Protein AF-A0A2C9KCE0-F1 (afdb_monomer)

Radius of gyration: 22.6 Å; Cα contacts (8 Å, |Δi|>4): 854; chains: 1; bounding box: 60×48×68 Å

InterPro domains:
  IPR000322 Glycoside hydrolase family 31, TIM barrel domain [PF01055] (28-206)
  IPR017853 Glycoside hydrolase superfamily [SSF51445] (39-355)
  IPR048395 Glycosyl hydrolase family 31, C-terminal domain [PF21365] (335-414)
  IPR050985 Alpha-glycosidase and related enzymes [PTHR43053] (4-417)

Mean predicted aligned error: 5.74 Å

Solvent-accessible surface area (backbone atoms only — not comparable to full-atom values): 22645 Å² total; per-residue (Å²): 130,58,68,42,60,55,49,50,72,74,45,92,60,58,33,66,58,78,65,86,48,61,70,56,33,62,56,60,33,34,31,53,34,45,61,67,75,38,65,83,55,39,54,66,57,52,53,49,52,51,48,54,30,48,79,70,77,42,84,79,52,28,40,31,44,72,45,59,54,34,77,35,60,43,44,75,44,74,23,73,93,45,42,57,66,69,60,46,28,46,44,22,67,72,70,61,27,44,46,28,42,55,43,60,65,41,29,28,76,86,13,83,40,34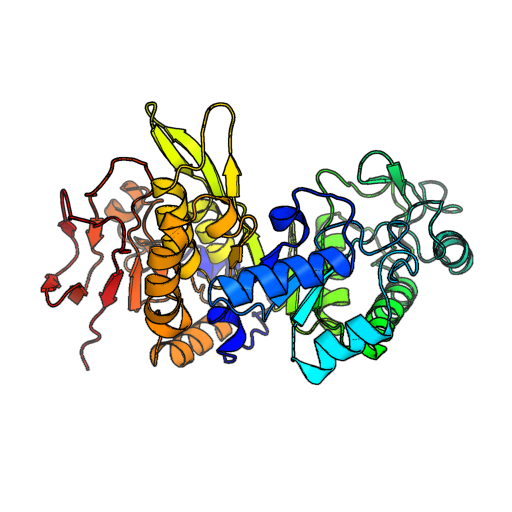,65,58,32,59,76,68,62,21,40,25,15,18,73,86,62,80,52,68,16,54,28,52,48,96,90,36,69,19,36,35,59,23,64,73,32,67,68,30,43,49,62,51,48,50,46,55,50,58,41,43,83,38,52,36,42,26,34,29,42,45,64,75,97,54,62,65,76,26,74,64,60,36,56,92,72,58,91,82,47,74,53,59,48,44,23,49,46,51,60,54,50,53,77,64,31,84,48,35,36,36,50,89,73,28,94,46,46,33,52,66,45,37,35,66,37,61,30,30,29,33,65,56,96,87,30,39,23,63,46,69,43,56,52,51,45,36,51,40,10,47,73,38,40,51,40,37,23,33,45,33,68,44,67,37,96,92,24,61,83,44,76,64,46,47,45,36,48,49,55,54,30,26,71,31,55,28,31,34,42,31,64,50,49,61,80,76,39,62,79,44,41,63,58,54,60,67,43,52,78,68,50,19,33,44,54,66,39,49,85,47,46,64,57,47,37,57,41,34,54,73,48,43,38,40,47,32,52,58,42,72,84,47,76,84,43,64,69,56,59,71,63,63,69,56,69,43,34,20,47,50,86,47,32,40,40,50,60,66,48,44,57,97,58,50,51,42,73,43,80,40,62,76,50,46,31,37,40,95,94,39,81,42,78,33,69,44,72,43,73,66,40,77,38,60,83,94,54,66,49,56,34,38,51,60,77,86,130

Organism: Biomphalaria glabrata (NCBI:txid6526)

pLDDT: mean 89.04, std 9.79, range [43.12, 98.19]

Foldseek 3Di:
DALLVVLCVVQVFAAPAPLVDPVLQADAEEELCLAVVDLDAAVVSVVVVQVVCVVLPHHQQHYEPAHDLDVFAPLLDGDVVGYDLVSLLCCCVVVVRAYAYEHEQWAAPPHPCNVVCQVQVQFWCDQVRNGFFWKDDPNGTTTGGQLVDVSSLCVVLVSLLVCVVSNHQHYEYDPHPDTDHGDNTDHDPDDDDPQNSQQSNLVSSLVRHPAYAYEPHHSNLRRHYEDEDAWEFDADVNWTFTDDRQQVQQVVLSSLNQHYAHEYYDYDVPGDCALLQVLLSLLVRLCHSHYYDSYDPVRRPVVCSVLSVVCSNCRHNCNVCPVVSVVLSVCSSVRHHQKHAPCVLPVVDVVSVVVVDRQWIDGPPFKIWHTDTTPPDFFAKDADAAAWKDWPRDTDGDRDIDGRHGHDSSDITMITGDDDD

Secondary structure (DSSP, 8-state):
--HHHHHHHH--------TT-HHHHHS-EEEHHHHHT-SS--HHHHHHHHHHHHHTT----EEEE-S--BSSTT--SB-TTT--HHHHHHHHHHS--EEEEEE-SEEETTSTTHHHHHHTT-BPB-TTSSSBPEEEETTEEEEEB-TTSHHHHHHHHHHHHHGGGGT--EEEE---S--PPPSS-B-SSS---HHHHHHHHHHHHHTT-SEEEETT--S-TTS-EEEEEEEEEEEETTEEEEESHHHHHHHHHHTT---EEEEEEEE-TT----HHHHHHHHHHHHTSSEEEESS-HHHH-HHHHHHHHHHHHHHSHHHHHTTHHHHHHHHHHTT--SEEEGGGGSTT-HHHHHTT--S-EEETTTEEE----BTT--EEEEEEEEEEEEETTEEEEEEEEEEEEE--TT---EEEEE---

Structure (mmCIF, N/CA/C/O backbone):
data_AF-A0A2C9KCE0-F1
#
_entry.id   AF-A0A2C9KCE0-F1
#
loop_
_atom_site.group_PDB
_atom_site.id
_atom_site.type_symbol
_atom_site.label_atom_id
_atom_site.label_alt_id
_atom_site.label_comp_id
_atom_site.label_asym_id
_atom_site.label_entity_id
_atom_site.label_seq_id
_atom_site.pdbx_PDB_ins_code
_atom_site.Cartn_x
_atom_site.Cartn_y
_atom_site.Cartn_z
_atom_site.occupancy
_atom_site.B_iso_or_equiv
_atom_site.auth_seq_id
_atom_site.auth_comp_id
_atom_site.auth_asym_id
_atom_site.auth_atom_id
_atom_site.pdbx_PDB_model_num
ATOM 1 N N . MET A 1 1 ? -28.338 -16.649 -3.027 1.00 55.25 1 MET A N 1
ATOM 2 C CA . MET A 1 1 ? -26.905 -16.963 -3.236 1.00 55.25 1 MET A CA 1
ATOM 3 C C . MET A 1 1 ? -26.137 -15.667 -3.045 1.00 55.25 1 MET A C 1
ATOM 5 O O . MET A 1 1 ? -26.578 -14.662 -3.585 1.00 55.25 1 MET A O 1
ATOM 9 N N . LEU A 1 2 ? -25.073 -15.657 -2.239 1.00 73.62 2 LEU A N 1
ATOM 10 C CA . LEU A 1 2 ? -24.283 -14.447 -1.984 1.00 73.62 2 LEU A CA 1
ATOM 11 C C . LEU A 1 2 ? -23.710 -13.893 -3.298 1.00 73.62 2 LEU A C 1
ATOM 13 O O . LEU A 1 2 ? -23.173 -14.669 -4.091 1.00 73.62 2 LEU A O 1
ATOM 17 N N . THR A 1 3 ? -23.753 -12.571 -3.502 1.00 70.25 3 THR A N 1
ATOM 18 C CA . THR A 1 3 ? -23.133 -11.898 -4.664 1.00 70.25 3 THR A CA 1
ATOM 19 C C . THR A 1 3 ? -21.684 -12.332 -4.842 1.00 70.25 3 THR A C 1
ATOM 21 O O . THR A 1 3 ? -21.256 -12.627 -5.950 1.00 70.25 3 THR A O 1
ATOM 24 N N . HIS A 1 4 ? -20.945 -12.467 -3.741 1.00 77.56 4 HIS A N 1
ATOM 25 C CA . HIS A 1 4 ? -19.580 -12.969 -3.771 1.00 77.56 4 HIS A CA 1
ATOM 26 C C . HIS A 1 4 ? -19.463 -14.397 -4.319 1.00 77.56 4 HIS A C 1
ATOM 28 O O . HIS A 1 4 ? -18.576 -14.652 -5.118 1.00 77.56 4 HIS A O 1
ATOM 34 N N . THR A 1 5 ? -20.352 -15.324 -3.948 1.00 77.88 5 THR A N 1
ATOM 35 C CA . THR A 1 5 ? -20.332 -16.696 -4.487 1.00 77.88 5 THR A CA 1
ATOM 36 C C . THR A 1 5 ? -20.601 -16.703 -5.990 1.00 77.88 5 THR A C 1
ATOM 38 O O . THR A 1 5 ? -19.945 -17.433 -6.729 1.00 77.88 5 THR A O 1
ATOM 41 N N . VAL A 1 6 ? -21.519 -15.852 -6.458 1.00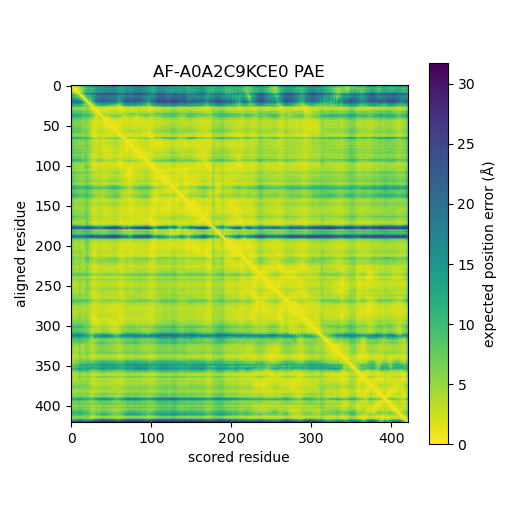 74.38 6 VAL A N 1
ATOM 42 C CA . VAL A 1 6 ? -21.769 -15.673 -7.895 1.00 74.38 6 VAL A CA 1
ATOM 43 C C . VAL A 1 6 ? -20.519 -15.116 -8.578 1.00 74.38 6 VAL A C 1
ATOM 45 O O . VAL A 1 6 ? -20.055 -15.695 -9.557 1.00 74.38 6 VAL A O 1
ATOM 48 N N . MET A 1 7 ? -19.916 -14.059 -8.024 1.00 72.81 7 MET A N 1
ATOM 49 C CA . MET A 1 7 ? -18.669 -13.478 -8.532 1.00 72.81 7 MET A CA 1
ATOM 50 C C . MET A 1 7 ? -17.547 -14.517 -8.581 1.00 72.81 7 MET A C 1
ATOM 52 O O . MET A 1 7 ? -16.956 -14.713 -9.636 1.00 72.81 7 MET A O 1
ATOM 56 N N . GLN A 1 8 ? -17.309 -15.257 -7.499 1.00 73.50 8 GLN A N 1
ATOM 57 C CA . GLN A 1 8 ? -16.348 -16.359 -7.470 1.00 73.50 8 GLN A CA 1
ATOM 58 C C . GLN A 1 8 ? -16.626 -17.397 -8.561 1.00 73.50 8 GLN A C 1
ATOM 60 O O . GLN A 1 8 ? -15.697 -17.826 -9.229 1.00 73.50 8 GLN A O 1
ATOM 65 N N . SER A 1 9 ? -17.884 -17.796 -8.775 1.00 73.25 9 SER A N 1
ATOM 66 C CA . SER A 1 9 ? -18.219 -18.789 -9.806 1.00 73.25 9 SER A CA 1
ATOM 67 C C . SER A 1 9 ? -17.973 -18.285 -11.234 1.00 73.25 9 SER A C 1
ATOM 69 O O . SER A 1 9 ? -17.658 -19.077 -12.119 1.00 73.25 9 SER A O 1
ATOM 71 N N . MET A 1 10 ? -18.073 -16.969 -11.457 1.00 69.06 10 MET A N 1
ATOM 72 C CA . MET A 1 10 ? -17.770 -16.342 -12.746 1.00 69.06 10 MET A CA 1
ATOM 73 C C . MET A 1 10 ? -16.262 -16.224 -13.005 1.00 69.06 10 MET A C 1
ATOM 75 O O . MET A 1 10 ? -15.849 -16.156 -14.162 1.00 69.06 10 MET A O 1
ATOM 79 N N . PHE A 1 11 ? -15.426 -16.221 -11.961 1.00 65.12 11 PHE A N 1
ATOM 80 C CA . PHE A 1 11 ? -13.973 -16.104 -12.087 1.00 65.12 11 PHE A CA 1
ATOM 81 C C . PHE A 1 11 ? -13.287 -17.432 -11.737 1.00 65.12 11 PHE A C 1
ATOM 83 O O . PHE A 1 11 ? -13.198 -17.830 -10.583 1.00 65.12 11 PHE A O 1
ATOM 90 N N . GLN A 1 12 ? -12.749 -18.117 -12.748 1.00 55.50 12 GLN A N 1
ATOM 91 C CA . GLN A 1 12 ? -12.231 -19.491 -12.624 1.00 55.50 12 GLN A CA 1
ATOM 92 C C . GLN A 1 12 ? -10.995 -19.650 -11.716 1.00 55.50 12 GLN A C 1
ATOM 94 O O . GLN A 1 12 ? -10.652 -20.766 -11.331 1.00 55.50 12 GLN A O 1
ATOM 99 N N . SER A 1 13 ? -10.302 -18.563 -11.382 1.00 64.56 13 SER A N 1
ATOM 100 C CA . SER A 1 13 ? -9.005 -18.605 -10.708 1.00 64.56 13 SER A CA 1
ATOM 101 C C . SER A 1 13 ? -9.121 -18.181 -9.241 1.00 64.56 13 SER A C 1
ATOM 103 O O . SER A 1 13 ? -9.400 -17.014 -8.955 1.00 64.56 13 SER A O 1
ATOM 105 N N . LYS A 1 14 ? -8.882 -19.121 -8.319 1.00 66.50 14 LYS A N 1
ATOM 106 C CA . LYS A 1 14 ? -8.797 -18.846 -6.876 1.00 66.50 14 LYS A CA 1
ATOM 107 C C . LYS A 1 14 ? -7.494 -18.107 -6.531 1.00 66.50 14 LYS A C 1
ATOM 109 O O . LYS A 1 14 ? -6.514 -18.262 -7.262 1.00 66.50 14 LYS A O 1
ATOM 114 N N . PRO A 1 15 ? -7.460 -17.331 -5.436 1.00 65.00 15 PRO A N 1
ATOM 115 C CA . PRO A 1 15 ? -6.245 -16.653 -5.004 1.00 65.00 15 PRO A CA 1
ATOM 116 C C . PRO A 1 15 ? -5.135 -17.648 -4.645 1.00 65.00 15 PRO A C 1
ATOM 118 O O . PRO A 1 15 ? -5.359 -18.559 -3.849 1.00 65.00 15 PRO A O 1
ATOM 121 N N . SER A 1 16 ? -3.924 -17.461 -5.177 1.00 62.34 16 SER A N 1
ATOM 122 C CA . SER A 1 16 ? -2.728 -18.206 -4.752 1.00 62.34 16 SER A CA 1
ATOM 123 C C . SER A 1 16 ? -2.068 -17.523 -3.546 1.00 62.34 16 SER A C 1
ATOM 125 O O . SER A 1 16 ? -0.894 -17.148 -3.594 1.00 62.34 16 SER A O 1
ATOM 127 N N . ILE A 1 17 ? -2.849 -17.244 -2.501 1.00 63.69 17 ILE A N 1
ATOM 128 C CA . ILE A 1 17 ? -2.394 -16.395 -1.397 1.00 63.69 17 ILE A CA 1
ATOM 129 C C . ILE A 1 17 ? -1.735 -17.246 -0.328 1.00 63.69 17 ILE A C 1
ATOM 131 O O . ILE A 1 17 ? -2.368 -18.116 0.264 1.00 63.69 17 ILE A O 1
ATOM 135 N N . ASN A 1 18 ? -0.482 -16.925 -0.023 1.00 59.03 18 ASN A N 1
ATOM 136 C CA . ASN A 1 18 ? 0.156 -17.419 1.182 1.00 59.03 18 ASN A CA 1
ATOM 137 C C . ASN A 1 18 ? -0.049 -16.417 2.331 1.00 59.03 18 ASN A C 1
ATOM 139 O O . ASN A 1 18 ? 0.796 -15.559 2.580 1.00 59.03 18 ASN A O 1
ATOM 143 N N . VAL A 1 19 ? -1.198 -16.513 3.008 1.00 56.00 19 VAL A N 1
ATOM 144 C CA . VAL A 1 19 ? -1.551 -15.674 4.172 1.00 56.00 19 VAL A CA 1
ATOM 145 C C . VAL A 1 19 ? -0.739 -16.078 5.420 1.00 56.00 19 VAL A C 1
ATOM 147 O O . VAL A 1 19 ? -0.734 -15.360 6.412 1.00 56.00 19 VAL A O 1
ATOM 150 N N . SER A 1 20 ? 0.004 -17.194 5.374 1.00 46.19 20 SER A N 1
ATOM 151 C CA . SER A 1 20 ? 0.679 -17.781 6.540 1.00 46.19 20 SER A CA 1
ATOM 152 C C . SER A 1 20 ? 1.913 -17.012 7.024 1.00 46.19 20 SER A C 1
ATOM 154 O O . SER A 1 20 ? 2.558 -17.447 7.976 1.00 46.19 20 SER A O 1
ATOM 156 N N . SER A 1 21 ? 2.310 -15.927 6.354 1.00 53.66 21 SER A N 1
ATOM 157 C CA . SER A 1 21 ? 3.418 -15.100 6.830 1.00 53.66 21 SER A CA 1
ATOM 158 C C . SER A 1 21 ? 2.880 -13.972 7.707 1.00 53.66 21 SER A C 1
ATOM 160 O O . SER A 1 21 ? 2.341 -12.984 7.209 1.00 53.66 21 SER A O 1
ATOM 162 N N . ASP A 1 22 ? 3.086 -14.088 9.023 1.00 55.78 22 ASP A N 1
ATOM 163 C CA . ASP A 1 22 ? 2.842 -13.011 9.999 1.00 55.78 22 ASP A CA 1
ATOM 164 C C . ASP A 1 22 ? 3.440 -11.673 9.542 1.00 55.78 22 ASP A C 1
ATOM 166 O O . ASP A 1 22 ? 2.923 -10.600 9.844 1.00 55.78 22 ASP A O 1
ATOM 170 N N . ALA A 1 23 ? 4.518 -11.724 8.755 1.00 55.97 23 ALA A N 1
ATOM 171 C CA . ALA A 1 23 ? 5.190 -10.570 8.176 1.00 55.97 23 ALA A CA 1
ATOM 172 C C . ALA A 1 23 ? 4.265 -9.654 7.354 1.00 55.97 23 ALA A C 1
ATOM 174 O O . ALA A 1 23 ? 4.507 -8.447 7.325 1.00 55.97 23 ALA A O 1
ATOM 175 N N . MET A 1 24 ? 3.213 -10.170 6.704 1.00 67.31 24 MET A N 1
ATOM 176 C CA . MET A 1 24 ? 2.314 -9.334 5.894 1.00 67.31 24 MET A CA 1
ATOM 177 C C . MET A 1 24 ? 1.494 -8.370 6.764 1.00 67.31 24 MET A C 1
ATOM 179 O O . MET A 1 24 ? 1.441 -7.182 6.453 1.00 67.31 24 MET A O 1
ATOM 183 N N . PHE A 1 25 ? 0.957 -8.871 7.879 1.00 72.88 25 PHE A N 1
ATOM 184 C CA . PHE A 1 25 ? 0.020 -8.171 8.767 1.00 72.88 25 PHE A CA 1
ATOM 185 C C . PHE A 1 25 ? 0.680 -7.464 9.963 1.00 72.88 25 PHE A C 1
ATOM 187 O O . PHE A 1 25 ? 0.036 -6.664 10.642 1.00 72.88 25 PHE A O 1
ATOM 194 N N . SER A 1 26 ? 1.946 -7.775 10.253 1.00 68.81 26 SER A N 1
ATOM 195 C CA . SER A 1 26 ? 2.586 -7.381 11.517 1.00 68.81 26 SER A CA 1
ATOM 196 C C . SER A 1 26 ? 3.300 -6.031 11.490 1.00 68.81 26 SER A C 1
ATOM 198 O O . SER A 1 26 ? 3.439 -5.411 12.544 1.00 68.81 26 SER A O 1
ATOM 200 N N . SER A 1 27 ? 3.760 -5.562 10.323 1.00 81.44 27 SER A N 1
ATOM 201 C CA . SER A 1 27 ? 4.573 -4.342 10.218 1.00 81.44 27 SER A CA 1
ATOM 202 C C . SER A 1 27 ? 4.096 -3.374 9.129 1.00 81.44 27 SER A C 1
ATOM 204 O O . SER A 1 27 ? 3.752 -3.821 8.023 1.00 81.44 27 SER A O 1
ATOM 206 N N . PRO A 1 28 ? 4.114 -2.054 9.414 1.00 90.56 28 PRO A N 1
ATOM 207 C CA . PRO A 1 28 ? 3.752 -1.025 8.448 1.00 90.56 28 PRO A CA 1
ATOM 208 C C . PRO A 1 28 ? 4.747 -0.956 7.297 1.00 90.56 28 PRO A C 1
ATOM 210 O O . PRO A 1 28 ? 5.942 -1.212 7.460 1.00 90.56 28 PRO A O 1
ATOM 213 N N . PHE A 1 29 ? 4.252 -0.497 6.155 1.00 93.94 29 PHE A N 1
ATOM 214 C CA . PHE A 1 29 ? 5.089 0.092 5.121 1.00 93.94 29 PHE A CA 1
ATOM 215 C C . PHE A 1 29 ? 5.328 1.568 5.465 1.00 93.94 29 PHE A C 1
ATOM 217 O O . PHE A 1 29 ? 4.438 2.236 5.995 1.00 93.94 29 PHE A O 1
ATOM 224 N N . TRP A 1 30 ? 6.494 2.106 5.113 1.00 95.12 30 TRP A N 1
ATOM 225 C CA . TRP A 1 30 ? 6.833 3.521 5.295 1.00 95.12 30 TRP A CA 1
ATOM 226 C C . TRP A 1 30 ? 7.094 4.195 3.949 1.00 95.12 30 TRP A C 1
ATOM 228 O O . TRP A 1 30 ? 7.824 3.653 3.126 1.00 95.12 30 TRP A O 1
ATOM 238 N N . SER A 1 31 ? 6.518 5.375 3.714 1.00 95.62 31 SER A N 1
ATOM 239 C CA . SER A 1 31 ? 6.744 6.143 2.480 1.00 95.62 31 SER A CA 1
ATOM 240 C C . SER A 1 31 ? 7.920 7.102 2.627 1.00 95.62 31 SER A C 1
ATOM 242 O O . SER A 1 31 ? 7.879 8.010 3.463 1.00 95.62 31 SER A O 1
ATOM 244 N N . LEU A 1 32 ? 8.926 6.985 1.758 1.00 93.44 32 LEU A N 1
ATOM 245 C CA . LEU A 1 32 ? 10.038 7.940 1.753 1.00 93.44 32 LEU A CA 1
ATOM 246 C C . LEU A 1 32 ? 9.622 9.315 1.203 1.00 93.44 32 LEU A C 1
ATOM 248 O O . LEU A 1 32 ? 10.018 10.363 1.726 1.00 93.44 32 LEU A O 1
ATOM 252 N N . LYS A 1 33 ? 8.778 9.317 0.164 1.00 91.25 33 LYS A N 1
ATOM 253 C CA . LYS A 1 33 ? 8.192 10.538 -0.407 1.00 91.25 33 LYS A CA 1
ATOM 254 C C . LYS A 1 33 ? 7.366 11.280 0.632 1.00 91.25 33 LYS A C 1
ATOM 256 O O . LYS A 1 33 ? 7.489 12.491 0.773 1.00 91.25 33 LYS A O 1
ATOM 261 N N . GLY A 1 34 ? 6.495 10.558 1.331 1.00 87.19 34 GLY A N 1
ATOM 262 C CA . GLY A 1 34 ? 5.598 11.155 2.308 1.00 87.19 34 GLY A CA 1
ATOM 263 C C . GLY A 1 34 ? 6.336 11.681 3.545 1.00 87.19 34 GLY A C 1
ATOM 264 O O . GLY A 1 34 ? 5.994 12.756 4.032 1.00 87.19 34 GLY A O 1
ATOM 265 N N . PHE A 1 35 ? 7.403 11.001 3.985 1.00 88.69 35 PHE A N 1
ATOM 266 C CA . PHE A 1 35 ? 8.295 11.505 5.033 1.00 88.69 35 PHE A CA 1
ATOM 267 C C . PHE A 1 35 ? 8.966 12.828 4.641 1.00 88.69 35 PHE A C 1
ATOM 269 O O . PHE A 1 35 ? 8.916 13.801 5.390 1.00 88.69 35 PHE A O 1
ATOM 276 N N . SER A 1 36 ? 9.573 12.873 3.455 1.00 85.88 36 SER A N 1
ATOM 277 C CA . SER A 1 36 ? 10.354 14.031 3.001 1.00 85.88 36 SER A CA 1
ATOM 278 C C . SER A 1 36 ? 9.506 15.162 2.405 1.00 85.88 36 SER A C 1
ATOM 280 O O . SER A 1 36 ? 10.001 16.274 2.234 1.00 85.88 36 SER A O 1
ATOM 282 N N . ASN A 1 37 ? 8.248 14.882 2.044 1.00 86.38 37 ASN A N 1
ATOM 283 C CA . ASN A 1 37 ? 7.428 15.702 1.143 1.00 86.38 37 ASN A CA 1
ATOM 284 C C . ASN A 1 37 ? 8.169 16.096 -0.155 1.00 86.38 37 ASN A C 1
ATOM 286 O O . ASN A 1 37 ? 7.884 17.138 -0.747 1.00 86.38 37 ASN A O 1
ATOM 290 N N . SER A 1 38 ? 9.117 15.265 -0.603 1.00 85.75 38 SER A N 1
ATOM 291 C CA . SER A 1 38 ? 9.973 15.504 -1.766 1.00 85.75 38 SER A CA 1
ATOM 292 C C . SER A 1 38 ? 9.732 14.445 -2.836 1.00 85.75 38 SER A C 1
ATOM 294 O O . SER A 1 38 ? 9.539 13.268 -2.533 1.00 85.75 38 SER A O 1
ATOM 296 N N . LEU A 1 39 ? 9.765 14.863 -4.104 1.00 83.38 39 LEU A N 1
ATOM 297 C CA . LEU A 1 39 ? 9.849 13.929 -5.229 1.00 83.38 39 LEU A CA 1
ATOM 298 C C . LEU A 1 39 ? 11.274 13.394 -5.403 1.00 83.38 39 LEU A C 1
ATOM 300 O O . LEU A 1 39 ? 11.449 12.229 -5.740 1.00 83.38 39 LEU A O 1
ATOM 304 N N . ASN A 1 40 ? 12.276 14.207 -5.065 1.00 87.31 40 ASN A N 1
ATOM 305 C CA . ASN A 1 40 ? 13.676 13.838 -5.173 1.00 87.31 40 ASN A CA 1
ATOM 306 C C . ASN A 1 40 ? 14.113 13.007 -3.959 1.00 87.31 40 ASN A C 1
ATOM 308 O O . ASN A 1 40 ? 14.530 13.559 -2.936 1.00 87.31 40 ASN A O 1
ATOM 312 N N . VAL A 1 41 ? 13.980 11.689 -4.076 1.00 90.44 41 VAL A N 1
ATOM 313 C CA . VAL A 1 41 ? 14.408 10.707 -3.072 1.00 90.44 41 VAL A CA 1
ATOM 314 C C . VAL A 1 41 ? 15.896 10.357 -3.211 1.00 90.44 41 VAL A C 1
ATOM 316 O O . VAL A 1 41 ? 16.422 10.301 -4.321 1.00 90.44 41 VAL A O 1
ATOM 319 N N . THR A 1 42 ? 16.582 10.124 -2.088 1.00 94.12 42 THR A N 1
ATOM 320 C CA . THR A 1 42 ? 18.027 9.826 -2.025 1.00 94.12 42 THR A CA 1
ATOM 321 C C . THR A 1 42 ? 18.348 8.878 -0.867 1.00 94.12 42 THR A C 1
ATOM 323 O O . THR A 1 42 ? 17.552 8.763 0.069 1.00 94.12 42 THR A O 1
ATOM 326 N N . ASP A 1 43 ? 19.541 8.273 -0.869 1.00 94.12 43 ASP A N 1
ATOM 327 C CA . ASP A 1 43 ? 20.049 7.493 0.276 1.00 94.12 43 ASP A CA 1
ATOM 328 C C . ASP A 1 43 ? 20.065 8.287 1.586 1.00 94.12 43 ASP A C 1
ATOM 330 O O . ASP A 1 43 ? 19.831 7.742 2.661 1.00 94.12 43 ASP A O 1
ATOM 334 N N . GLU A 1 44 ? 20.337 9.590 1.514 1.00 94.19 44 GLU A N 1
ATOM 335 C CA . GLU A 1 44 ? 20.382 10.445 2.701 1.00 94.19 44 GLU A CA 1
ATOM 336 C C . GLU A 1 44 ? 19.001 10.575 3.351 1.00 94.19 44 GLU A C 1
ATOM 338 O O . GLU A 1 44 ? 18.875 10.557 4.573 1.00 94.19 44 GLU A O 1
ATOM 343 N N . LEU A 1 45 ? 17.939 10.637 2.543 1.00 94.88 45 LEU A N 1
ATOM 344 C CA . LEU A 1 45 ? 16.577 10.623 3.067 1.00 94.88 45 LEU A CA 1
ATOM 345 C C . LEU A 1 45 ? 16.232 9.280 3.713 1.00 94.88 45 LEU A C 1
ATOM 347 O O . LEU A 1 45 ? 15.503 9.275 4.704 1.00 94.88 45 LEU A O 1
ATOM 351 N N . ILE A 1 46 ? 16.759 8.167 3.188 1.00 95.56 46 ILE A N 1
ATOM 352 C CA . ILE A 1 46 ? 16.597 6.845 3.810 1.00 95.56 46 ILE A CA 1
ATOM 353 C C . ILE A 1 46 ? 17.222 6.860 5.206 1.00 95.56 46 ILE A C 1
ATOM 355 O O . ILE A 1 46 ? 16.532 6.547 6.172 1.00 95.56 46 ILE A O 1
ATOM 359 N N . LYS A 1 47 ? 18.478 7.315 5.326 1.00 95.00 47 LYS A N 1
ATOM 360 C CA . LYS A 1 47 ? 19.183 7.427 6.615 1.00 95.00 47 LYS A CA 1
ATOM 361 C C . LYS A 1 47 ? 18.451 8.323 7.608 1.00 95.00 47 LYS A C 1
ATOM 363 O O . LYS A 1 47 ? 18.353 7.979 8.782 1.00 95.00 47 LYS A O 1
ATOM 368 N N . ASN A 1 48 ? 17.935 9.460 7.145 1.00 95.56 48 ASN A N 1
ATOM 369 C CA . ASN A 1 48 ? 17.186 10.379 7.998 1.00 95.56 48 ASN A CA 1
ATOM 370 C C . ASN A 1 48 ? 15.890 9.744 8.498 1.00 95.56 48 ASN A C 1
ATOM 372 O O . ASN A 1 48 ? 15.603 9.822 9.685 1.00 95.56 48 ASN A O 1
ATOM 376 N N . LEU A 1 49 ? 15.138 9.061 7.628 1.00 95.00 49 LEU A N 1
ATOM 377 C CA . LEU A 1 49 ? 13.919 8.365 8.037 1.00 95.00 49 LEU A CA 1
ATOM 378 C C . LEU A 1 49 ? 14.213 7.248 9.043 1.00 95.00 49 LEU A C 1
ATOM 380 O O . LEU A 1 49 ? 13.507 7.139 10.043 1.00 95.00 49 LEU A O 1
ATOM 384 N N . THR A 1 50 ? 15.226 6.415 8.790 1.00 94.06 50 THR A N 1
ATOM 385 C CA . THR A 1 50 ? 15.570 5.307 9.694 1.00 94.06 50 THR A CA 1
ATOM 386 C C . THR A 1 50 ? 16.054 5.827 11.038 1.00 94.06 50 THR A C 1
ATOM 388 O O . THR A 1 50 ? 15.600 5.341 12.068 1.00 94.06 50 THR A O 1
ATOM 391 N N . LYS A 1 51 ? 16.895 6.866 11.037 1.00 95.12 51 LYS A N 1
ATOM 392 C CA . LYS A 1 51 ? 17.378 7.509 12.258 1.00 95.12 51 LYS A CA 1
ATOM 393 C C . LYS A 1 51 ? 16.239 8.154 13.049 1.00 95.12 51 LYS A C 1
ATOM 395 O O . LYS A 1 51 ? 16.123 7.908 14.243 1.00 95.12 51 LYS A O 1
ATOM 400 N N . ASP A 1 52 ? 15.378 8.936 12.398 1.00 94.88 52 ASP A N 1
ATOM 401 C CA . ASP A 1 52 ? 14.221 9.554 13.054 1.00 94.88 52 ASP A CA 1
ATOM 402 C C . ASP A 1 52 ? 13.281 8.486 13.629 1.00 94.88 52 ASP A C 1
ATOM 404 O O . ASP A 1 52 ? 12.747 8.654 14.726 1.00 94.88 52 ASP A O 1
ATOM 408 N N . ALA A 1 53 ? 13.071 7.382 12.905 1.00 93.06 53 ALA A N 1
ATOM 409 C CA . ALA A 1 53 ? 12.277 6.264 13.394 1.00 93.06 53 ALA A CA 1
ATOM 410 C C . ALA A 1 53 ? 12.907 5.655 14.652 1.00 93.06 53 ALA A C 1
ATOM 412 O O . ALA A 1 53 ? 12.213 5.531 15.659 1.00 93.06 53 ALA A O 1
ATOM 413 N N . GLU A 1 54 ? 14.208 5.360 14.631 1.00 92.88 54 GLU A N 1
ATOM 414 C CA . GLU A 1 54 ? 14.950 4.829 15.780 1.00 92.88 54 GLU A CA 1
ATOM 415 C C . GLU A 1 54 ? 14.898 5.771 16.991 1.00 92.88 54 GLU A C 1
ATOM 417 O O . GLU A 1 54 ? 14.597 5.325 18.096 1.00 92.88 54 GLU A O 1
ATOM 422 N N . GLU A 1 55 ? 15.093 7.080 16.797 1.00 93.88 55 GLU A N 1
ATOM 423 C CA . GLU A 1 55 ? 14.995 8.096 17.860 1.00 93.88 55 GLU A CA 1
ATOM 424 C C . GLU A 1 55 ? 13.586 8.199 18.470 1.00 93.88 55 GLU A C 1
ATOM 426 O O . GLU A 1 55 ? 13.423 8.668 19.599 1.00 93.88 55 GLU A O 1
ATOM 431 N N . ASN A 1 56 ? 12.560 7.758 17.738 1.00 91.31 56 ASN A N 1
ATOM 432 C CA . ASN A 1 56 ? 11.179 7.677 18.208 1.00 91.31 56 ASN A CA 1
ATOM 433 C C . ASN A 1 56 ? 10.763 6.236 18.582 1.00 91.31 56 ASN A C 1
ATOM 435 O O . ASN A 1 56 ? 9.575 5.985 18.791 1.00 91.31 56 ASN A O 1
ATOM 439 N N . ASP A 1 57 ? 11.718 5.304 18.696 1.00 89.31 57 ASP A N 1
ATOM 440 C CA . ASP A 1 57 ? 11.550 3.865 18.953 1.00 89.31 57 ASP A CA 1
ATOM 441 C C . ASP A 1 57 ? 10.582 3.149 17.987 1.00 89.31 57 ASP A C 1
ATOM 443 O O . ASP A 1 57 ? 9.753 2.321 18.385 1.00 89.31 57 ASP A O 1
ATOM 447 N N . PHE A 1 58 ? 10.668 3.480 16.706 1.00 89.81 58 PHE A N 1
ATOM 448 C CA . PHE A 1 58 ? 10.064 2.731 15.613 1.00 89.81 58 PHE A CA 1
ATOM 449 C C . PHE A 1 58 ? 11.141 1.980 14.834 1.00 89.81 58 PHE A C 1
ATOM 451 O O . PHE A 1 58 ? 12.291 2.400 14.756 1.00 89.81 58 PHE A O 1
ATOM 458 N N . GLN A 1 59 ? 10.741 0.878 14.202 1.00 88.00 59 GLN A N 1
ATOM 459 C CA . GLN A 1 59 ? 11.589 0.136 13.274 1.00 88.00 59 GLN A CA 1
ATOM 460 C C . GLN A 1 59 ? 10.993 0.191 11.868 1.00 88.00 59 GLN A C 1
ATOM 462 O O . GLN A 1 59 ? 9.788 0.003 11.666 1.00 88.00 59 GLN A O 1
ATOM 467 N N . VAL A 1 60 ? 11.850 0.448 10.881 1.00 91.25 60 VAL A N 1
ATOM 468 C CA . VAL A 1 60 ? 11.475 0.498 9.466 1.00 91.25 60 VAL A CA 1
ATOM 469 C C . VAL A 1 60 ? 11.881 -0.821 8.814 1.00 91.25 60 VAL A C 1
ATOM 471 O O . VAL A 1 60 ? 13.009 -0.984 8.371 1.00 91.25 60 VAL A O 1
ATOM 474 N N . HIS A 1 61 ? 10.963 -1.786 8.759 1.00 90.81 61 HIS A N 1
ATOM 475 C CA . HIS A 1 61 ? 11.218 -3.066 8.080 1.00 90.81 61 HIS A CA 1
ATOM 476 C C . HIS A 1 61 ? 10.829 -3.051 6.602 1.00 90.81 61 HIS A C 1
ATOM 478 O O . HIS A 1 61 ? 11.384 -3.814 5.818 1.00 90.81 61 HIS A O 1
ATOM 484 N N . LYS A 1 62 ? 9.865 -2.206 6.224 1.00 93.50 62 LYS A N 1
ATOM 485 C CA . LYS A 1 62 ? 9.340 -2.089 4.861 1.00 93.50 62 LYS A CA 1
ATOM 486 C C . LYS A 1 62 ? 9.371 -0.630 4.431 1.00 93.50 62 LYS A C 1
ATOM 488 O O . LYS A 1 62 ? 8.666 0.195 5.013 1.00 93.50 62 LYS A O 1
ATOM 493 N N . LEU A 1 63 ? 10.161 -0.317 3.414 1.00 95.69 63 LEU A N 1
ATOM 494 C CA . LEU A 1 63 ? 10.357 1.039 2.915 1.00 95.69 63 LEU A CA 1
ATOM 495 C C . LEU A 1 63 ? 9.908 1.140 1.460 1.00 95.69 63 LEU A C 1
ATOM 497 O O . LEU A 1 63 ? 10.413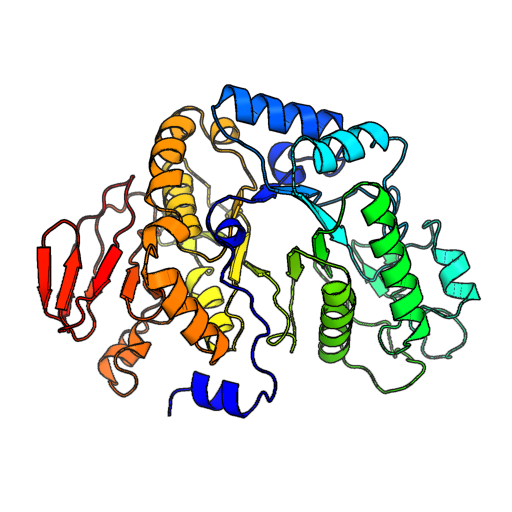 0.430 0.597 1.00 95.69 63 LEU A O 1
ATOM 501 N N . SER A 1 64 ? 8.988 2.051 1.177 1.00 95.81 64 SER A N 1
ATOM 502 C CA . SER A 1 64 ? 8.523 2.334 -0.174 1.00 95.81 64 SER A CA 1
ATOM 503 C C . SER A 1 64 ? 9.300 3.501 -0.782 1.00 95.81 64 SER A C 1
ATOM 505 O O . SER A 1 64 ? 9.304 4.615 -0.244 1.00 95.81 64 SER A O 1
ATOM 507 N N . LEU A 1 65 ? 9.948 3.249 -1.922 1.00 95.50 65 LEU A N 1
ATOM 508 C CA . LEU A 1 65 ? 10.497 4.285 -2.797 1.00 95.50 65 LEU A CA 1
ATOM 509 C C . LEU A 1 65 ? 9.442 4.611 -3.858 1.00 95.50 65 LEU A C 1
ATOM 511 O O . LEU A 1 65 ? 9.389 4.023 -4.941 1.00 95.50 65 LEU A O 1
ATOM 515 N N . ASP A 1 66 ? 8.540 5.519 -3.482 1.00 83.50 66 ASP A N 1
ATOM 516 C CA . ASP A 1 66 ? 7.287 5.771 -4.203 1.00 83.50 66 ASP A CA 1
ATOM 517 C C . ASP A 1 66 ? 7.451 6.563 -5.511 1.00 83.50 66 ASP A C 1
ATOM 519 O O . ASP A 1 66 ? 6.541 6.604 -6.335 1.00 83.50 66 ASP A O 1
ATOM 523 N N . VAL A 1 67 ? 8.583 7.245 -5.692 1.00 86.50 67 VAL A N 1
ATOM 524 C CA . VAL A 1 67 ? 8.845 8.161 -6.812 1.00 86.50 67 VAL A CA 1
ATOM 525 C C . VAL A 1 67 ? 10.339 8.245 -7.090 1.00 86.50 67 VAL A C 1
ATOM 527 O O . VAL A 1 67 ? 11.132 8.008 -6.191 1.00 86.50 67 VAL A O 1
ATOM 530 N N . GLU A 1 68 ? 10.699 8.585 -8.329 1.00 87.75 68 GLU A N 1
ATOM 531 C CA . GLU A 1 68 ? 12.035 9.023 -8.768 1.00 87.75 68 GLU A CA 1
ATOM 532 C C . GLU A 1 68 ? 13.240 8.242 -8.203 1.00 87.75 68 GLU A C 1
ATOM 534 O O . GLU A 1 68 ? 14.284 8.839 -7.993 1.00 87.75 68 GLU A O 1
ATOM 539 N N . TRP A 1 69 ? 13.175 6.932 -7.960 1.00 95.12 69 TRP A N 1
ATOM 540 C CA . TRP A 1 69 ? 14.391 6.154 -7.651 1.00 95.12 69 TRP A CA 1
ATOM 541 C C . TRP A 1 69 ? 15.245 5.926 -8.916 1.00 95.12 69 TRP A C 1
ATOM 543 O O . TRP A 1 69 ? 16.475 5.885 -8.863 1.00 95.12 69 TRP A O 1
ATOM 553 N N . GLU A 1 70 ? 14.582 5.862 -10.073 1.00 95.88 70 GLU A N 1
ATOM 554 C CA . GLU A 1 70 ? 15.186 5.930 -11.404 1.00 95.88 70 GLU A CA 1
ATOM 555 C C . GLU A 1 70 ? 15.613 7.365 -11.736 1.00 95.88 70 GLU A C 1
ATOM 557 O O . GLU A 1 70 ? 14.968 8.328 -11.309 1.00 95.88 70 GLU A O 1
ATOM 562 N N . ARG A 1 71 ? 16.645 7.532 -12.575 1.00 95.12 71 ARG A N 1
ATOM 563 C CA . ARG A 1 71 ? 16.984 8.850 -13.145 1.00 95.12 71 ARG A CA 1
ATOM 564 C C . ARG A 1 71 ? 15.904 9.312 -14.116 1.00 95.12 71 ARG A C 1
ATOM 566 O O . ARG A 1 71 ? 15.525 10.479 -14.131 1.00 95.12 71 ARG A O 1
ATOM 573 N N . THR A 1 72 ? 15.442 8.405 -14.966 1.00 94.81 72 THR A N 1
ATOM 574 C CA . THR A 1 72 ? 14.343 8.615 -15.900 1.00 94.81 72 THR A CA 1
ATOM 575 C C . THR A 1 72 ? 13.422 7.401 -15.868 1.00 94.81 72 THR A C 1
ATOM 577 O O . THR A 1 72 ? 13.883 6.268 -15.905 1.00 94.81 72 THR A O 1
ATOM 580 N N . THR A 1 73 ? 12.106 7.633 -15.854 1.00 94.25 73 THR A N 1
ATOM 581 C CA . THR A 1 73 ? 11.100 6.562 -15.924 1.00 94.25 73 THR A CA 1
ATOM 582 C C . THR A 1 73 ? 11.358 5.626 -17.109 1.00 94.25 73 THR A C 1
ATOM 584 O O . THR A 1 73 ? 11.349 6.071 -18.267 1.00 94.25 73 THR A O 1
ATOM 587 N N . GLY A 1 74 ? 11.551 4.342 -16.808 1.00 95.25 74 GLY A N 1
ATOM 588 C CA . GLY A 1 74 ? 11.859 3.294 -17.779 1.00 95.25 74 GLY A CA 1
ATOM 589 C C . GLY A 1 74 ? 13.332 2.876 -17.797 1.00 95.25 74 GLY A C 1
ATOM 590 O O . GLY A 1 74 ? 13.686 1.949 -18.527 1.00 95.25 74 GLY A O 1
ATOM 591 N N . ASP A 1 75 ? 14.201 3.514 -17.008 1.00 97.19 75 ASP A N 1
ATOM 592 C CA . ASP A 1 75 ? 15.590 3.069 -16.828 1.00 97.19 75 ASP A CA 1
ATOM 593 C C . ASP A 1 75 ? 15.670 1.720 -16.107 1.00 97.19 75 ASP A C 1
ATOM 595 O O . ASP A 1 75 ? 16.580 0.938 -16.380 1.00 97.19 75 ASP A O 1
ATOM 599 N N . VAL A 1 76 ? 14.703 1.426 -15.232 1.00 96.12 76 VAL A N 1
ATOM 600 C CA . VAL A 1 76 ? 14.625 0.205 -14.415 1.00 96.12 76 VAL A CA 1
ATOM 601 C C . VAL A 1 76 ? 15.944 -0.055 -13.674 1.00 96.12 76 VAL A C 1
ATOM 603 O O . VAL A 1 76 ? 16.382 -1.186 -13.500 1.00 96.12 76 VAL A O 1
ATOM 606 N N . ASN A 1 77 ? 16.607 1.022 -13.258 1.00 95.62 77 ASN A N 1
ATOM 607 C CA . ASN A 1 77 ? 17.845 0.988 -12.499 1.00 95.62 77 ASN A CA 1
ATOM 608 C C . ASN A 1 77 ? 17.949 2.249 -11.639 1.00 95.62 77 ASN A C 1
ATOM 610 O O . ASN A 1 77 ? 17.431 3.309 -12.004 1.00 95.62 77 ASN A O 1
ATOM 614 N N . PHE A 1 78 ? 18.619 2.127 -10.497 1.00 96.62 78 PHE A N 1
ATOM 615 C CA . PHE A 1 78 ? 18.805 3.234 -9.571 1.00 96.62 78 PHE A CA 1
ATOM 616 C C . PHE A 1 78 ? 19.617 4.351 -10.215 1.00 96.62 78 PHE A C 1
ATOM 618 O O . PHE A 1 78 ? 20.596 4.099 -10.919 1.00 96.62 78 PHE A O 1
ATOM 625 N N . ASP A 1 79 ? 19.239 5.599 -9.938 1.00 96.75 79 ASP A N 1
ATOM 626 C CA . ASP A 1 79 ? 20.054 6.741 -10.327 1.00 96.75 79 ASP A CA 1
ATOM 627 C C . ASP A 1 79 ? 21.368 6.770 -9.523 1.00 96.75 79 ASP A C 1
ATOM 629 O O . ASP A 1 79 ? 21.341 7.071 -8.323 1.00 96.75 79 ASP A O 1
ATOM 633 N N . PRO A 1 80 ? 22.537 6.545 -10.154 1.00 95.50 80 PRO A N 1
ATOM 634 C CA . PRO A 1 80 ? 23.802 6.454 -9.431 1.00 95.50 80 PRO A CA 1
ATOM 635 C C . PRO A 1 80 ? 24.248 7.786 -8.813 1.00 95.50 80 PRO A C 1
ATOM 637 O O . PRO A 1 80 ? 25.149 7.792 -7.980 1.00 95.50 80 PRO A O 1
ATOM 640 N N . SER A 1 81 ? 23.647 8.925 -9.196 1.00 95.56 81 SER A N 1
ATOM 641 C CA . SER A 1 81 ? 23.907 10.207 -8.517 1.00 95.56 81 SER A CA 1
ATOM 642 C C . SER A 1 81 ? 23.175 10.366 -7.184 1.00 95.56 81 SER A C 1
ATOM 644 O O . SER A 1 81 ? 23.518 11.269 -6.424 1.00 95.56 81 SER A O 1
ATOM 646 N N . ARG A 1 82 ? 22.168 9.534 -6.901 1.00 95.19 82 ARG A N 1
ATOM 647 C CA . ARG A 1 82 ? 21.320 9.648 -5.700 1.00 95.19 82 ARG A CA 1
ATOM 648 C C . ARG A 1 82 ? 21.370 8.424 -4.795 1.00 95.19 82 ARG A C 1
ATOM 650 O O . ARG A 1 82 ? 21.085 8.562 -3.605 1.00 95.19 82 ARG A O 1
ATOM 657 N N . PHE A 1 83 ? 21.747 7.277 -5.356 1.00 96.44 83 PHE A N 1
ATOM 658 C CA . PHE A 1 83 ? 21.768 5.994 -4.670 1.00 96.44 83 PHE A CA 1
ATOM 659 C C . PHE A 1 83 ? 23.107 5.280 -4.865 1.00 96.44 83 PHE A C 1
ATOM 661 O O . PHE A 1 83 ? 23.566 5.049 -5.986 1.00 96.44 83 PHE A O 1
ATOM 668 N N . ASN A 1 84 ? 23.727 4.905 -3.754 1.00 96.12 84 ASN A N 1
ATOM 669 C CA . ASN A 1 84 ? 24.930 4.106 -3.675 1.00 96.12 84 ASN A CA 1
ATOM 670 C C . ASN A 1 84 ? 24.548 2.624 -3.589 1.00 96.12 84 ASN A C 1
ATOM 672 O O . ASN A 1 84 ? 23.926 2.168 -2.629 1.00 96.12 84 ASN A O 1
ATOM 676 N N . LYS A 1 85 ? 24.983 1.855 -4.589 1.00 94.56 85 LYS A N 1
ATOM 677 C CA . LYS A 1 85 ? 24.681 0.425 -4.709 1.00 94.56 85 LYS A CA 1
ATOM 678 C C . LYS A 1 85 ? 25.068 -0.380 -3.458 1.00 94.56 85 LYS A C 1
ATOM 680 O O . LYS A 1 85 ? 24.274 -1.186 -2.987 1.00 94.56 85 LYS A O 1
ATOM 685 N N . SER A 1 86 ? 26.257 -0.140 -2.903 1.00 94.81 86 SER A N 1
ATOM 686 C CA . SER A 1 86 ? 26.754 -0.871 -1.730 1.00 94.81 86 SER A CA 1
ATOM 687 C C . SER A 1 86 ? 25.954 -0.556 -0.467 1.00 94.81 86 SER A C 1
ATOM 689 O O . SER A 1 86 ? 25.728 -1.448 0.343 1.00 94.81 86 SER A O 1
ATOM 691 N N . TYR A 1 87 ? 25.477 0.683 -0.321 1.00 95.50 87 TYR A N 1
ATOM 692 C CA . TYR A 1 87 ? 24.602 1.056 0.792 1.00 95.50 87 TYR A CA 1
ATOM 693 C C . TYR A 1 87 ? 23.235 0.360 0.700 1.00 95.50 87 TYR A C 1
ATOM 695 O O . TYR A 1 87 ? 22.751 -0.179 1.693 1.00 95.50 87 TYR A O 1
ATOM 703 N N . LEU A 1 88 ? 22.634 0.297 -0.493 1.00 95.38 88 LEU A N 1
ATOM 704 C CA . LEU A 1 88 ? 21.377 -0.434 -0.705 1.00 95.38 88 LEU A CA 1
ATOM 705 C C . LEU A 1 88 ? 21.532 -1.946 -0.472 1.00 95.38 88 LEU A C 1
ATOM 707 O O . LEU A 1 88 ? 20.646 -2.576 0.107 1.00 95.38 88 LEU A O 1
ATOM 711 N N . GLU A 1 89 ? 22.661 -2.526 -0.889 1.00 95.06 89 GLU A N 1
ATOM 712 C CA . GLU A 1 89 ? 23.009 -3.926 -0.610 1.00 95.06 89 GLU A CA 1
ATOM 713 C C . GLU A 1 89 ? 23.136 -4.201 0.891 1.00 95.06 89 GLU A C 1
ATOM 715 O O . GLU A 1 89 ? 22.617 -5.206 1.375 1.00 95.06 89 GLU A O 1
ATOM 720 N N . GLU A 1 90 ? 23.812 -3.320 1.630 1.00 94.25 90 GLU A N 1
ATOM 721 C CA . GLU A 1 90 ? 23.939 -3.409 3.086 1.00 94.25 90 GLU A CA 1
ATOM 722 C C . GLU A 1 90 ? 22.560 -3.359 3.754 1.00 94.25 90 GLU A C 1
ATOM 724 O O . GLU A 1 90 ? 22.205 -4.248 4.532 1.00 94.25 90 GLU A O 1
ATOM 729 N N . LEU A 1 91 ? 21.748 -2.368 3.381 1.00 93.50 91 LEU A N 1
ATOM 730 C CA . LEU A 1 91 ? 20.425 -2.149 3.952 1.00 93.50 91 LEU A CA 1
ATOM 731 C C . LEU A 1 91 ? 19.510 -3.361 3.744 1.00 93.50 91 LEU A C 1
ATOM 733 O O . LEU A 1 91 ? 18.918 -3.869 4.696 1.00 93.50 91 LEU A O 1
ATOM 737 N N . THR A 1 92 ? 19.427 -3.877 2.522 1.00 93.69 92 THR A N 1
ATOM 738 C CA . THR A 1 92 ? 18.536 -5.003 2.204 1.00 93.69 92 THR A CA 1
ATOM 739 C C . THR A 1 92 ? 19.048 -6.334 2.753 1.00 93.69 92 THR A C 1
ATOM 741 O O . THR A 1 92 ? 18.277 -7.080 3.354 1.00 93.69 92 THR A O 1
ATOM 744 N N . LYS A 1 93 ? 20.341 -6.649 2.591 1.00 91.12 93 LYS A N 1
ATOM 745 C CA . LYS A 1 93 ? 20.881 -7.982 2.913 1.00 91.12 93 LYS A CA 1
ATOM 746 C C . LYS A 1 93 ? 21.279 -8.142 4.377 1.00 91.12 93 LYS A C 1
ATOM 748 O O . LYS A 1 93 ? 21.180 -9.253 4.891 1.00 91.12 93 LYS A O 1
ATOM 753 N N . GLN A 1 94 ? 21.738 -7.080 5.046 1.00 86.69 94 GLN A N 1
ATOM 754 C CA . GLN A 1 94 ? 22.209 -7.172 6.436 1.00 86.69 94 GLN A CA 1
ATOM 755 C C . GLN A 1 94 ? 21.114 -6.830 7.446 1.00 86.69 94 GLN A C 1
ATOM 757 O O . GLN A 1 94 ? 20.981 -7.524 8.451 1.00 86.69 94 GLN A O 1
ATOM 762 N N . THR A 1 95 ? 20.305 -5.799 7.178 1.00 85.69 95 THR A N 1
ATOM 763 C CA . THR A 1 95 ? 19.216 -5.398 8.094 1.00 85.69 95 THR A CA 1
ATOM 764 C C . THR A 1 95 ? 17.885 -6.092 7.788 1.00 85.69 95 THR A C 1
ATOM 766 O O . THR A 1 95 ? 16.926 -5.952 8.546 1.00 85.69 95 THR A O 1
ATOM 769 N N . ASN A 1 96 ? 17.826 -6.865 6.694 1.00 86.00 96 ASN A N 1
ATOM 770 C CA . ASN A 1 96 ? 16.613 -7.506 6.177 1.00 86.00 96 ASN A CA 1
ATOM 771 C C . ASN A 1 96 ? 15.483 -6.498 5.875 1.00 86.00 96 ASN A C 1
ATOM 773 O O . ASN A 1 96 ? 14.298 -6.837 5.939 1.00 86.00 96 ASN A O 1
ATOM 777 N N . MET A 1 97 ? 15.838 -5.244 5.563 1.00 92.25 97 MET A N 1
ATOM 778 C CA . MET A 1 97 ? 14.868 -4.229 5.167 1.00 92.25 97 MET A CA 1
ATOM 779 C C . MET A 1 97 ? 14.316 -4.554 3.779 1.00 92.25 97 MET A C 1
ATOM 781 O O . MET A 1 97 ? 15.048 -4.672 2.796 1.00 92.25 97 MET A O 1
ATOM 785 N N . GLN A 1 98 ? 12.996 -4.650 3.686 1.00 93.69 98 GLN A N 1
ATOM 786 C CA . GLN A 1 98 ? 12.286 -4.821 2.431 1.00 93.69 98 GLN A CA 1
ATOM 787 C C . GLN A 1 98 ? 12.089 -3.453 1.789 1.00 93.69 98 GLN A C 1
ATOM 789 O O . GLN A 1 98 ? 11.285 -2.651 2.258 1.00 93.69 98 GLN A O 1
ATOM 794 N N . ILE A 1 99 ? 12.804 -3.183 0.702 1.00 95.88 99 ILE A N 1
ATOM 795 C CA . ILE A 1 99 ? 12.565 -1.994 -0.115 1.00 95.88 99 ILE A CA 1
ATOM 796 C C . ILE A 1 99 ? 11.576 -2.357 -1.227 1.00 95.88 99 ILE A C 1
ATOM 798 O O . ILE A 1 99 ? 11.766 -3.352 -1.930 1.00 95.88 99 ILE A O 1
ATOM 802 N N . ILE A 1 100 ? 10.515 -1.560 -1.362 1.00 96.81 100 ILE A N 1
ATOM 803 C CA . ILE A 1 100 ? 9.472 -1.682 -2.378 1.00 96.81 100 ILE A CA 1
ATOM 804 C C . ILE A 1 100 ? 9.694 -0.571 -3.402 1.00 96.81 100 ILE A C 1
ATOM 806 O O . ILE A 1 100 ? 9.570 0.611 -3.075 1.00 96.81 100 ILE A O 1
ATOM 810 N N . LEU A 1 101 ? 10.013 -0.938 -4.643 1.00 97.56 101 LEU A N 1
ATOM 811 C CA . LEU A 1 101 ? 10.220 0.034 -5.718 1.00 97.56 101 LEU A CA 1
ATOM 812 C C . LEU A 1 101 ? 8.949 0.264 -6.518 1.00 97.56 101 LEU A C 1
ATOM 814 O O . LEU A 1 101 ? 8.328 -0.685 -6.999 1.00 97.56 101 LEU A O 1
ATOM 818 N N . THR A 1 102 ? 8.596 1.532 -6.718 1.00 96.38 102 THR A N 1
ATOM 819 C CA . THR A 1 102 ? 7.507 1.881 -7.631 1.00 96.38 102 THR A CA 1
ATOM 820 C C . THR A 1 102 ? 7.972 1.767 -9.074 1.00 96.38 102 THR A C 1
ATOM 822 O O . THR A 1 102 ? 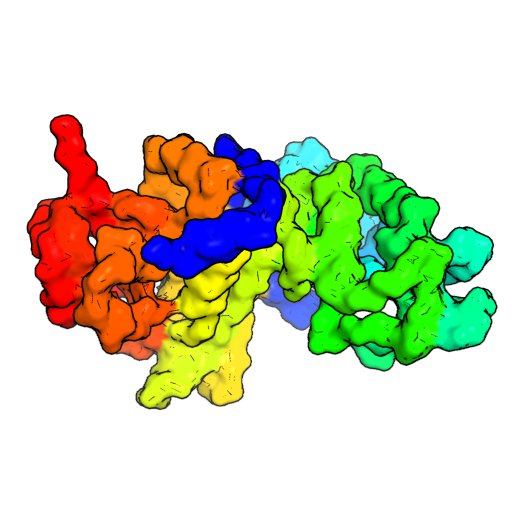8.903 2.451 -9.489 1.00 96.38 102 THR A O 1
ATOM 825 N N . ILE A 1 103 ? 7.321 0.898 -9.840 1.00 96.38 103 ILE A N 1
ATOM 826 C CA . ILE A 1 103 ? 7.613 0.623 -11.246 1.00 96.38 103 ILE A CA 1
ATOM 827 C C . ILE A 1 103 ? 6.391 0.925 -12.110 1.00 96.38 103 ILE A C 1
ATOM 829 O O . ILE A 1 103 ? 5.247 0.876 -11.652 1.00 96.38 103 ILE A O 1
ATOM 833 N N . SER A 1 104 ? 6.630 1.190 -13.390 1.00 95.00 104 SER A N 1
ATOM 834 C CA . SER A 1 104 ? 5.574 1.426 -14.372 1.00 95.00 104 SER A CA 1
ATOM 835 C C . SER A 1 104 ? 5.913 0.740 -15.699 1.00 95.00 104 SER A C 1
ATOM 837 O O . SER A 1 104 ? 7.081 0.440 -15.951 1.00 95.00 104 SER A O 1
ATOM 839 N N . PRO A 1 105 ? 4.927 0.486 -16.575 1.00 95.12 105 PRO A N 1
ATOM 840 C CA . PRO A 1 105 ? 5.184 -0.054 -17.909 1.00 95.12 105 PRO A CA 1
ATOM 841 C C . PRO A 1 105 ? 5.648 1.006 -18.927 1.00 95.12 105 PRO A C 1
ATOM 843 O O . PRO A 1 105 ? 5.661 0.723 -20.129 1.00 95.12 105 PRO A O 1
ATOM 846 N N . TYR A 1 106 ? 5.956 2.229 -18.483 1.00 95.38 106 TYR A N 1
ATOM 847 C CA . TYR A 1 106 ? 6.231 3.375 -19.345 1.00 95.38 106 TYR A CA 1
ATOM 848 C C . TYR A 1 106 ? 7.723 3.641 -19.496 1.00 95.38 106 TYR A C 1
ATOM 850 O O . TYR A 1 106 ? 8.489 3.561 -18.541 1.00 95.38 106 TYR A O 1
ATOM 858 N N . PHE A 1 107 ? 8.113 4.034 -20.705 1.00 96.31 107 PHE A N 1
ATOM 859 C CA . PHE A 1 107 ? 9.491 4.341 -21.064 1.00 96.31 107 PHE A CA 1
ATOM 860 C C . PHE A 1 107 ? 9.534 5.719 -21.711 1.00 96.31 107 PHE A C 1
ATOM 862 O O . PHE A 1 107 ? 9.010 5.929 -22.812 1.00 96.31 107 PHE A O 1
ATOM 869 N N . LYS A 1 108 ? 10.139 6.681 -21.014 1.00 95.25 108 LYS A N 1
ATOM 870 C CA . LYS A 1 108 ? 10.379 8.022 -21.562 1.00 95.25 108 LYS A CA 1
ATOM 871 C C . LYS A 1 108 ? 11.442 7.957 -22.652 1.00 95.25 108 LYS A C 1
ATOM 873 O O . LYS A 1 108 ? 12.343 7.127 -22.593 1.00 95.25 108 LYS A O 1
ATOM 878 N N . PHE A 1 109 ? 11.377 8.877 -23.613 1.00 94.62 109 PHE A N 1
ATOM 879 C CA . PHE A 1 109 ? 12.362 8.960 -24.699 1.00 94.62 109 PHE A CA 1
ATOM 880 C C . PHE A 1 109 ? 13.807 9.095 -24.190 1.00 94.62 109 PHE A C 1
ATOM 882 O O . PHE A 1 109 ? 14.726 8.537 -24.776 1.00 94.62 109 PHE A O 1
ATOM 889 N N . SER A 1 110 ? 14.002 9.809 -23.078 1.00 94.75 110 SER A N 1
ATOM 890 C CA . SER A 1 110 ? 15.310 9.998 -22.443 1.00 94.75 110 SER A CA 1
ATOM 891 C C . SER A 1 110 ? 15.793 8.797 -21.626 1.00 94.75 110 SER A C 1
ATOM 893 O O . SER A 1 110 ? 16.884 8.863 -21.065 1.00 94.75 110 SER A O 1
ATOM 895 N N . SER A 1 111 ? 15.005 7.721 -21.526 1.00 96.38 111 SER A N 1
ATOM 896 C CA . SER A 1 111 ? 15.426 6.527 -20.803 1.00 96.38 111 SER A CA 1
ATOM 897 C C . SER A 1 111 ? 16.548 5.810 -21.548 1.00 96.38 111 SER A C 1
ATOM 899 O O . SER A 1 111 ? 16.495 5.612 -22.765 1.00 96.38 111 SER A O 1
ATOM 901 N N . SER A 1 112 ? 17.518 5.321 -20.782 1.00 96.75 112 SER A N 1
ATOM 902 C CA . SER A 1 112 ? 18.588 4.430 -21.235 1.00 96.75 112 SER A CA 1
ATOM 903 C C . SER A 1 112 ? 18.080 3.165 -21.946 1.00 96.75 112 SER A C 1
ATOM 905 O O . SER A 1 112 ? 18.768 2.635 -22.819 1.00 96.75 112 SER A O 1
ATOM 907 N N . ASN A 1 113 ? 16.856 2.710 -21.650 1.00 97.56 113 ASN A N 1
ATOM 908 C CA . ASN A 1 113 ? 16.254 1.534 -22.281 1.00 97.56 113 ASN A CA 1
ATOM 909 C C . ASN A 1 113 ? 15.402 1.849 -23.518 1.00 97.56 113 ASN A C 1
ATOM 911 O O . ASN A 1 113 ? 14.990 0.914 -24.207 1.00 97.56 113 ASN A O 1
ATOM 915 N N . PHE A 1 114 ? 15.122 3.120 -23.832 1.00 97.25 114 PHE A N 1
ATOM 916 C CA . PHE A 1 114 ? 14.183 3.456 -24.907 1.00 97.25 114 PHE A CA 1
ATOM 917 C C . PHE A 1 114 ? 14.670 2.949 -26.270 1.00 97.25 114 PHE A C 1
ATOM 919 O O . PHE A 1 114 ? 13.952 2.226 -26.958 1.00 97.25 114 PHE A O 1
ATOM 926 N N . ALA A 1 115 ? 15.916 3.261 -26.643 1.00 96.75 115 ALA A N 1
ATOM 927 C CA . ALA A 1 115 ? 16.489 2.832 -27.922 1.00 96.75 115 ALA A CA 1
ATOM 928 C C . ALA A 1 115 ? 16.538 1.299 -28.051 1.00 96.75 115 ALA A C 1
ATOM 930 O O . ALA A 1 115 ? 16.164 0.752 -29.088 1.00 96.75 115 ALA A O 1
ATOM 931 N N . LEU A 1 116 ? 16.931 0.604 -26.978 1.00 96.44 116 LEU A N 1
ATOM 932 C CA . LEU A 1 116 ? 16.940 -0.861 -26.931 1.00 96.44 116 LEU A CA 1
ATOM 933 C C . LEU A 1 116 ? 15.532 -1.445 -27.083 1.00 96.44 116 LEU A C 1
ATOM 935 O O . LEU A 1 116 ? 15.361 -2.424 -27.805 1.00 96.44 116 LEU A O 1
ATOM 939 N N . GLY A 1 117 ? 14.523 -0.836 -26.457 1.00 96.31 117 GLY A N 1
ATOM 940 C CA . GLY A 1 117 ? 13.136 -1.268 -26.597 1.00 96.31 117 GLY A CA 1
ATOM 941 C C . GLY A 1 117 ? 12.592 -1.098 -28.019 1.00 96.31 117 GLY A C 1
ATOM 942 O O . GLY A 1 117 ? 11.883 -1.971 -28.520 1.00 96.31 117 GLY A O 1
ATOM 943 N N . VAL A 1 118 ? 12.996 -0.034 -28.725 1.00 95.94 118 VAL A N 1
ATOM 944 C CA . VAL A 1 118 ? 12.676 0.149 -30.154 1.00 95.94 118 VAL A CA 1
ATOM 945 C C . VAL A 1 118 ? 13.340 -0.929 -31.012 1.00 95.94 118 VAL A C 1
ATOM 947 O O . VAL A 1 118 ? 12.654 -1.581 -31.798 1.00 95.94 118 VAL A O 1
ATOM 950 N N . ILE A 1 119 ? 14.649 -1.149 -30.842 1.00 95.06 119 ILE A N 1
ATOM 951 C CA . ILE A 1 119 ? 15.422 -2.142 -31.611 1.00 95.06 119 ILE A CA 1
ATOM 952 C C . ILE A 1 119 ? 14.846 -3.550 -31.414 1.00 95.06 119 ILE A C 1
ATOM 954 O O . ILE A 1 119 ? 14.636 -4.279 -32.381 1.00 95.06 119 ILE A O 1
ATOM 958 N N . ASN A 1 120 ? 14.517 -3.903 -30.171 1.00 94.38 120 ASN A N 1
ATOM 959 C CA . ASN A 1 120 ? 13.976 -5.215 -29.822 1.00 94.38 120 ASN A CA 1
ATOM 960 C C . ASN A 1 120 ? 12.463 -5.336 -30.061 1.00 94.38 120 ASN A C 1
ATOM 962 O O . ASN A 1 120 ? 11.883 -6.375 -29.753 1.00 94.38 120 ASN A O 1
ATOM 966 N N . SER A 1 121 ? 11.810 -4.298 -30.600 1.00 94.25 121 SER A N 1
ATOM 967 C CA . SER A 1 121 ? 10.359 -4.267 -30.825 1.00 94.25 121 SER A CA 1
ATOM 968 C C . SER A 1 121 ? 9.539 -4.609 -29.569 1.00 94.25 121 SER A C 1
ATOM 970 O O . SER A 1 121 ? 8.540 -5.328 -29.658 1.00 94.25 121 SER A O 1
ATOM 972 N N . THR A 1 122 ? 9.957 -4.109 -28.398 1.00 96.12 122 THR A N 1
ATOM 973 C CA . THR A 1 122 ? 9.321 -4.447 -27.115 1.00 96.12 122 THR A CA 1
ATOM 974 C C . THR A 1 122 ? 8.119 -3.575 -26.769 1.00 96.12 122 THR A C 1
ATOM 976 O O . THR A 1 122 ? 7.331 -3.948 -25.903 1.00 96.12 122 THR A O 1
ATOM 979 N N . PHE A 1 123 ? 7.959 -2.425 -27.424 1.00 96.38 123 PHE A N 1
ATOM 980 C CA . PHE A 1 123 ? 6.869 -1.484 -27.163 1.00 96.38 123 PHE A CA 1
ATOM 981 C C . PHE A 1 123 ? 5.634 -1.747 -28.024 1.00 96.38 123 PHE A C 1
ATOM 983 O O . PHE A 1 123 ? 5.734 -2.228 -29.156 1.00 96.38 123 PHE A O 1
ATOM 990 N N . VAL A 1 124 ? 4.467 -1.360 -27.499 1.00 94.81 124 VAL A N 1
ATOM 991 C CA . VAL A 1 124 ? 3.216 -1.315 -28.267 1.00 94.81 124 VAL A CA 1
ATOM 992 C C . VAL A 1 124 ? 3.420 -0.397 -29.463 1.00 94.81 124 VAL A C 1
ATOM 994 O O . VAL A 1 124 ? 3.994 0.685 -29.326 1.00 94.81 124 VAL A O 1
ATOM 997 N N . LYS A 1 125 ? 2.953 -0.815 -30.639 1.00 93.94 125 LYS A N 1
ATOM 998 C CA . LYS A 1 125 ? 3.130 -0.046 -31.871 1.00 93.94 125 LYS A CA 1
ATOM 999 C C . LYS A 1 125 ? 1.966 0.902 -32.121 1.00 93.94 125 LYS A C 1
ATOM 1001 O O . LYS A 1 125 ? 0.853 0.713 -31.622 1.00 93.94 125 LYS A O 1
ATOM 1006 N N . ASP A 1 126 ? 2.243 1.929 -32.910 1.00 92.88 126 ASP A N 1
ATOM 1007 C CA . ASP A 1 126 ? 1.253 2.886 -33.377 1.00 92.88 126 ASP A CA 1
ATOM 1008 C C . ASP A 1 126 ? 0.266 2.253 -34.379 1.00 92.88 126 ASP A C 1
ATOM 1010 O O . ASP A 1 126 ? 0.362 1.080 -34.755 1.00 92.88 126 ASP A O 1
ATOM 1014 N N . SER A 1 127 ? -0.679 3.059 -34.865 1.00 90.31 127 SER A N 1
ATOM 1015 C CA . SER A 1 127 ? -1.670 2.612 -35.849 1.00 90.31 127 SER A CA 1
ATOM 1016 C C . SER A 1 127 ? -1.066 2.138 -37.182 1.00 90.31 127 SER A C 1
ATOM 1018 O O . SER A 1 127 ? -1.689 1.314 -37.861 1.00 90.31 127 SER A O 1
ATOM 1020 N N . GLY A 1 128 ? 0.131 2.619 -37.544 1.00 89.88 128 GLY A N 1
ATOM 1021 C CA . GLY A 1 128 ? 0.895 2.159 -38.704 1.00 89.88 128 GLY A CA 1
ATOM 1022 C C . GLY A 1 128 ? 1.600 0.818 -38.479 1.00 89.88 128 GLY A C 1
ATOM 1023 O O . GLY A 1 128 ? 1.823 0.075 -39.434 1.00 89.88 128 GLY A O 1
ATOM 1024 N N . GLY A 1 129 ? 1.897 0.458 -37.227 1.00 88.56 129 GLY A N 1
ATOM 1025 C CA . GLY A 1 129 ? 2.553 -0.800 -36.866 1.00 88.56 129 GLY A CA 1
ATOM 1026 C C . GLY A 1 129 ? 4.061 -0.812 -37.128 1.00 88.56 129 GLY A C 1
ATOM 1027 O O . GLY A 1 129 ? 4.661 -1.891 -37.164 1.00 88.56 129 GLY A O 1
ATOM 1028 N N . VAL A 1 130 ? 4.668 0.363 -37.318 1.00 86.69 130 VAL A N 1
ATOM 1029 C CA . VAL A 1 130 ? 6.097 0.508 -37.650 1.00 86.69 130 VAL A CA 1
ATOM 1030 C C . VAL A 1 130 ? 6.880 1.043 -36.457 1.00 86.69 130 VAL A C 1
ATOM 1032 O O . VAL A 1 130 ? 7.920 0.486 -36.116 1.00 86.69 130 VAL A O 1
ATOM 1035 N N . VAL A 1 131 ? 6.369 2.088 -35.805 1.00 91.56 131 VAL A N 1
ATOM 1036 C CA . VAL A 1 131 ? 7.045 2.782 -34.700 1.00 91.56 131 VAL A CA 1
ATOM 1037 C C . VAL A 1 131 ? 6.303 2.563 -33.374 1.00 91.56 131 VAL A C 1
ATOM 1039 O O . VAL A 1 131 ? 5.141 2.140 -33.394 1.00 91.56 131 VAL A O 1
ATOM 1042 N N . PRO A 1 132 ? 6.929 2.837 -32.212 1.00 94.88 132 PRO A N 1
ATOM 1043 C CA . PRO A 1 132 ? 6.226 2.802 -30.935 1.00 94.88 132 PRO A CA 1
ATOM 1044 C C . PRO A 1 132 ? 5.018 3.742 -30.925 1.00 94.88 132 PRO A C 1
ATOM 1046 O O . PRO A 1 132 ? 5.112 4.908 -31.312 1.00 94.88 132 PRO A O 1
ATOM 1049 N N . GLY A 1 133 ? 3.890 3.235 -30.442 1.00 93.38 133 GLY A N 1
ATOM 1050 C CA . GLY A 1 133 ? 2.735 4.044 -30.096 1.00 93.38 133 GLY A CA 1
ATOM 1051 C C . GLY A 1 133 ? 3.022 4.790 -28.799 1.00 93.38 133 GLY A C 1
ATOM 1052 O O . GLY A 1 133 ? 3.421 4.183 -27.806 1.00 93.38 133 GLY A O 1
ATOM 1053 N N . LEU A 1 134 ? 2.816 6.105 -28.808 1.00 92.44 134 LEU A N 1
ATOM 1054 C CA . LEU A 1 134 ? 3.053 6.946 -27.639 1.00 92.44 134 LEU A CA 1
ATOM 1055 C C . LEU A 1 134 ? 1.758 7.191 -26.864 1.00 92.44 134 LEU A C 1
ATOM 1057 O O . LEU A 1 134 ? 0.679 7.330 -27.447 1.00 92.44 134 LEU A O 1
ATOM 1061 N N . THR A 1 135 ? 1.885 7.266 -25.545 1.00 91.62 135 THR A N 1
ATOM 1062 C CA . THR A 1 135 ? 0.828 7.686 -24.621 1.00 91.62 135 THR A CA 1
ATOM 1063 C C . THR A 1 135 ? 1.365 8.745 -23.660 1.00 91.62 135 THR A C 1
ATOM 1065 O O . THR A 1 135 ? 2.559 9.047 -23.664 1.00 91.62 135 THR A O 1
ATOM 1068 N N . LEU A 1 136 ? 0.480 9.353 -22.875 1.00 89.81 136 LEU A N 1
ATOM 1069 C CA . LEU A 1 136 ? 0.862 10.298 -21.832 1.00 89.81 136 LEU A CA 1
ATOM 1070 C C . LEU A 1 136 ? 1.001 9.570 -20.499 1.00 89.81 136 LEU A C 1
ATOM 1072 O O . LEU A 1 136 ? 0.091 8.860 -20.074 1.00 89.81 136 LEU A O 1
ATOM 1076 N N . TYR A 1 137 ? 2.126 9.808 -19.834 1.00 88.25 137 TYR A N 1
ATOM 1077 C CA . TYR A 1 137 ? 2.372 9.415 -18.454 1.00 88.25 137 TYR A CA 1
ATOM 1078 C C . TYR A 1 137 ? 3.095 10.561 -17.740 1.00 88.25 137 TYR A C 1
ATOM 1080 O O . TYR A 1 137 ? 4.100 11.069 -18.241 1.00 88.25 137 TYR A O 1
ATOM 1088 N N . ASP A 1 138 ? 2.542 11.018 -16.614 1.00 82.81 138 ASP A N 1
ATOM 1089 C CA . ASP A 1 138 ? 3.023 12.183 -15.854 1.00 82.81 138 ASP A CA 1
ATOM 1090 C C . ASP A 1 138 ? 3.293 13.426 -16.726 1.00 82.81 138 ASP A C 1
ATOM 1092 O O . ASP A 1 138 ? 4.299 14.122 -16.593 1.00 82.81 138 ASP A O 1
ATOM 1096 N N . GLY A 1 139 ? 2.384 13.691 -17.671 1.00 85.31 139 GLY A N 1
ATOM 1097 C CA . GLY A 1 139 ? 2.455 14.849 -18.568 1.00 85.31 139 GLY A CA 1
ATOM 1098 C C . GLY A 1 139 ? 3.520 14.759 -19.667 1.00 85.31 139 GLY A C 1
ATOM 1099 O O . GLY A 1 139 ? 3.698 15.724 -20.407 1.00 85.31 139 GLY A O 1
ATOM 1100 N N . GLN A 1 140 ? 4.212 13.626 -19.807 1.00 88.31 140 GLN A N 1
ATOM 1101 C CA . GLN A 1 140 ? 5.234 13.409 -20.833 1.00 88.31 140 GLN A CA 1
ATOM 1102 C C . GLN A 1 140 ? 4.838 12.276 -21.782 1.00 88.31 140 GLN A C 1
ATOM 1104 O O . GLN A 1 140 ? 4.155 11.329 -21.392 1.00 88.31 140 GLN A O 1
ATOM 1109 N N . LEU A 1 141 ? 5.273 12.380 -23.041 1.00 90.88 141 LEU A N 1
ATOM 1110 C CA . LEU A 1 141 ? 5.091 11.315 -24.023 1.00 90.88 141 LEU A CA 1
ATOM 1111 C C . LEU A 1 141 ? 6.026 10.147 -23.706 1.00 90.88 141 LEU A C 1
ATOM 1113 O O . LEU A 1 141 ? 7.243 10.319 -23.599 1.00 90.88 141 LEU A O 1
ATOM 1117 N N . THR A 1 142 ? 5.449 8.957 -23.591 1.00 93.88 142 THR A N 1
ATOM 1118 C CA . THR A 1 142 ? 6.159 7.717 -23.278 1.00 93.88 142 THR A CA 1
ATOM 1119 C C . THR A 1 142 ? 5.750 6.606 -24.234 1.00 93.88 142 THR A C 1
ATOM 1121 O O . THR A 1 142 ? 4.618 6.563 -24.723 1.00 93.88 142 THR A O 1
ATOM 1124 N N . ALA A 1 143 ? 6.681 5.693 -24.507 1.00 95.62 143 ALA A N 1
ATOM 1125 C CA . ALA A 1 143 ? 6.325 4.382 -25.028 1.00 95.62 143 ALA A CA 1
ATOM 1126 C C . ALA A 1 143 ? 5.798 3.512 -23.880 1.00 95.62 143 ALA A C 1
ATOM 1128 O O . ALA A 1 143 ? 6.117 3.742 -22.712 1.00 95.62 143 ALA A O 1
ATOM 1129 N N . ILE A 1 144 ? 5.002 2.502 -24.216 1.00 95.12 144 ILE A N 1
ATOM 1130 C CA . ILE A 1 144 ? 4.486 1.522 -23.262 1.00 95.12 144 ILE A CA 1
ATOM 1131 C C . ILE A 1 144 ? 4.917 0.118 -23.697 1.00 95.12 144 ILE A C 1
ATOM 1133 O O . ILE A 1 144 ? 4.916 -0.191 -24.892 1.00 95.12 144 ILE A O 1
ATOM 1137 N N . LEU A 1 145 ? 5.308 -0.722 -22.740 1.00 96.12 145 LEU A N 1
ATOM 1138 C CA . LEU A 1 145 ? 5.680 -2.119 -22.978 1.00 96.12 145 LEU A CA 1
ATOM 1139 C C . LEU A 1 145 ? 4.546 -2.900 -23.670 1.00 96.12 145 LEU A C 1
ATOM 1141 O O . LEU A 1 145 ? 3.394 -2.800 -23.271 1.00 96.12 145 LEU A O 1
ATOM 1145 N N . ASP A 1 146 ? 4.843 -3.720 -24.677 1.00 95.31 146 ASP A N 1
ATOM 1146 C CA . ASP A 1 146 ? 3.863 -4.649 -25.255 1.00 95.31 146 ASP A CA 1
ATOM 1147 C C . ASP A 1 146 ? 3.778 -5.929 -24.415 1.00 95.31 146 ASP A C 1
ATOM 1149 O O . ASP A 1 146 ? 4.452 -6.918 -24.694 1.00 95.31 146 ASP A O 1
ATOM 1153 N N . VAL A 1 147 ? 2.933 -5.931 -23.383 1.00 94.31 147 VAL A N 1
ATOM 1154 C CA . VAL A 1 147 ? 2.725 -7.105 -22.508 1.00 94.31 147 VAL A CA 1
ATOM 1155 C C . VAL A 1 147 ? 2.081 -8.305 -23.214 1.00 94.31 147 VAL A C 1
ATOM 1157 O O . VAL A 1 147 ? 2.057 -9.398 -22.653 1.00 94.31 147 VAL A O 1
ATOM 1160 N N . PHE A 1 148 ? 1.571 -8.133 -24.437 1.00 93.06 148 PHE A N 1
ATOM 1161 C CA . PHE A 1 148 ? 1.033 -9.229 -25.248 1.00 93.06 148 PHE A CA 1
ATOM 1162 C C . PHE A 1 148 ? 2.129 -9.972 -26.022 1.00 93.06 148 PHE A C 1
ATOM 1164 O O . PHE A 1 148 ? 1.871 -11.033 -26.600 1.00 93.06 148 PHE A O 1
ATOM 1171 N N . ASN A 1 149 ? 3.354 -9.441 -26.029 1.00 93.31 149 ASN A N 1
ATOM 1172 C CA . ASN A 1 149 ? 4.530 -10.100 -26.569 1.00 93.31 149 ASN A CA 1
ATOM 1173 C C . ASN A 1 149 ? 5.369 -10.702 -25.431 1.00 93.31 149 ASN A C 1
ATOM 1175 O O . ASN A 1 149 ? 5.939 -9.990 -24.602 1.00 93.31 149 ASN A O 1
ATOM 1179 N N . GLN A 1 150 ? 5.510 -12.030 -25.426 1.00 94.00 150 GLN A N 1
ATOM 1180 C CA . GLN A 1 150 ?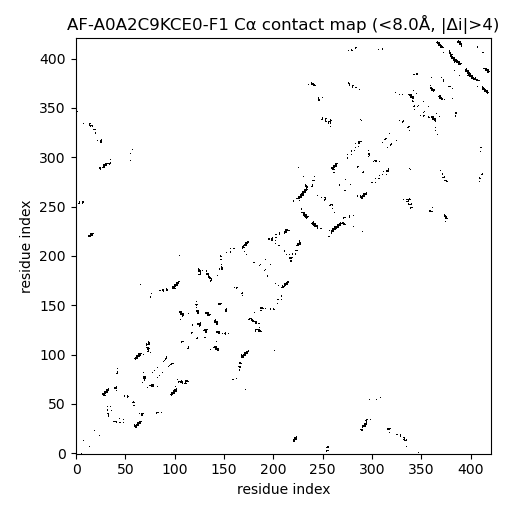 6.283 -12.737 -24.404 1.00 94.00 150 GLN A CA 1
ATOM 1181 C C . GLN A 1 150 ? 7.757 -12.303 -24.375 1.00 94.00 150 GLN A C 1
ATOM 1183 O O . GLN A 1 150 ? 8.349 -12.269 -23.298 1.00 94.00 150 GLN A O 1
ATOM 1188 N N . GLN A 1 151 ? 8.342 -11.917 -25.516 1.00 95.44 151 GLN A N 1
ATOM 1189 C CA . GLN A 1 151 ? 9.710 -11.392 -25.557 1.00 95.44 151 GLN A CA 1
ATOM 1190 C C . GLN A 1 151 ? 9.823 -10.060 -24.805 1.00 95.44 151 GLN A C 1
ATOM 1192 O O . GLN A 1 151 ? 10.768 -9.872 -24.043 1.00 95.44 151 GLN A O 1
ATOM 1197 N N . SER A 1 152 ? 8.850 -9.157 -24.967 1.00 96.94 152 SER A N 1
ATOM 1198 C CA . SER A 1 152 ? 8.794 -7.889 -24.229 1.00 96.94 152 SER A CA 1
ATOM 1199 C C . SER A 1 152 ? 8.651 -8.116 -22.727 1.00 96.94 152 SER A C 1
ATOM 1201 O O . SER A 1 152 ? 9.343 -7.478 -21.934 1.00 96.94 152 SER A O 1
ATOM 1203 N N . VAL A 1 153 ? 7.779 -9.050 -22.335 1.00 97.12 153 VAL A N 1
ATOM 1204 C CA . VAL A 1 153 ? 7.569 -9.423 -20.929 1.00 97.12 153 VAL A CA 1
ATOM 1205 C C . VAL A 1 153 ? 8.856 -9.974 -20.317 1.00 97.12 153 VAL A C 1
ATOM 1207 O O . VAL A 1 153 ? 9.251 -9.543 -19.233 1.00 97.12 153 VAL A O 1
ATOM 1210 N N . THR A 1 154 ? 9.537 -10.888 -21.010 1.00 97.75 154 THR A N 1
ATOM 1211 C CA . THR A 1 154 ? 10.830 -11.426 -20.567 1.00 97.75 154 THR A CA 1
ATOM 1212 C C . THR A 1 154 ? 11.869 -10.311 -20.445 1.00 97.75 154 THR A C 1
ATOM 1214 O O . THR A 1 154 ? 12.459 -10.150 -19.383 1.00 97.75 154 THR A O 1
ATOM 1217 N N . TRP A 1 155 ? 12.002 -9.458 -21.464 1.00 97.75 155 TRP A N 1
ATOM 1218 C CA . TRP A 1 155 ? 12.957 -8.344 -21.482 1.00 97.75 155 TRP A CA 1
ATOM 1219 C C . TRP A 1 155 ? 12.786 -7.367 -20.305 1.00 97.75 155 TRP A C 1
ATOM 1221 O O . TRP A 1 155 ? 13.776 -6.877 -19.754 1.00 97.75 155 TRP A O 1
ATOM 1231 N N . PHE A 1 156 ? 11.544 -7.084 -19.905 1.00 98.06 156 PHE A N 1
ATOM 1232 C CA . PHE A 1 156 ? 11.260 -6.229 -18.752 1.00 98.06 156 PHE A CA 1
ATOM 1233 C C . PHE A 1 156 ? 11.470 -6.954 -17.417 1.00 98.06 156 PHE A C 1
ATOM 1235 O O . PHE A 1 156 ? 12.104 -6.419 -16.510 1.00 98.06 156 PHE A O 1
ATOM 1242 N N . THR A 1 157 ? 10.963 -8.182 -17.289 1.00 97.94 157 THR A N 1
ATOM 1243 C CA . THR A 1 157 ? 11.061 -8.944 -16.033 1.00 97.94 157 THR A CA 1
ATOM 1244 C C . THR A 1 157 ? 12.489 -9.382 -15.709 1.00 97.94 157 THR A C 1
ATOM 1246 O O . THR A 1 157 ? 12.821 -9.488 -14.533 1.00 97.94 157 THR A O 1
ATOM 1249 N N . GLU A 1 158 ? 13.356 -9.582 -16.704 1.00 97.44 158 GLU A N 1
ATOM 1250 C CA . GLU A 1 158 ? 14.791 -9.820 -16.493 1.00 97.44 158 GLU A CA 1
ATOM 1251 C C . GLU A 1 158 ? 15.485 -8.611 -15.858 1.00 97.44 158 GLU A C 1
ATOM 1253 O O . GLU A 1 158 ? 16.203 -8.789 -14.881 1.00 97.44 158 GLU A O 1
ATOM 1258 N N . ARG A 1 159 ? 15.176 -7.382 -16.292 1.00 96.94 159 ARG A N 1
ATOM 1259 C CA . ARG A 1 159 ? 15.698 -6.155 -15.652 1.00 96.94 159 ARG A CA 1
ATOM 1260 C C . ARG A 1 159 ? 15.251 -6.019 -14.203 1.00 96.94 159 ARG A C 1
ATOM 1262 O O . ARG A 1 159 ? 16.040 -5.646 -13.347 1.00 96.94 159 ARG A O 1
ATOM 1269 N N . LEU A 1 160 ? 13.994 -6.356 -13.909 1.00 97.88 160 LEU A N 1
ATOM 1270 C CA . LEU A 1 160 ? 13.522 -6.384 -12.522 1.00 97.88 160 LEU A CA 1
ATOM 1271 C C . LEU A 1 160 ? 14.280 -7.428 -11.690 1.00 97.88 160 LEU A C 1
ATOM 1273 O O . LEU A 1 160 ? 14.611 -7.150 -10.544 1.00 97.88 160 LEU A O 1
ATOM 1277 N N . LYS A 1 161 ? 14.591 -8.600 -12.262 1.00 97.31 161 LYS A N 1
ATOM 1278 C CA . LYS A 1 161 ? 15.389 -9.638 -11.585 1.00 97.31 161 LYS A CA 1
ATOM 1279 C C . LYS A 1 161 ? 16.839 -9.221 -11.354 1.00 97.31 161 LYS A C 1
ATOM 1281 O O . LYS A 1 161 ? 17.409 -9.647 -10.358 1.00 97.31 161 LYS A O 1
ATOM 1286 N N . GLU A 1 162 ? 17.437 -8.412 -12.227 1.00 96.50 162 GLU A N 1
ATOM 1287 C CA . GLU A 1 162 ? 18.799 -7.885 -12.029 1.00 96.50 162 GLU A CA 1
ATOM 1288 C C . GLU A 1 162 ? 18.907 -7.047 -10.741 1.00 96.50 162 GLU A C 1
ATOM 1290 O O . GLU A 1 162 ? 19.958 -7.015 -10.104 1.00 96.50 162 GLU A O 1
ATOM 1295 N N . LEU A 1 163 ? 17.809 -6.434 -10.278 1.00 96.81 163 LEU A N 1
ATOM 1296 C CA . LEU A 1 163 ? 17.776 -5.703 -9.004 1.00 96.81 163 LEU A CA 1
ATOM 1297 C C . LEU A 1 163 ? 17.901 -6.629 -7.777 1.00 96.81 163 LEU A C 1
ATOM 1299 O O . LEU A 1 163 ? 18.270 -6.167 -6.692 1.00 96.81 163 LEU A O 1
ATOM 1303 N N . ASN A 1 164 ? 17.695 -7.942 -7.937 1.00 94.44 164 ASN A N 1
ATOM 1304 C CA . ASN A 1 164 ? 17.935 -8.919 -6.873 1.00 94.44 164 ASN A CA 1
ATOM 1305 C C . ASN A 1 164 ? 19.417 -8.976 -6.475 1.00 94.44 164 ASN A C 1
ATOM 1307 O O . ASN A 1 164 ? 19.721 -9.317 -5.329 1.00 94.44 164 ASN A O 1
ATOM 1311 N N . ASP A 1 165 ? 20.338 -8.591 -7.371 1.00 93.56 165 ASP A N 1
ATOM 1312 C CA . ASP A 1 165 ? 21.769 -8.481 -7.059 1.00 93.56 165 ASP A CA 1
ATOM 1313 C C . ASP A 1 165 ? 22.006 -7.579 -5.846 1.00 93.56 165 ASP A C 1
ATOM 1315 O O . ASP A 1 165 ? 22.949 -7.799 -5.083 1.00 93.56 165 ASP A O 1
ATOM 1319 N N . ILE A 1 166 ? 21.111 -6.611 -5.628 1.00 94.50 166 ILE A N 1
ATOM 1320 C CA . ILE A 1 166 ? 21.128 -5.689 -4.494 1.00 94.50 166 ILE A CA 1
ATOM 1321 C C . ILE A 1 166 ? 20.011 -5.921 -3.480 1.00 94.50 166 ILE A C 1
ATOM 1323 O O . ILE A 1 166 ? 19.707 -5.026 -2.703 1.00 94.50 166 ILE A O 1
ATOM 1327 N N . GLY A 1 167 ? 19.413 -7.115 -3.472 1.00 94.19 167 GLY A N 1
ATOM 1328 C CA . GLY A 1 167 ? 18.400 -7.523 -2.494 1.00 94.19 167 GLY A CA 1
ATOM 1329 C C . GLY A 1 167 ? 17.006 -6.927 -2.713 1.00 94.19 167 GLY A C 1
ATOM 1330 O O . GLY A 1 167 ? 16.155 -7.031 -1.831 1.00 94.19 167 GLY A O 1
ATOM 1331 N N . ILE A 1 168 ? 16.746 -6.307 -3.867 1.00 95.75 168 ILE A N 1
ATOM 1332 C CA . ILE A 1 168 ? 15.443 -5.715 -4.180 1.00 95.75 168 ILE A CA 1
ATOM 1333 C C . ILE A 1 168 ? 14.570 -6.735 -4.900 1.00 95.75 168 ILE A C 1
ATOM 1335 O O . ILE A 1 168 ? 14.832 -7.082 -6.042 1.00 95.75 168 ILE A O 1
ATOM 1339 N N . GLU A 1 169 ? 13.493 -7.160 -4.244 1.00 94.62 169 GLU A N 1
ATOM 1340 C CA . GLU A 1 169 ? 12.577 -8.186 -4.766 1.00 94.62 169 GLU A CA 1
ATOM 1341 C C . GLU A 1 169 ? 11.095 -7.782 -4.617 1.00 94.62 169 GLU A C 1
ATOM 1343 O O . GLU A 1 169 ? 10.193 -8.598 -4.817 1.00 94.62 169 GLU A O 1
ATOM 1348 N N . ASN A 1 170 ? 10.806 -6.540 -4.216 1.00 95.62 170 ASN A N 1
ATOM 1349 C CA . ASN A 1 170 ? 9.450 -6.070 -3.921 1.00 95.62 170 ASN A CA 1
ATOM 1350 C C . ASN A 1 170 ? 9.101 -4.867 -4.793 1.00 95.62 170 ASN A C 1
ATOM 1352 O O . ASN A 1 170 ? 9.899 -3.938 -4.931 1.00 95.62 170 ASN A O 1
ATOM 1356 N N . PHE A 1 171 ? 7.896 -4.867 -5.361 1.00 97.25 171 PHE A N 1
ATOM 1357 C CA . PHE A 1 171 ? 7.505 -3.872 -6.354 1.00 97.25 171 PHE A CA 1
ATOM 1358 C C . PHE A 1 171 ? 6.106 -3.315 -6.093 1.00 97.25 171 PHE A C 1
ATOM 1360 O O . PHE A 1 171 ? 5.193 -4.021 -5.665 1.00 97.25 171 PHE A O 1
ATOM 1367 N N . ARG A 1 172 ? 5.932 -2.032 -6.404 1.00 97.06 172 ARG A N 1
ATOM 1368 C CA . ARG A 1 172 ? 4.645 -1.343 -6.490 1.00 97.06 172 ARG A CA 1
ATOM 1369 C C . ARG A 1 172 ? 4.398 -0.989 -7.951 1.00 97.06 172 ARG A C 1
ATOM 1371 O O . ARG A 1 172 ? 5.087 -0.149 -8.513 1.00 97.06 172 ARG A O 1
ATOM 1378 N N . LEU A 1 173 ? 3.441 -1.648 -8.588 1.00 95.88 173 LEU A N 1
ATOM 1379 C CA . LEU A 1 173 ? 3.085 -1.399 -9.980 1.00 95.88 173 LEU A CA 1
ATOM 1380 C C . LEU A 1 173 ? 2.059 -0.264 -10.059 1.00 95.88 173 LEU A C 1
ATOM 1382 O O . LEU A 1 173 ? 0.927 -0.419 -9.592 1.00 95.88 173 LEU A O 1
ATOM 1386 N N . THR A 1 174 ? 2.450 0.850 -10.681 1.00 93.44 174 THR A N 1
ATOM 1387 C CA . THR A 1 174 ? 1.581 2.009 -10.924 1.00 93.44 174 THR A CA 1
ATOM 1388 C C . THR A 1 174 ? 1.327 2.241 -12.411 1.00 93.44 174 THR A C 1
ATOM 1390 O O . THR A 1 174 ? 2.137 1.906 -13.280 1.00 93.44 174 THR A O 1
ATOM 1393 N N . TYR A 1 175 ? 0.180 2.858 -12.692 1.00 90.12 175 TYR A N 1
ATOM 1394 C CA . TYR A 1 175 ? -0.188 3.374 -14.009 1.00 90.12 175 TYR A CA 1
ATOM 1395 C C . TYR A 1 175 ? -0.350 4.908 -14.006 1.00 90.12 175 TYR A C 1
ATOM 1397 O O . TYR A 1 175 ? -0.672 5.491 -15.043 1.00 90.12 175 TYR A O 1
ATOM 1405 N N . GLY A 1 176 ? -0.114 5.571 -12.868 1.00 83.12 176 GLY A N 1
ATOM 1406 C CA . GLY A 1 176 ? -0.323 7.010 -12.704 1.00 83.12 176 GLY A CA 1
ATOM 1407 C C . GLY A 1 176 ? -1.797 7.434 -12.788 1.00 83.12 176 GLY A C 1
ATOM 1408 O O . GLY A 1 176 ? -2.716 6.619 -12.784 1.00 83.12 176 GLY A O 1
ATOM 1409 N N . THR A 1 177 ? -2.030 8.747 -12.863 1.00 65.44 177 THR A N 1
ATOM 1410 C CA . THR A 1 177 ? -3.383 9.349 -12.799 1.00 65.44 177 THR A CA 1
ATOM 1411 C C . THR A 1 177 ? -4.188 9.221 -14.093 1.00 65.44 177 THR A C 1
ATOM 1413 O O . THR A 1 177 ? -5.419 9.233 -14.066 1.00 65.44 177 THR A O 1
ATOM 1416 N N . GLN A 1 178 ? -3.505 9.082 -15.225 1.00 60.66 178 GLN A N 1
ATOM 1417 C CA . GLN A 1 178 ? -4.077 8.791 -16.531 1.00 60.66 178 GLN A CA 1
ATOM 1418 C C . GLN A 1 178 ? -3.041 8.022 -17.337 1.00 60.66 178 GLN A C 1
ATOM 1420 O O . GLN A 1 178 ? -1.893 8.444 -17.418 1.00 60.66 178 GLN A O 1
ATOM 1425 N N . SER A 1 179 ? -3.458 6.929 -17.964 1.00 57.06 179 SER A N 1
ATOM 1426 C CA . SER A 1 179 ? -2.722 6.343 -19.081 1.00 57.06 179 SER A CA 1
ATOM 1427 C C . SER A 1 179 ? -3.599 5.298 -19.767 1.00 57.06 179 SER A C 1
ATOM 1429 O O . SER A 1 179 ? -3.799 4.169 -19.313 1.00 57.06 179 SER A O 1
ATOM 1431 N N . TRP A 1 180 ? -4.215 5.738 -20.860 1.00 67.50 180 TRP A N 1
ATOM 1432 C CA . TRP A 1 180 ? -4.802 4.848 -21.851 1.00 67.50 180 TRP A CA 1
ATOM 1433 C C . TRP A 1 180 ? -3.680 4.217 -22.680 1.00 67.50 180 TRP A C 1
ATOM 1435 O O . TRP A 1 180 ? -2.578 4.759 -22.785 1.00 67.50 180 TRP A O 1
ATOM 1445 N N . LEU A 1 181 ? -3.977 3.082 -23.306 1.00 85.38 181 LEU A N 1
ATOM 1446 C CA . LEU A 1 181 ? -3.146 2.560 -24.387 1.00 85.38 181 LEU A CA 1
ATOM 1447 C C . LEU A 1 181 ? -2.968 3.638 -25.481 1.00 85.38 181 LEU A C 1
ATOM 1449 O O . LEU A 1 181 ? -3.847 4.496 -25.624 1.00 85.38 181 LEU A O 1
ATOM 1453 N N . PRO A 1 182 ? -1.876 3.600 -26.268 1.00 88.31 182 PRO A N 1
ATOM 1454 C CA . PRO A 1 182 ? -1.686 4.500 -27.403 1.00 88.31 182 PRO A CA 1
ATOM 1455 C C . PRO A 1 182 ? -2.916 4.545 -28.317 1.00 88.31 182 PRO A C 1
ATOM 1457 O O . PRO A 1 182 ? -3.656 3.567 -28.419 1.00 88.31 182 PRO A O 1
ATOM 1460 N N . TYR A 1 183 ? -3.139 5.661 -29.015 1.00 87.00 183 TYR A N 1
ATOM 1461 C CA . TYR A 1 183 ? -4.270 5.773 -29.940 1.00 87.00 183 TYR A CA 1
ATOM 1462 C C . TYR A 1 183 ? -4.186 4.710 -31.048 1.00 87.00 183 TYR A C 1
ATOM 1464 O O . TYR A 1 183 ? -3.208 4.665 -31.793 1.00 87.00 183 TYR A O 1
ATOM 1472 N N . LYS A 1 184 ? -5.234 3.878 -31.167 1.00 87.88 184 LYS A N 1
ATOM 1473 C CA . LYS A 1 184 ? -5.300 2.715 -32.078 1.00 87.88 184 LYS A CA 1
ATOM 1474 C C . LYS A 1 184 ? -4.051 1.820 -31.949 1.00 87.88 184 LYS A C 1
ATOM 1476 O O . LYS A 1 184 ? -3.290 1.699 -32.914 1.00 87.88 184 LYS A O 1
ATOM 1481 N N . PRO A 1 185 ? -3.839 1.207 -30.771 1.00 89.56 185 PRO A N 1
ATOM 1482 C CA . PRO A 1 185 ? -2.626 0.455 -30.494 1.00 89.56 185 PRO A CA 1
ATOM 1483 C C . PRO A 1 185 ? -2.591 -0.813 -31.349 1.00 89.56 185 PRO A C 1
ATOM 1485 O O . PRO A 1 185 ? -3.615 -1.482 -31.527 1.00 89.56 185 PRO A O 1
ATOM 1488 N N . ARG A 1 186 ? -1.409 -1.165 -31.856 1.00 89.12 186 ARG A N 1
ATOM 1489 C CA . ARG A 1 186 ? -1.159 -2.466 -32.480 1.00 89.12 186 ARG A CA 1
ATOM 1490 C C . ARG A 1 186 ? -0.260 -3.300 -31.581 1.00 89.12 186 ARG A C 1
ATOM 1492 O O . ARG A 1 186 ? 0.890 -2.939 -31.333 1.00 89.12 186 ARG A O 1
ATOM 1499 N N . PHE A 1 187 ? -0.800 -4.424 -31.131 1.00 87.38 187 PHE A N 1
ATOM 1500 C CA . PHE A 1 187 ? -0.059 -5.458 -30.418 1.00 87.38 187 PHE A CA 1
ATOM 1501 C C . PHE A 1 187 ? 0.428 -6.514 -31.406 1.00 87.38 187 PHE A C 1
ATOM 1503 O O . PHE A 1 187 ? -0.183 -6.704 -32.462 1.00 87.38 187 PHE A O 1
ATOM 1510 N N . GLN A 1 188 ? 1.515 -7.210 -31.078 1.00 72.69 188 GLN A N 1
ATOM 1511 C CA . GLN A 1 188 ? 2.072 -8.213 -31.992 1.00 72.69 188 GLN A CA 1
ATOM 1512 C C . GLN A 1 188 ? 1.187 -9.458 -32.168 1.00 72.69 188 GLN A C 1
ATOM 1514 O O . GLN A 1 188 ? 1.173 -10.040 -33.249 1.00 72.69 188 GLN A O 1
ATOM 1519 N N . SER A 1 189 ? 0.469 -9.880 -31.123 1.00 68.25 189 SER A N 1
ATOM 1520 C CA . SER A 1 189 ? -0.152 -11.213 -31.066 1.00 68.25 189 SER A CA 1
ATOM 1521 C C . SER A 1 189 ? -1.686 -11.217 -31.008 1.00 68.25 189 SER A C 1
ATOM 1523 O O . SER A 1 189 ? -2.292 -12.210 -31.403 1.00 68.25 189 SER A O 1
ATOM 1525 N N . THR A 1 190 ? -2.341 -10.151 -30.520 1.00 71.12 190 THR A N 1
ATOM 1526 C CA . THR A 1 190 ? -3.795 -10.147 -30.241 1.00 71.12 190 THR A CA 1
ATOM 1527 C C . THR A 1 190 ? -4.424 -8.746 -30.309 1.00 71.12 190 THR A C 1
ATOM 1529 O O . THR A 1 190 ? -3.740 -7.739 -30.473 1.00 71.12 190 THR A O 1
ATOM 1532 N N . THR A 1 191 ? -5.746 -8.654 -30.139 1.00 72.06 191 THR A N 1
ATOM 1533 C CA . THR A 1 191 ? -6.415 -7.407 -29.741 1.00 72.06 191 THR A CA 1
ATOM 1534 C C . THR A 1 191 ? -6.387 -7.267 -28.217 1.00 72.06 191 THR A C 1
ATOM 1536 O O . THR A 1 191 ? -6.990 -8.077 -27.515 1.00 72.06 191 THR A O 1
ATOM 1539 N N . GLY A 1 192 ? -5.724 -6.233 -27.701 1.00 79.00 192 GLY A N 1
ATOM 1540 C CA . GLY A 1 192 ? -5.642 -5.951 -26.267 1.00 79.00 192 GLY A CA 1
ATOM 1541 C C . GLY A 1 192 ? -6.661 -4.913 -25.793 1.00 79.00 192 GLY A C 1
ATOM 1542 O O . GLY A 1 192 ? -6.956 -3.947 -26.496 1.00 79.00 192 GLY A O 1
ATOM 1543 N N . THR A 1 193 ? -7.173 -5.086 -24.573 1.00 88.06 193 THR A N 1
ATOM 1544 C CA . THR A 1 193 ? -7.951 -4.065 -23.847 1.00 88.06 193 THR A CA 1
ATOM 1545 C C . THR A 1 193 ? -7.121 -3.508 -22.686 1.00 88.06 193 THR A C 1
ATOM 1547 O O . THR A 1 193 ? -6.216 -4.199 -22.213 1.00 88.06 193 THR A O 1
ATOM 1550 N N . PRO A 1 194 ? -7.418 -2.301 -22.164 1.00 88.12 194 PRO A N 1
ATOM 1551 C CA . PRO A 1 194 ? -6.724 -1.782 -20.983 1.00 88.12 194 PRO A CA 1
ATOM 1552 C C . PRO A 1 194 ? -6.815 -2.713 -19.762 1.00 88.12 194 PRO A C 1
ATOM 1554 O O . PRO A 1 194 ? -5.844 -2.857 -19.026 1.00 88.12 194 PRO A O 1
ATOM 1557 N N . ASN A 1 195 ? -7.951 -3.391 -19.567 1.00 89.50 195 ASN A N 1
ATOM 1558 C CA . ASN A 1 195 ? -8.130 -4.345 -18.468 1.00 89.50 195 ASN A CA 1
ATOM 1559 C C . ASN A 1 195 ? -7.246 -5.583 -18.640 1.00 89.50 195 ASN A C 1
ATOM 1561 O O . ASN A 1 195 ? -6.527 -5.955 -17.713 1.00 89.50 195 ASN A O 1
ATOM 1565 N N . LEU A 1 196 ? -7.238 -6.171 -19.841 1.00 90.62 196 LEU A N 1
ATOM 1566 C CA . LEU A 1 196 ? -6.400 -7.331 -20.136 1.00 90.62 196 LEU A CA 1
ATOM 1567 C C . LEU A 1 196 ? -4.909 -6.979 -20.068 1.00 90.62 196 LEU A C 1
ATOM 1569 O O . LEU A 1 196 ? -4.126 -7.761 -19.540 1.00 90.62 196 LEU A O 1
ATOM 1573 N N . TYR A 1 197 ? -4.525 -5.783 -20.524 1.00 92.69 197 TYR A N 1
ATOM 1574 C CA . TYR A 1 197 ? -3.163 -5.274 -20.370 1.00 92.69 197 TYR A CA 1
ATOM 1575 C C . TYR A 1 197 ? -2.742 -5.280 -18.896 1.00 92.69 197 TYR A C 1
ATOM 1577 O O . TYR A 1 197 ? -1.700 -5.831 -18.548 1.00 92.69 197 TYR A O 1
ATOM 1585 N N . ARG A 1 198 ? -3.569 -4.695 -18.017 1.00 92.44 198 ARG A N 1
ATOM 1586 C CA . ARG A 1 198 ? -3.271 -4.611 -16.580 1.00 92.44 198 ARG A CA 1
ATOM 1587 C C . ARG A 1 198 ? -3.174 -5.986 -15.938 1.00 92.44 198 ARG A C 1
ATOM 1589 O O . ARG A 1 198 ? -2.236 -6.221 -15.186 1.00 92.44 198 ARG A O 1
ATOM 1596 N N . LYS A 1 199 ? -4.084 -6.900 -16.287 1.00 93.31 199 LYS A N 1
ATOM 1597 C CA . LYS A 1 199 ? -4.038 -8.297 -15.844 1.00 93.31 199 LYS A CA 1
ATOM 1598 C C . LYS A 1 199 ? -2.698 -8.951 -16.189 1.00 93.31 199 LYS A C 1
ATOM 1600 O O . LYS A 1 199 ? -2.011 -9.434 -15.294 1.00 93.31 199 LYS A O 1
ATOM 1605 N N . LEU A 1 200 ? -2.311 -8.920 -17.466 1.00 94.12 200 LEU A N 1
ATOM 1606 C CA . LEU A 1 200 ? -1.080 -9.555 -17.950 1.00 94.12 200 LEU A CA 1
ATOM 1607 C C . LEU A 1 200 ? 0.176 -8.907 -17.357 1.00 94.12 200 LEU A C 1
ATOM 1609 O O . LEU A 1 200 ? 1.122 -9.606 -17.004 1.00 94.12 200 LEU A O 1
ATOM 1613 N N . MET A 1 201 ? 0.178 -7.581 -17.199 1.00 95.81 201 MET A N 1
ATOM 1614 C CA . MET A 1 201 ? 1.273 -6.868 -16.544 1.00 95.81 201 MET A CA 1
ATOM 1615 C C . MET A 1 201 ? 1.410 -7.283 -15.073 1.00 95.81 201 MET A C 1
ATOM 1617 O O . MET A 1 201 ? 2.515 -7.561 -14.610 1.00 95.81 201 MET A O 1
ATOM 1621 N N . THR A 1 202 ? 0.297 -7.373 -14.340 1.00 95.75 202 THR A N 1
ATOM 1622 C CA . THR A 1 202 ? 0.291 -7.843 -12.950 1.00 95.75 202 THR A CA 1
ATOM 1623 C C . THR A 1 202 ? 0.794 -9.284 -12.842 1.00 95.75 202 THR A C 1
ATOM 1625 O O . THR A 1 202 ? 1.657 -9.553 -12.010 1.00 95.75 202 THR A O 1
ATOM 1628 N N . GLU A 1 203 ? 0.329 -10.189 -13.708 1.00 95.25 203 GLU A N 1
ATOM 1629 C CA . GLU A 1 203 ? 0.803 -11.582 -13.772 1.00 95.25 203 GLU A CA 1
ATOM 1630 C C . GLU A 1 203 ? 2.293 -11.693 -14.135 1.00 95.25 203 GLU A C 1
ATOM 1632 O O . GLU A 1 203 ? 2.975 -12.618 -13.694 1.00 95.25 203 GLU A O 1
ATOM 1637 N N . ALA A 1 204 ? 2.815 -10.782 -14.960 1.00 96.62 204 ALA A N 1
ATOM 1638 C CA . ALA A 1 204 ? 4.228 -10.750 -15.318 1.00 96.62 204 ALA A CA 1
ATOM 1639 C C . ALA A 1 204 ? 5.100 -10.327 -14.129 1.00 96.62 204 ALA A C 1
ATOM 1641 O O . ALA A 1 204 ? 6.065 -11.018 -13.796 1.00 96.62 204 ALA A O 1
ATOM 1642 N N . VAL A 1 205 ? 4.746 -9.222 -13.466 1.00 97.00 205 VAL A N 1
ATOM 1643 C CA . VAL A 1 205 ? 5.504 -8.694 -12.320 1.00 97.00 205 VAL A CA 1
ATOM 1644 C C . VAL A 1 205 ? 5.409 -9.632 -11.114 1.00 97.00 205 VAL A C 1
ATOM 1646 O O . VAL A 1 205 ? 6.396 -9.815 -10.404 1.00 97.00 205 VAL A O 1
ATOM 1649 N N . SER A 1 206 ? 4.275 -10.306 -10.903 1.00 94.62 206 SER A N 1
ATOM 1650 C CA . SER A 1 206 ? 4.120 -11.236 -9.776 1.00 94.62 206 SER A CA 1
ATOM 1651 C C . SER A 1 206 ? 5.062 -12.439 -9.835 1.00 94.62 206 SER A C 1
ATOM 1653 O O . SER A 1 206 ? 5.323 -13.055 -8.809 1.00 94.62 206 SER A O 1
ATOM 1655 N N . ARG A 1 207 ? 5.596 -12.787 -11.014 1.00 94.12 207 ARG A N 1
ATOM 1656 C CA . ARG A 1 207 ? 6.578 -13.880 -11.171 1.00 94.12 207 ARG A CA 1
ATOM 1657 C C . ARG A 1 207 ? 7.967 -13.513 -10.658 1.00 94.12 207 ARG A C 1
ATOM 1659 O O . ARG A 1 207 ? 8.800 -14.401 -10.499 1.00 94.12 207 ARG A O 1
ATOM 1666 N N . VAL A 1 208 ? 8.236 -12.223 -10.470 1.00 95.31 208 VAL A N 1
ATOM 1667 C CA . VAL A 1 208 ? 9.550 -11.703 -10.063 1.00 95.31 208 VAL A CA 1
ATOM 1668 C C . VAL A 1 208 ? 9.499 -10.916 -8.760 1.00 95.31 208 VAL A C 1
ATOM 1670 O O . VAL A 1 208 ? 10.533 -10.459 -8.292 1.00 95.31 208 VAL A O 1
ATOM 1673 N N . SER A 1 209 ? 8.313 -10.767 -8.171 1.00 93.94 209 SER A N 1
ATOM 1674 C CA . SER A 1 209 ? 8.101 -10.010 -6.946 1.00 93.94 209 SER A CA 1
ATOM 1675 C C . SER A 1 209 ? 7.737 -10.926 -5.783 1.00 93.94 209 SER A C 1
ATOM 1677 O O . SER A 1 209 ? 6.835 -11.752 -5.915 1.00 93.94 209 SER A O 1
ATOM 1679 N N . LYS A 1 210 ? 8.395 -10.757 -4.630 1.00 91.19 210 LYS A N 1
ATOM 1680 C CA . LYS A 1 210 ? 7.993 -11.401 -3.369 1.00 91.19 210 LYS A CA 1
ATOM 1681 C C . LYS A 1 210 ? 6.785 -10.703 -2.746 1.00 91.19 210 LYS A C 1
ATOM 1683 O O . LYS A 1 210 ? 5.832 -11.372 -2.359 1.00 91.19 210 LYS A O 1
ATOM 1688 N N . THR A 1 211 ? 6.817 -9.372 -2.694 1.00 91.12 211 THR A N 1
ATOM 1689 C CA . THR A 1 211 ? 5.691 -8.530 -2.269 1.00 91.12 211 THR A CA 1
ATOM 1690 C C . THR A 1 211 ? 5.316 -7.580 -3.393 1.00 91.12 211 THR A C 1
ATOM 1692 O O . THR A 1 211 ? 6.121 -6.728 -3.774 1.00 91.12 211 THR A O 1
ATOM 1695 N N . LEU A 1 212 ? 4.083 -7.703 -3.884 1.00 94.44 212 LEU A N 1
ATOM 1696 C CA . LEU A 1 212 ? 3.565 -6.897 -4.982 1.00 94.44 212 LEU A CA 1
ATOM 1697 C C . LEU A 1 212 ? 2.393 -6.026 -4.518 1.00 94.44 212 LEU A C 1
ATOM 1699 O O . LEU A 1 212 ? 1.384 -6.541 -4.039 1.00 94.44 212 LEU A O 1
ATOM 1703 N N . ILE A 1 213 ? 2.507 -4.715 -4.717 1.00 95.69 213 ILE A N 1
ATOM 1704 C CA . ILE A 1 213 ? 1.405 -3.751 -4.585 1.00 95.69 213 ILE A CA 1
ATOM 1705 C C . ILE A 1 213 ? 0.954 -3.365 -5.999 1.00 95.69 213 ILE A C 1
ATOM 1707 O O . ILE A 1 213 ? 1.796 -3.050 -6.838 1.00 95.69 213 ILE A O 1
ATOM 1711 N N . VAL A 1 214 ? -0.347 -3.391 -6.295 1.00 95.19 214 VAL A N 1
ATOM 1712 C CA . VAL A 1 214 ? -0.876 -3.085 -7.638 1.00 95.19 214 VAL A CA 1
ATOM 1713 C C . VAL A 1 214 ? -1.946 -2.012 -7.564 1.00 95.19 214 VAL A C 1
ATOM 1715 O O . VAL A 1 214 ? -3.061 -2.252 -7.101 1.00 95.19 214 VAL A O 1
ATOM 1718 N N . GLU A 1 215 ? -1.639 -0.844 -8.114 1.00 92.75 215 GLU A N 1
ATOM 1719 C CA . GLU A 1 215 ? -2.631 0.207 -8.313 1.00 92.75 215 GLU A CA 1
ATOM 1720 C C . GLU A 1 215 ? -3.537 -0.115 -9.503 1.00 92.75 215 GLU A C 1
ATOM 1722 O O . GLU A 1 215 ? -3.108 -0.679 -10.512 1.00 92.75 215 GLU A O 1
ATOM 1727 N N . HIS A 1 216 ? -4.809 0.278 -9.402 1.00 88.38 216 HIS A N 1
ATOM 1728 C CA . HIS A 1 216 ? -5.790 0.132 -10.483 1.00 88.38 216 HIS A CA 1
ATOM 1729 C C . HIS A 1 216 ? -5.906 -1.300 -11.039 1.00 88.38 216 HIS A C 1
ATOM 1731 O O . HIS A 1 216 ? -6.089 -1.483 -12.250 1.00 88.38 216 HIS A O 1
ATOM 1737 N N . SER A 1 217 ? -5.791 -2.302 -10.157 1.00 87.19 217 SER A N 1
ATOM 1738 C CA . SER A 1 217 ? -5.813 -3.723 -10.518 1.00 87.19 217 SER A CA 1
ATOM 1739 C C . SER A 1 217 ? -7.039 -4.099 -11.363 1.00 87.19 217 SER A C 1
ATOM 1741 O O . SER A 1 217 ? -8.122 -3.526 -11.225 1.00 87.19 217 SER A O 1
ATOM 1743 N N . SER A 1 218 ? -6.869 -5.064 -12.268 1.00 90.12 218 SER A N 1
ATOM 1744 C CA . SER A 1 218 ? -7.943 -5.537 -13.141 1.00 90.12 218 SER A CA 1
ATOM 1745 C C . SER A 1 218 ? -7.762 -7.018 -13.433 1.00 90.12 218 SER A C 1
ATOM 1747 O O . SER A 1 218 ? -6.680 -7.444 -13.823 1.00 90.12 218 SER A O 1
ATOM 1749 N N . GLU A 1 219 ? -8.809 -7.807 -13.189 1.00 88.75 219 GLU A N 1
ATOM 1750 C CA . GLU A 1 219 ? -8.865 -9.255 -13.449 1.00 88.75 219 GLU A CA 1
ATOM 1751 C C . GLU A 1 219 ? -7.726 -10.109 -12.840 1.00 88.75 219 GLU A C 1
ATOM 1753 O O . GLU A 1 219 ? -7.551 -11.271 -13.204 1.00 88.75 219 GLU A O 1
ATOM 1758 N N . SER A 1 220 ? -6.997 -9.578 -11.858 1.00 89.38 220 SER A N 1
ATOM 1759 C CA . SER A 1 220 ? -5.798 -10.180 -11.259 1.00 89.38 220 SER A CA 1
ATOM 1760 C C . SER A 1 220 ? -6.030 -10.774 -9.862 1.00 89.38 220 SER A C 1
ATOM 1762 O O . SER A 1 220 ? -5.099 -10.906 -9.080 1.00 89.38 220 SER A O 1
ATOM 1764 N N . ARG A 1 221 ? -7.270 -11.148 -9.528 1.00 87.19 221 ARG A N 1
ATOM 1765 C CA . ARG A 1 221 ? -7.679 -11.673 -8.199 1.00 87.19 221 ARG A CA 1
ATOM 1766 C C . ARG A 1 221 ? -6.945 -12.942 -7.760 1.00 87.19 221 ARG A C 1
ATOM 1768 O O . ARG A 1 221 ? -6.914 -13.271 -6.581 1.00 87.19 221 ARG A O 1
ATOM 1775 N N . HIS A 1 222 ? -6.409 -13.686 -8.723 1.00 85.00 222 HIS A N 1
ATOM 1776 C CA . HIS A 1 222 ? -5.635 -14.894 -8.464 1.00 85.00 222 HIS A CA 1
ATOM 1777 C C . HIS A 1 222 ? -4.195 -14.594 -8.043 1.00 85.00 222 HIS A C 1
ATOM 1779 O O . HIS A 1 222 ? -3.546 -15.457 -7.459 1.00 85.00 222 HIS A O 1
ATOM 1785 N N . VAL A 1 223 ? -3.706 -13.385 -8.330 1.00 88.19 223 VAL A N 1
ATOM 1786 C CA . VAL A 1 223 ? -2.368 -12.934 -7.966 1.00 88.19 223 VAL A CA 1
ATOM 1787 C C . VAL A 1 223 ? -2.362 -12.509 -6.503 1.00 88.19 223 VAL A C 1
ATOM 1789 O O . VAL A 1 223 ? -3.226 -11.759 -6.051 1.00 88.19 223 VAL A O 1
ATOM 1792 N N . ASN A 1 224 ? -1.356 -12.974 -5.766 1.00 87.12 224 ASN A N 1
ATOM 1793 C CA . ASN A 1 224 ? -1.100 -12.548 -4.398 1.00 87.12 224 ASN A CA 1
ATOM 1794 C C . ASN A 1 224 ? -0.516 -11.123 -4.384 1.00 87.12 224 ASN A C 1
ATOM 1796 O O . ASN A 1 224 ? 0.700 -10.945 -4.337 1.00 87.12 224 ASN A O 1
ATOM 1800 N N . SER A 1 225 ? -1.378 -10.113 -4.503 1.00 91.12 225 SER A N 1
ATOM 1801 C CA . SER A 1 225 ? -0.983 -8.702 -4.513 1.00 91.12 225 SER A CA 1
ATOM 1802 C C . SER A 1 225 ? -1.858 -7.849 -3.610 1.00 91.12 225 SER A C 1
ATOM 1804 O O . SER A 1 225 ? -3.076 -8.032 -3.576 1.00 91.12 225 SER A O 1
ATOM 1806 N N . LEU A 1 226 ? -1.240 -6.860 -2.969 1.00 93.94 226 LEU A N 1
ATOM 1807 C CA . LEU A 1 226 ? -1.927 -5.827 -2.209 1.00 93.94 226 LEU A CA 1
ATOM 1808 C C . LEU A 1 226 ? -2.563 -4.796 -3.152 1.00 93.94 226 LEU A C 1
ATOM 1810 O O . LEU A 1 226 ? -1.918 -4.326 -4.092 1.00 93.94 226 LEU A O 1
ATOM 1814 N N . VAL A 1 227 ? -3.811 -4.415 -2.883 1.00 95.19 227 VAL A N 1
ATOM 1815 C CA . VAL A 1 227 ? -4.519 -3.347 -3.603 1.00 95.19 227 VAL A CA 1
ATOM 1816 C C . VAL A 1 227 ? -4.597 -2.106 -2.705 1.00 95.19 227 VAL A C 1
ATOM 1818 O O . VAL A 1 227 ? -5.285 -2.154 -1.681 1.00 95.19 227 VAL A O 1
ATOM 1821 N N . PRO A 1 228 ? -3.886 -1.011 -3.039 1.00 95.69 228 PRO A N 1
ATOM 1822 C CA . PRO A 1 228 ? -3.811 0.178 -2.201 1.00 95.69 228 PRO A CA 1
ATOM 1823 C C . PRO A 1 228 ? -5.061 1.052 -2.303 1.00 95.69 228 PRO A C 1
ATOM 1825 O O . PRO A 1 228 ? -5.52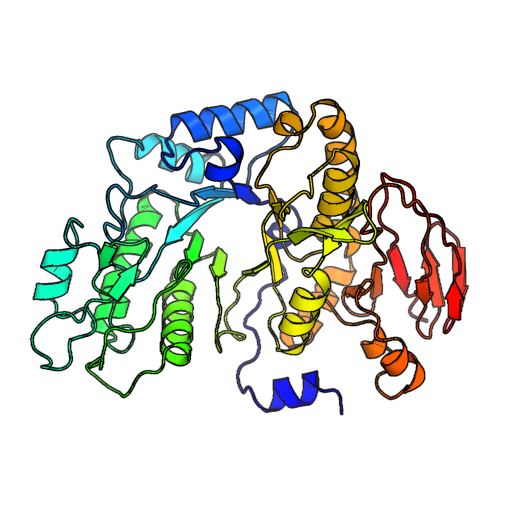4 1.358 -3.401 1.00 95.69 228 PRO A O 1
ATOM 1828 N N . LEU A 1 229 ? -5.565 1.481 -1.144 1.00 96.12 229 LEU A N 1
ATOM 1829 C CA . LEU A 1 229 ? -6.724 2.358 -0.983 1.00 96.12 229 LEU A CA 1
ATOM 1830 C C . LEU A 1 229 ? -6.341 3.600 -0.185 1.00 96.12 229 LEU A C 1
ATOM 1832 O O . LEU A 1 229 ? -5.935 3.504 0.971 1.00 96.12 229 LEU A O 1
ATOM 1836 N N . VAL A 1 230 ? -6.503 4.783 -0.773 1.00 95.25 230 VAL A N 1
ATOM 1837 C CA . VAL A 1 230 ? -6.164 6.041 -0.095 1.00 95.25 230 VAL A CA 1
ATOM 1838 C C . VAL A 1 230 ? -7.357 6.521 0.726 1.00 95.25 230 VAL A C 1
ATOM 1840 O O . VAL A 1 230 ? -8.400 6.867 0.167 1.00 95.25 230 VAL A O 1
ATOM 1843 N N . ALA A 1 231 ? -7.192 6.620 2.048 1.00 96.81 231 ALA A N 1
ATOM 1844 C CA . ALA A 1 231 ? -8.221 7.199 2.907 1.00 96.81 231 ALA A CA 1
ATOM 1845 C C . ALA A 1 231 ? -8.403 8.693 2.607 1.00 96.81 231 ALA A C 1
ATOM 1847 O O . ALA A 1 231 ? -7.433 9.451 2.543 1.00 96.81 231 ALA A O 1
ATOM 1848 N N . LYS A 1 232 ? -9.641 9.154 2.439 1.00 97.56 232 LYS A N 1
ATOM 1849 C CA . LYS A 1 232 ? -9.923 10.582 2.240 1.00 97.56 232 LYS A CA 1
ATOM 1850 C C . LYS A 1 232 ? -10.336 11.198 3.564 1.00 97.56 232 LYS A C 1
ATOM 1852 O O . LYS A 1 232 ? -11.167 10.624 4.260 1.00 97.56 232 LYS A O 1
ATOM 1857 N N . ILE A 1 233 ? -9.778 12.360 3.880 1.00 97.94 233 ILE A N 1
ATOM 1858 C CA . ILE A 1 233 ? -10.266 13.209 4.967 1.00 97.94 233 ILE A CA 1
ATOM 1859 C C . ILE A 1 233 ? -11.097 14.311 4.337 1.00 97.94 233 ILE A C 1
ATOM 1861 O O . ILE A 1 233 ? -10.554 15.111 3.578 1.00 97.94 233 ILE A O 1
ATOM 1865 N N . ASP A 1 234 ? -12.393 14.328 4.621 1.00 97.69 234 ASP A N 1
ATOM 1866 C CA . ASP A 1 234 ? -13.340 15.297 4.068 1.00 97.69 234 ASP A CA 1
ATOM 1867 C C . ASP A 1 234 ? -14.187 15.946 5.167 1.00 97.69 234 ASP A C 1
ATOM 1869 O O . ASP A 1 234 ? -14.212 15.476 6.307 1.00 97.69 234 ASP A O 1
ATOM 1873 N N . LEU A 1 235 ? -14.860 17.046 4.832 1.00 97.12 235 LEU A N 1
ATOM 1874 C CA . LEU A 1 235 ? -15.783 17.730 5.728 1.00 97.12 235 LEU A CA 1
ATOM 1875 C C . LEU A 1 235 ? -17.183 17.117 5.618 1.00 97.12 235 LEU A C 1
ATOM 1877 O O . LEU A 1 235 ? -17.872 17.306 4.617 1.00 97.12 235 LEU A O 1
ATOM 1881 N N . VAL A 1 236 ? -17.631 16.451 6.680 1.00 95.31 236 VAL A N 1
ATOM 1882 C CA . VAL A 1 236 ? -19.012 15.965 6.829 1.00 95.31 236 VAL A CA 1
ATOM 1883 C C . VAL A 1 236 ? -19.658 16.734 7.973 1.00 95.31 236 VAL A C 1
ATOM 1885 O O . VAL A 1 236 ? -19.159 16.726 9.099 1.00 95.31 236 VAL A O 1
ATOM 1888 N N . ASP A 1 237 ? -20.729 17.469 7.673 1.00 94.12 237 ASP A N 1
ATOM 1889 C CA . ASP A 1 237 ? -21.421 18.351 8.625 1.00 94.12 237 ASP A CA 1
ATOM 1890 C C . ASP A 1 237 ? -20.467 19.280 9.402 1.00 94.12 237 ASP A C 1
ATOM 1892 O O . ASP A 1 237 ? -20.584 19.472 10.615 1.00 94.12 237 ASP A O 1
ATOM 1896 N N . GLY A 1 238 ? -19.474 19.830 8.694 1.00 94.19 238 GLY A N 1
ATOM 1897 C CA . GLY A 1 238 ? -18.480 20.753 9.247 1.00 94.19 238 GLY A CA 1
ATOM 1898 C C . GLY A 1 238 ? -17.384 20.108 10.103 1.00 94.19 238 GLY A C 1
ATOM 1899 O O . GLY A 1 238 ? -16.608 20.838 10.717 1.00 94.19 238 GLY A O 1
ATOM 1900 N N . ARG A 1 239 ? -17.294 18.773 10.154 1.00 96.81 239 ARG A N 1
ATOM 1901 C CA . ARG A 1 239 ? -16.251 18.034 10.886 1.00 96.81 239 ARG A CA 1
ATOM 1902 C C . ARG A 1 239 ? -15.341 17.278 9.932 1.00 96.81 239 ARG A C 1
ATOM 1904 O O . ARG A 1 239 ? -15.798 16.805 8.897 1.00 96.81 239 ARG A O 1
ATOM 1911 N N . ASN A 1 240 ? -14.075 17.121 10.306 1.00 98.19 240 ASN A N 1
ATOM 1912 C CA . ASN A 1 240 ? -13.161 16.248 9.577 1.00 98.19 240 ASN A CA 1
ATOM 1913 C C . ASN A 1 240 ? -13.580 14.788 9.786 1.00 98.19 240 ASN A C 1
ATOM 1915 O O . ASN A 1 240 ? -13.748 14.353 10.926 1.00 98.19 240 ASN A O 1
ATOM 1919 N N . CYS A 1 241 ? -13.740 14.037 8.699 1.00 97.75 241 CYS A N 1
ATOM 1920 C CA . CYS A 1 241 ? -14.091 12.624 8.741 1.00 97.75 241 CYS A CA 1
ATOM 1921 C C . CYS A 1 241 ? -13.287 11.809 7.724 1.00 97.75 241 CYS A C 1
ATOM 1923 O O . CYS A 1 241 ? -12.994 12.286 6.628 1.00 97.75 241 CYS A O 1
ATOM 1925 N N . ILE A 1 242 ? -12.969 10.563 8.076 1.00 97.56 242 ILE A N 1
ATOM 1926 C CA . ILE A 1 242 ? -12.464 9.549 7.147 1.00 97.56 242 ILE A CA 1
ATOM 1927 C C . ILE A 1 242 ? -13.641 9.031 6.324 1.00 97.56 242 ILE A C 1
ATOM 1929 O O . ILE A 1 242 ? -14.631 8.564 6.884 1.00 97.56 242 ILE A O 1
ATOM 1933 N N . VAL A 1 243 ? -13.520 9.084 5.000 1.00 95.44 243 VAL A N 1
ATOM 1934 C CA . VAL A 1 243 ? -14.576 8.662 4.070 1.00 95.44 243 VAL A CA 1
ATOM 1935 C C . VAL A 1 243 ? -14.022 7.790 2.939 1.00 95.44 243 VAL A C 1
ATOM 1937 O O . VAL A 1 243 ? -12.845 7.888 2.578 1.00 95.44 243 VAL A O 1
ATOM 1940 N N . GLY A 1 244 ? -14.872 6.940 2.359 1.00 91.94 244 GLY A N 1
ATOM 1941 C CA . GLY A 1 244 ? -14.612 6.203 1.114 1.00 91.94 244 GLY A CA 1
ATOM 1942 C C . GLY A 1 244 ? -13.783 4.916 1.241 1.00 91.94 244 GLY A C 1
ATOM 1943 O O . GLY A 1 244 ? -13.881 4.031 0.398 1.00 91.94 244 GLY A O 1
ATOM 1944 N N . VAL A 1 245 ? -12.935 4.793 2.267 1.00 96.38 245 VAL A N 1
ATOM 1945 C CA . VAL A 1 245 ? -11.977 3.673 2.330 1.00 96.38 245 VAL A CA 1
ATOM 1946 C C . VAL A 1 245 ? -12.629 2.339 2.707 1.00 96.38 245 VAL A C 1
ATOM 1948 O O . VAL A 1 245 ? -12.224 1.304 2.188 1.00 96.38 245 VAL A O 1
ATOM 1951 N N . ILE A 1 246 ? -13.639 2.337 3.586 1.00 96.31 246 ILE A N 1
ATOM 1952 C CA . ILE A 1 246 ? -14.292 1.097 4.045 1.00 96.31 246 ILE A CA 1
ATOM 1953 C C . ILE A 1 246 ? -15.189 0.534 2.942 1.00 96.31 246 ILE A C 1
ATOM 1955 O O . ILE A 1 246 ? -15.109 -0.647 2.620 1.00 96.31 246 ILE A O 1
ATOM 1959 N N . ASP A 1 247 ? -16.014 1.371 2.322 1.00 93.31 247 ASP A N 1
ATOM 1960 C CA . ASP A 1 247 ? -16.888 0.995 1.213 1.00 93.31 247 ASP A CA 1
ATOM 1961 C C . ASP A 1 247 ? -16.096 0.520 -0.013 1.00 93.31 247 ASP A C 1
ATOM 1963 O O . ASP A 1 247 ? -16.453 -0.504 -0.608 1.00 93.31 247 ASP A O 1
ATOM 1967 N N . GLU A 1 248 ? -14.980 1.177 -0.347 1.00 95.06 248 GLU A N 1
ATOM 1968 C CA . GLU A 1 248 ? -14.083 0.721 -1.415 1.00 95.06 248 GLU A CA 1
ATOM 1969 C C . GLU A 1 248 ? -13.444 -0.637 -1.072 1.00 95.06 248 GLU A C 1
ATOM 1971 O O . GLU A 1 248 ? -13.462 -1.561 -1.893 1.00 95.06 248 GLU A O 1
ATOM 1976 N N . ALA A 1 249 ? -12.972 -0.809 0.168 1.00 95.94 249 ALA A N 1
ATOM 1977 C CA . ALA A 1 249 ? -12.393 -2.061 0.652 1.00 95.94 249 ALA A CA 1
ATOM 1978 C C . ALA A 1 249 ? -13.384 -3.228 0.614 1.00 95.94 249 ALA A C 1
ATOM 1980 O O . ALA A 1 249 ? -13.050 -4.313 0.129 1.00 95.94 249 ALA A O 1
ATOM 1981 N N . LEU A 1 250 ? -14.611 -3.009 1.089 1.00 94.25 250 LEU A N 1
ATOM 1982 C CA . LEU A 1 250 ? -15.675 -4.010 1.083 1.00 94.25 250 LEU A CA 1
ATOM 1983 C C . LEU A 1 250 ? -16.094 -4.371 -0.343 1.00 94.25 250 LEU A C 1
ATOM 1985 O O . LEU A 1 250 ? -16.275 -5.551 -0.650 1.00 94.25 250 LEU A O 1
ATOM 1989 N N . THR A 1 251 ? -16.187 -3.379 -1.230 1.00 92.19 251 THR A N 1
ATOM 1990 C CA . THR A 1 251 ? -16.511 -3.597 -2.645 1.00 92.19 251 THR A CA 1
ATOM 1991 C C . THR A 1 251 ? -15.458 -4.477 -3.316 1.00 92.19 251 THR A C 1
ATOM 1993 O O . THR A 1 251 ? -15.798 -5.510 -3.899 1.00 92.19 251 THR A O 1
ATOM 1996 N N . LEU A 1 252 ? -14.175 -4.132 -3.179 1.00 92.06 252 LEU A N 1
ATOM 1997 C CA . LEU A 1 252 ? -13.072 -4.924 -3.730 1.00 92.06 252 LEU A CA 1
ATOM 1998 C C . LEU A 1 252 ? -13.006 -6.331 -3.126 1.00 92.06 252 LEU A C 1
ATOM 2000 O O . LEU A 1 252 ? -12.814 -7.306 -3.858 1.00 92.06 252 LEU A O 1
ATOM 2004 N N . SER A 1 253 ? -13.245 -6.451 -1.819 1.00 91.19 253 SER A N 1
ATOM 2005 C CA . SER A 1 253 ? -13.275 -7.734 -1.111 1.00 91.19 253 SER A CA 1
ATOM 2006 C C . SER A 1 253 ? -14.373 -8.655 -1.654 1.00 91.19 253 SER A C 1
ATOM 2008 O O . SER A 1 253 ? -14.106 -9.811 -1.989 1.00 91.19 253 SER A O 1
ATOM 2010 N N . ILE A 1 254 ? -15.595 -8.141 -1.853 1.00 88.50 254 ILE A N 1
ATOM 2011 C CA . ILE A 1 254 ? -16.699 -8.892 -2.484 1.00 88.50 254 ILE A CA 1
ATOM 2012 C C . ILE A 1 254 ? -16.346 -9.269 -3.923 1.00 88.50 254 ILE A C 1
ATOM 2014 O O . ILE A 1 254 ? -16.640 -10.388 -4.352 1.00 88.50 254 ILE A O 1
ATOM 2018 N N . MET A 1 255 ? -15.684 -8.365 -4.651 1.00 87.25 255 MET A N 1
ATOM 2019 C CA . MET A 1 255 ? -15.191 -8.615 -6.005 1.00 87.25 255 MET A CA 1
ATOM 2020 C C . MET A 1 255 ? -14.043 -9.629 -6.056 1.00 87.25 255 MET A C 1
ATOM 2022 O O . MET A 1 255 ? -13.647 -9.979 -7.162 1.00 87.25 255 MET A O 1
ATOM 2026 N N . GLY A 1 256 ? -13.536 -10.126 -4.924 1.00 86.25 256 GLY A N 1
ATOM 2027 C CA . GLY A 1 256 ? -12.527 -11.185 -4.859 1.00 86.25 256 GLY A CA 1
ATOM 2028 C C . GLY A 1 256 ? -11.087 -10.691 -4.732 1.00 86.25 256 GLY A C 1
ATOM 2029 O O . GLY A 1 256 ? -10.176 -11.446 -5.053 1.00 86.25 256 GLY A O 1
ATOM 2030 N N . TYR A 1 257 ? -10.872 -9.451 -4.285 1.00 89.50 257 TYR A N 1
ATOM 2031 C CA . TYR A 1 257 ? -9.558 -8.933 -3.897 1.00 89.50 257 TYR A CA 1
ATOM 2032 C C . TYR A 1 257 ? -9.430 -8.955 -2.368 1.00 89.50 257 TYR A C 1
ATOM 2034 O O . TYR A 1 257 ? -9.836 -8.002 -1.708 1.00 89.50 257 TYR A O 1
ATOM 2042 N N . PRO A 1 258 ? -8.907 -10.039 -1.773 1.00 87.44 258 PRO A N 1
ATOM 2043 C CA . PRO A 1 258 ? -8.891 -10.199 -0.317 1.00 87.44 258 PRO A CA 1
ATOM 2044 C C . PRO A 1 258 ? -7.801 -9.373 0.382 1.00 87.44 258 PRO A C 1
ATOM 2046 O O . PRO A 1 258 ? -7.893 -9.159 1.586 1.00 87.44 258 PRO A O 1
ATOM 2049 N N . LEU A 1 259 ? -6.781 -8.917 -0.351 1.00 90.94 259 LEU A N 1
ATOM 2050 C CA . LEU A 1 259 ? -5.622 -8.198 0.179 1.00 90.94 259 LEU A CA 1
ATOM 2051 C C . LEU A 1 259 ? -5.692 -6.709 -0.163 1.00 90.94 259 LEU A C 1
ATOM 2053 O O . LEU A 1 259 ? -4.926 -6.195 -0.971 1.00 90.94 259 LEU A O 1
ATOM 2057 N N . VAL A 1 260 ? -6.647 -6.011 0.436 1.00 93.69 260 VAL A N 1
ATOM 2058 C CA . VAL A 1 260 ? -6.725 -4.545 0.365 1.00 93.69 260 VAL A CA 1
ATOM 2059 C C . VAL A 1 260 ? -5.852 -3.915 1.449 1.00 93.69 260 VAL A C 1
ATOM 2061 O O . VAL A 1 260 ? -5.704 -4.482 2.529 1.00 93.69 260 VAL A O 1
ATOM 2064 N N . MET A 1 261 ? -5.272 -2.747 1.186 1.00 94.12 261 MET A N 1
ATOM 2065 C CA . MET A 1 261 ? -4.431 -2.034 2.156 1.00 94.12 261 MET A CA 1
ATOM 2066 C C . MET A 1 261 ? -4.811 -0.558 2.264 1.00 94.12 261 MET A C 1
ATOM 2068 O O . MET A 1 261 ? -5.224 0.039 1.271 1.00 94.12 261 MET A O 1
ATOM 2072 N N . VAL A 1 262 ? -4.628 0.043 3.444 1.00 95.38 262 VAL A N 1
ATOM 2073 C CA . VAL A 1 262 ? -4.796 1.497 3.620 1.00 95.38 262 VAL A CA 1
ATOM 2074 C C . VAL A 1 262 ? -3.493 2.205 3.267 1.00 95.38 262 VAL A C 1
ATOM 2076 O O . VAL A 1 262 ? -2.492 2.109 3.972 1.00 95.38 262 VAL A O 1
ATOM 2079 N N . ASP A 1 263 ? -3.502 2.928 2.160 1.00 94.19 263 ASP A N 1
ATOM 2080 C CA . ASP A 1 263 ? -2.339 3.559 1.550 1.00 94.19 263 ASP A CA 1
ATOM 2081 C C . ASP A 1 263 ? -2.262 5.048 1.913 1.00 94.19 263 ASP A C 1
ATOM 2083 O O . ASP A 1 263 ? -2.535 5.943 1.110 1.00 94.19 263 ASP A O 1
ATOM 2087 N N . GLY A 1 264 ? -1.951 5.321 3.181 1.00 94.50 264 GLY A N 1
ATOM 2088 C CA . GLY A 1 264 ? -1.928 6.682 3.702 1.00 94.50 264 GLY A CA 1
ATOM 2089 C C . GLY A 1 264 ? -3.299 7.360 3.676 1.00 94.50 264 GLY A C 1
ATOM 2090 O O . GLY A 1 264 ? -4.352 6.734 3.832 1.00 94.50 264 GLY A O 1
ATOM 2091 N N . PHE A 1 265 ? -3.270 8.680 3.498 1.00 95.62 265 PHE A N 1
ATOM 2092 C CA . PHE A 1 265 ? -4.459 9.517 3.444 1.00 95.62 265 PHE A CA 1
ATOM 2093 C C . PHE A 1 265 ? -4.279 10.727 2.523 1.00 95.62 265 PHE A C 1
ATOM 2095 O O . PHE A 1 265 ? -3.158 11.154 2.229 1.00 95.62 265 PHE A O 1
ATOM 2102 N N . LYS A 1 266 ? -5.402 11.325 2.121 1.00 95.19 266 LYS A N 1
ATOM 2103 C CA . LYS A 1 266 ? -5.471 12.565 1.349 1.00 95.19 266 LYS A CA 1
ATOM 2104 C C . LYS A 1 266 ? -6.476 13.529 1.970 1.00 95.19 266 LYS A C 1
ATOM 2106 O O . LYS A 1 266 ? -7.640 13.189 2.156 1.00 95.19 266 LYS A O 1
ATOM 2111 N N . GLU A 1 267 ? -6.025 14.747 2.241 1.00 96.00 267 GLU A N 1
ATOM 2112 C CA . GLU A 1 267 ? -6.878 15.842 2.709 1.00 96.00 267 GLU A CA 1
ATOM 2113 C C . GLU A 1 267 ? -7.658 16.429 1.523 1.00 96.00 267 GLU A C 1
ATOM 2115 O O . GLU A 1 267 ? -7.074 16.863 0.523 1.00 96.00 267 GLU A O 1
ATOM 2120 N N . MET A 1 268 ? -8.987 16.402 1.612 1.00 96.94 268 MET A N 1
ATOM 2121 C CA . MET A 1 268 ? -9.887 17.040 0.655 1.00 96.94 268 MET A CA 1
ATOM 2122 C C . MET A 1 268 ? -9.986 18.543 0.940 1.00 96.94 268 MET A C 1
ATOM 2124 O O . MET A 1 268 ? -9.504 19.049 1.954 1.00 96.94 268 MET A O 1
ATOM 2128 N N . LYS A 1 269 ? -10.579 19.303 0.014 1.00 94.00 269 LYS A N 1
ATOM 2129 C CA . LYS A 1 269 ? -10.587 20.769 0.086 1.00 94.00 269 LYS A CA 1
ATOM 2130 C C . LYS A 1 269 ? -11.248 21.259 1.382 1.00 94.00 269 LYS A C 1
ATOM 2132 O O . LYS A 1 269 ? -12.452 21.131 1.551 1.00 94.00 269 LYS A O 1
ATOM 2137 N N . GLY A 1 270 ? -10.459 21.906 2.241 1.00 93.62 270 GLY A N 1
ATOM 2138 C CA . GLY A 1 270 ? -10.920 22.497 3.503 1.00 93.62 270 GLY A CA 1
ATOM 2139 C C . GLY A 1 270 ? -10.869 21.549 4.704 1.00 93.62 270 GLY A C 1
ATOM 2140 O O . GLY A 1 270 ? -10.867 22.032 5.834 1.00 93.62 270 GLY A O 1
ATOM 2141 N N . ALA A 1 271 ? -10.759 20.243 4.469 1.00 96.69 271 ALA A N 1
ATOM 2142 C CA . ALA A 1 271 ? -10.558 19.251 5.513 1.00 96.69 271 ALA A CA 1
ATOM 2143 C C . ALA A 1 271 ? -9.085 19.194 5.941 1.00 96.69 271 ALA A C 1
ATOM 2145 O O . ALA A 1 271 ? -8.185 19.565 5.180 1.00 96.69 271 ALA A O 1
ATOM 2146 N N . LYS A 1 272 ? -8.837 18.740 7.170 1.00 95.38 272 LYS A N 1
ATOM 2147 C CA . LYS A 1 272 ? -7.497 18.638 7.754 1.00 95.38 272 LYS A CA 1
ATOM 2148 C C . LYS A 1 272 ? -7.318 17.334 8.512 1.00 95.38 272 LYS A C 1
ATOM 2150 O O . LYS A 1 272 ? -8.201 16.899 9.249 1.00 95.38 272 LYS A O 1
ATOM 2155 N N . MET A 1 273 ? -6.130 16.758 8.392 1.00 95.06 273 MET A N 1
ATOM 2156 C CA . MET A 1 273 ? -5.680 15.659 9.229 1.00 95.06 273 MET A CA 1
ATOM 2157 C C . MET A 1 273 ? -5.202 16.210 10.575 1.00 95.06 273 MET A C 1
ATOM 2159 O O . MET A 1 273 ? -4.037 16.571 10.747 1.00 95.06 273 MET A O 1
ATOM 2163 N N . THR A 1 274 ? -6.120 16.310 11.532 1.00 95.62 274 THR A N 1
ATOM 2164 C CA . THR A 1 274 ? -5.800 16.674 12.918 1.00 95.62 274 THR A CA 1
ATOM 2165 C C . THR A 1 274 ? -5.178 15.495 13.673 1.00 95.62 274 THR A C 1
ATOM 2167 O O . THR A 1 274 ? -5.180 14.360 13.193 1.00 95.62 274 THR A O 1
ATOM 2170 N N . SER A 1 275 ? -4.652 15.738 14.879 1.00 95.06 275 SER A N 1
ATOM 2171 C CA . SER A 1 275 ? -4.109 14.668 15.729 1.00 95.06 275 SER A CA 1
ATOM 2172 C C . SER A 1 275 ? -5.144 13.583 16.047 1.00 95.06 275 SER A C 1
ATOM 2174 O O . SER A 1 275 ? -4.811 12.401 16.024 1.00 95.06 275 SER A O 1
ATOM 2176 N N . GLU A 1 276 ? -6.395 13.968 16.315 1.00 95.00 276 GLU A N 1
ATOM 2177 C CA . GLU A 1 276 ? -7.486 13.015 16.546 1.00 95.00 276 GLU A CA 1
ATOM 2178 C C . GLU A 1 276 ? -7.748 12.177 15.290 1.00 95.00 276 GLU A C 1
ATOM 2180 O O . GLU A 1 276 ? -7.764 10.948 15.362 1.00 95.00 276 GLU A O 1
ATOM 2185 N N . MET A 1 277 ? -7.860 12.821 14.124 1.00 96.00 277 MET A N 1
ATOM 2186 C CA . MET A 1 277 ? -8.084 12.109 12.866 1.00 96.00 277 MET A CA 1
ATOM 2187 C C . MET A 1 277 ? -6.938 11.170 12.500 1.00 96.00 277 MET A C 1
ATOM 2189 O O . MET A 1 277 ? -7.196 10.082 11.987 1.00 96.00 277 MET A O 1
ATOM 2193 N N . TYR A 1 278 ? -5.694 11.538 12.811 1.00 95.94 278 TYR A N 1
ATOM 2194 C CA . TYR A 1 278 ? -4.544 10.667 12.589 1.00 95.94 278 TYR A CA 1
ATOM 2195 C C . TYR A 1 278 ? -4.637 9.394 13.436 1.00 95.94 278 TYR A C 1
ATOM 2197 O O . TYR A 1 278 ? -4.399 8.307 12.918 1.00 95.94 278 TYR A O 1
ATOM 2205 N N . LEU A 1 279 ? -5.031 9.503 14.712 1.00 94.12 279 LEU A N 1
ATOM 2206 C CA . LEU A 1 279 ? -5.244 8.331 15.569 1.00 94.12 279 LEU A CA 1
ATOM 2207 C C . LEU A 1 279 ? -6.389 7.460 15.056 1.00 94.12 279 LEU A C 1
ATOM 2209 O O . LEU A 1 279 ? -6.216 6.251 14.935 1.00 94.12 279 LEU A O 1
ATOM 2213 N N . ARG A 1 280 ? -7.531 8.058 14.690 1.00 95.00 280 ARG A N 1
ATOM 2214 C CA . ARG A 1 280 ? -8.670 7.314 14.121 1.00 95.00 280 ARG A CA 1
ATOM 2215 C C . ARG A 1 280 ? -8.298 6.608 12.813 1.00 95.00 280 ARG A C 1
ATOM 2217 O O . ARG A 1 280 ? -8.673 5.454 12.616 1.00 95.00 280 ARG A O 1
ATOM 2224 N N . TRP A 1 281 ? -7.522 7.264 11.950 1.00 95.75 281 TRP A N 1
ATOM 2225 C CA . TRP A 1 281 ? -6.991 6.668 10.723 1.00 95.75 281 TRP A CA 1
ATOM 2226 C C . TRP A 1 281 ? -6.021 5.527 11.025 1.00 95.75 281 TRP A C 1
ATOM 2228 O O . TRP A 1 281 ? -6.133 4.470 10.410 1.00 95.75 281 TRP A O 1
ATOM 2238 N N . TYR A 1 282 ? -5.114 5.708 11.987 1.00 94.06 282 TYR A N 1
ATOM 2239 C CA . TYR A 1 282 ? -4.141 4.686 12.364 1.00 94.06 282 TYR A CA 1
ATOM 2240 C C . TYR A 1 282 ? -4.830 3.430 12.905 1.00 94.06 282 TYR A C 1
ATOM 2242 O O . TYR A 1 282 ? -4.563 2.333 12.427 1.00 94.06 282 TYR A O 1
ATOM 2250 N N . LEU A 1 283 ? -5.783 3.599 13.826 1.00 92.50 283 LEU A N 1
ATOM 2251 C CA . LEU A 1 283 ? -6.618 2.521 14.364 1.00 92.50 283 LEU A CA 1
ATOM 2252 C C . LEU A 1 283 ? -7.357 1.758 13.259 1.00 92.50 283 LEU A C 1
ATOM 2254 O O . LEU A 1 283 ? -7.347 0.531 13.233 1.00 92.50 283 LEU A O 1
ATOM 2258 N N . LEU A 1 284 ? -7.964 2.479 12.311 1.00 94.50 284 LEU A N 1
ATOM 2259 C CA . LEU A 1 284 ? -8.605 1.858 11.154 1.00 94.50 284 LEU A CA 1
ATOM 2260 C C . LEU A 1 284 ? -7.590 1.077 10.308 1.00 94.50 284 LEU A C 1
ATOM 2262 O O . LEU A 1 284 ? -7.839 -0.073 9.960 1.00 94.50 284 LEU A O 1
ATOM 2266 N N . ALA A 1 285 ? -6.436 1.668 10.003 1.00 93.69 285 ALA A N 1
ATOM 2267 C CA . ALA A 1 285 ? -5.398 1.052 9.184 1.00 93.69 285 ALA A CA 1
ATOM 2268 C C . ALA A 1 285 ? -4.842 -0.248 9.795 1.00 93.69 285 ALA A C 1
ATOM 2270 O O . ALA A 1 285 ? -4.570 -1.195 9.059 1.00 93.69 285 ALA A O 1
ATOM 2271 N N . LEU A 1 286 ? -4.753 -0.334 11.127 1.00 91.06 286 LEU A N 1
ATOM 2272 C CA . LEU A 1 286 ? -4.333 -1.547 11.841 1.00 91.06 286 LEU A CA 1
ATOM 2273 C C . LEU A 1 286 ? -5.284 -2.741 11.641 1.00 91.06 286 LEU A C 1
ATOM 2275 O O . LEU A 1 286 ? -4.865 -3.888 11.793 1.00 91.06 286 LEU A O 1
ATOM 2279 N N . THR A 1 287 ? -6.540 -2.486 11.260 1.00 91.50 287 THR A N 1
ATOM 2280 C CA . THR A 1 287 ? -7.558 -3.523 10.999 1.00 91.50 287 THR A CA 1
ATOM 2281 C C . THR A 1 287 ? -7.612 -3.994 9.543 1.00 91.50 287 THR A C 1
ATOM 2283 O O . THR A 1 287 ? -8.465 -4.809 9.186 1.00 91.50 287 THR A O 1
ATOM 2286 N N . PHE A 1 288 ? -6.703 -3.503 8.696 1.00 93.00 288 PHE A N 1
ATOM 2287 C CA . PHE A 1 288 ? -6.566 -3.915 7.300 1.00 93.00 288 PHE A CA 1
ATOM 2288 C C . PHE A 1 288 ? -5.394 -4.888 7.109 1.00 93.00 288 PHE A C 1
ATOM 2290 O O . PHE A 1 288 ? -4.436 -4.856 7.883 1.00 93.00 288 PHE A O 1
ATOM 2297 N N . PRO A 1 289 ? -5.416 -5.705 6.034 1.00 90.44 289 PRO A N 1
ATOM 2298 C CA . PRO A 1 289 ? -4.323 -6.612 5.693 1.00 90.44 289 PRO A CA 1
ATOM 2299 C C . PRO A 1 289 ? -2.924 -5.990 5.661 1.00 90.44 289 PRO A C 1
ATOM 2301 O O . PRO A 1 289 ? -1.941 -6.643 5.998 1.00 90.44 289 PRO A O 1
ATOM 2304 N N . ALA A 1 290 ? -2.829 -4.732 5.241 1.00 91.62 290 ALA A N 1
ATOM 2305 C CA . ALA A 1 290 ? -1.612 -3.946 5.325 1.00 91.62 290 ALA A CA 1
ATOM 2306 C C . ALA A 1 290 ? -1.943 -2.453 5.343 1.00 91.62 290 ALA A C 1
ATOM 2308 O O . ALA A 1 290 ? -3.058 -2.036 5.011 1.00 91.62 290 ALA A O 1
ATOM 2309 N N . TYR A 1 291 ? -0.942 -1.639 5.669 1.00 93.94 291 TYR A N 1
ATOM 2310 C CA . TYR A 1 291 ? -1.056 -0.190 5.617 1.00 93.94 291 TYR A CA 1
ATOM 2311 C C . TYR A 1 291 ? 0.292 0.494 5.356 1.00 93.94 291 TYR A C 1
ATOM 2313 O O . TYR A 1 291 ? 1.346 0.006 5.775 1.00 93.94 291 TYR A O 1
ATOM 2321 N N . LEU A 1 292 ? 0.245 1.630 4.656 1.00 94.50 292 LEU A N 1
ATOM 2322 C CA . LEU A 1 292 ? 1.383 2.515 4.396 1.00 94.50 292 LEU A CA 1
ATOM 2323 C C . LEU A 1 292 ? 1.262 3.776 5.254 1.00 94.50 292 LEU A C 1
ATOM 2325 O O . LEU A 1 292 ? 0.292 4.530 5.151 1.00 94.50 292 LEU A O 1
ATOM 2329 N N . ILE A 1 293 ? 2.287 4.046 6.059 1.00 94.81 293 ILE A N 1
ATOM 2330 C CA . ILE A 1 293 ? 2.454 5.318 6.756 1.00 94.81 293 ILE A CA 1
ATOM 2331 C C . ILE A 1 293 ? 3.089 6.306 5.781 1.00 94.81 293 ILE A C 1
ATOM 2333 O O . ILE A 1 293 ? 4.291 6.263 5.513 1.00 94.81 293 ILE A O 1
ATOM 2337 N N . THR A 1 294 ? 2.267 7.209 5.246 1.00 93.88 294 THR A N 1
ATOM 2338 C CA . THR A 1 294 ? 2.751 8.288 4.378 1.00 93.88 294 THR A CA 1
ATOM 2339 C C . THR A 1 294 ? 3.311 9.460 5.172 1.00 93.88 294 THR A C 1
ATOM 2341 O O . THR A 1 294 ? 4.307 10.035 4.766 1.00 93.88 294 THR A O 1
ATOM 2344 N N . LYS A 1 295 ? 2.733 9.800 6.327 1.00 93.62 295 LYS A N 1
ATOM 2345 C CA . LYS A 1 295 ? 3.288 10.814 7.237 1.00 93.62 295 LYS A CA 1
ATOM 2346 C C . LYS A 1 295 ? 3.607 10.176 8.588 1.00 93.62 295 LYS A C 1
ATOM 2348 O O . LYS A 1 295 ? 2.671 9.721 9.253 1.00 93.62 295 LYS A O 1
ATOM 2353 N N . PRO A 1 296 ? 4.880 10.133 9.018 1.00 93.31 296 PRO A N 1
ATOM 2354 C CA . PRO A 1 296 ? 5.232 9.599 10.328 1.00 93.31 296 PRO A CA 1
ATOM 2355 C C . PRO A 1 296 ? 4.585 10.365 11.485 1.00 93.31 296 PRO A C 1
ATOM 2357 O O . PRO A 1 296 ? 4.429 11.587 11.385 1.00 93.31 296 PRO A O 1
ATOM 2360 N N . PRO A 1 297 ? 4.264 9.704 12.610 1.00 93.25 297 PRO A N 1
ATOM 2361 C CA . PRO A 1 297 ? 3.551 10.342 13.717 1.00 93.25 297 PRO A CA 1
ATOM 2362 C C . PRO A 1 297 ? 4.315 11.540 14.296 1.00 93.25 297 PRO A C 1
ATOM 2364 O O . PRO A 1 297 ? 3.702 12.566 14.587 1.00 93.25 297 PRO A O 1
ATOM 2367 N N . TRP A 1 298 ? 5.650 11.470 14.373 1.00 92.62 298 TRP A N 1
ATOM 2368 C CA . TRP A 1 298 ? 6.491 12.571 14.860 1.00 92.62 298 TRP A CA 1
ATOM 2369 C C . TRP A 1 298 ? 6.470 13.809 13.954 1.00 92.62 298 TRP A C 1
ATOM 2371 O O . TRP A 1 298 ? 6.635 14.922 14.452 1.00 92.62 298 TRP A O 1
ATOM 2381 N N . SER A 1 299 ? 6.229 13.631 12.650 1.00 90.81 299 SER A N 1
ATOM 2382 C CA . SER A 1 299 ? 6.077 14.738 11.691 1.00 90.81 299 SER A CA 1
ATOM 2383 C C . SER A 1 299 ? 4.702 15.408 11.762 1.00 90.81 299 SER A C 1
ATOM 2385 O O . SER A 1 299 ? 4.577 16.589 11.451 1.00 90.81 299 SER A O 1
ATOM 2387 N N . VAL A 1 300 ? 3.673 14.667 12.190 1.00 90.50 300 VAL A N 1
ATOM 2388 C CA . VAL A 1 300 ? 2.313 15.195 12.364 1.00 90.50 300 VAL A CA 1
ATOM 2389 C C . VAL A 1 300 ? 2.218 15.936 13.690 1.00 90.50 300 VAL A C 1
ATOM 2391 O O . VAL A 1 300 ? 1.868 17.114 13.726 1.00 90.50 300 VAL A O 1
ATOM 2394 N N . ASN A 1 301 ? 2.540 15.250 14.788 1.00 90.56 301 ASN A N 1
ATOM 2395 C CA . ASN A 1 301 ? 2.598 15.831 16.121 1.00 90.56 301 ASN A CA 1
ATOM 2396 C C . ASN A 1 301 ? 3.382 14.898 17.054 1.00 90.56 301 ASN A C 1
ATOM 2398 O O . ASN A 1 301 ? 2.999 13.747 17.246 1.00 90.56 301 ASN A O 1
ATOM 2402 N N . LYS A 1 302 ? 4.437 15.401 17.704 1.00 88.50 302 LYS A N 1
ATOM 2403 C CA . LYS A 1 302 ? 5.270 14.607 18.625 1.00 88.50 302 LYS A CA 1
ATOM 2404 C C . LYS A 1 302 ? 4.478 13.934 19.752 1.00 88.50 302 LYS A C 1
ATOM 2406 O O . LYS A 1 302 ? 4.871 12.858 20.190 1.00 88.50 302 LYS A O 1
ATOM 2411 N N . SER A 1 303 ? 3.354 14.504 20.197 1.00 88.50 303 SER A N 1
ATOM 2412 C CA . SER A 1 303 ? 2.518 13.867 21.227 1.00 88.50 303 SER A CA 1
ATOM 2413 C C . SER A 1 303 ? 1.843 12.572 20.754 1.00 88.50 303 SER A C 1
ATOM 2415 O O . SER A 1 303 ? 1.506 11.728 21.582 1.00 88.50 303 SER A O 1
ATOM 2417 N N . LEU A 1 304 ? 1.696 12.372 19.437 1.00 90.00 304 LEU A N 1
ATOM 2418 C CA . LEU A 1 304 ? 1.113 11.159 18.854 1.00 90.00 304 LEU A CA 1
ATOM 2419 C C . LEU A 1 304 ? 2.037 9.951 18.945 1.00 90.00 304 LEU A C 1
ATOM 2421 O O . LEU A 1 304 ? 1.545 8.827 18.967 1.00 90.00 304 LEU A O 1
ATOM 2425 N N . VAL A 1 305 ? 3.354 10.168 19.007 1.00 91.12 305 VAL A N 1
ATOM 2426 C CA . VAL A 1 305 ? 4.361 9.097 19.027 1.00 91.12 305 VAL A CA 1
ATOM 2427 C C . VAL A 1 305 ? 4.047 8.091 20.127 1.00 91.12 305 VAL A C 1
ATOM 2429 O O . VAL A 1 305 ? 3.968 6.895 19.865 1.00 91.12 305 VAL A O 1
ATOM 2432 N N . HIS A 1 306 ? 3.779 8.574 21.341 1.00 87.69 306 HIS A N 1
ATOM 2433 C CA . HIS A 1 306 ? 3.475 7.701 22.469 1.00 87.69 306 HIS A CA 1
ATOM 2434 C C . HIS A 1 306 ? 2.184 6.897 22.258 1.00 87.69 306 HIS A C 1
ATOM 2436 O O . HIS A 1 306 ? 2.185 5.687 22.466 1.00 87.69 306 HIS A O 1
ATOM 2442 N N . ALA A 1 307 ? 1.108 7.546 21.801 1.00 87.31 307 ALA A N 1
ATOM 2443 C CA . ALA A 1 307 ? -0.175 6.889 21.558 1.00 87.31 307 ALA A CA 1
ATOM 2444 C C . ALA A 1 307 ? -0.061 5.813 20.463 1.00 87.31 307 ALA A C 1
ATOM 2446 O O . ALA A 1 307 ? -0.398 4.656 20.690 1.00 87.31 307 ALA A O 1
ATOM 2447 N N . VAL A 1 308 ? 0.507 6.160 19.307 1.00 88.06 308 VAL A N 1
ATOM 2448 C CA . VAL A 1 308 ? 0.689 5.246 18.166 1.00 88.06 308 VAL A CA 1
ATOM 2449 C C . VAL A 1 308 ? 1.542 4.033 18.548 1.00 88.06 308 VAL A C 1
ATOM 2451 O O . VAL A 1 308 ? 1.197 2.901 18.205 1.00 88.06 308 VAL A O 1
ATOM 2454 N N . LYS A 1 309 ? 2.614 4.244 19.322 1.00 84.00 309 LYS A N 1
ATOM 2455 C CA . LYS A 1 309 ? 3.459 3.153 19.827 1.00 84.00 309 LYS A CA 1
ATOM 2456 C C . LYS A 1 309 ? 2.704 2.183 20.723 1.00 84.00 309 LYS A C 1
ATOM 2458 O O . LYS A 1 309 ? 2.952 0.988 20.631 1.00 84.00 309 LYS A O 1
ATOM 2463 N N . GLN A 1 310 ? 1.813 2.671 21.585 1.00 81.31 310 GLN A N 1
ATOM 2464 C CA . GLN A 1 310 ? 1.040 1.792 22.464 1.00 81.31 310 GLN A CA 1
ATOM 2465 C C . GLN A 1 310 ? 0.014 0.944 21.700 1.00 81.31 310 GLN A C 1
ATOM 2467 O O . GLN A 1 310 ? -0.243 -0.192 22.102 1.00 81.31 310 GLN A O 1
ATOM 2472 N N . LEU A 1 311 ? -0.540 1.481 20.608 1.00 79.25 311 LEU A N 1
ATOM 2473 C CA . LEU A 1 311 ? -1.553 0.813 19.785 1.00 79.25 311 LEU A CA 1
ATOM 2474 C C . LEU A 1 311 ? -0.948 -0.258 18.870 1.00 79.25 311 LEU A C 1
ATOM 2476 O O . LEU A 1 311 ? -1.470 -1.368 18.777 1.00 79.25 311 LEU A O 1
ATOM 2480 N N . SER A 1 312 ? 0.186 0.050 18.230 1.00 70.75 312 SER A N 1
ATOM 2481 C CA . SER A 1 312 ? 0.763 -0.774 17.155 1.00 70.75 312 SER A CA 1
ATOM 2482 C C . SER A 1 312 ? 0.957 -2.272 17.471 1.00 70.75 312 SER A C 1
ATOM 2484 O O . SER A 1 312 ? 0.599 -3.085 16.619 1.00 70.75 312 SER A O 1
ATOM 2486 N N . PRO A 1 313 ? 1.433 -2.699 18.662 1.00 60.78 313 PRO A N 1
ATOM 2487 C CA . PRO A 1 313 ? 1.686 -4.112 18.940 1.00 60.78 313 PRO A CA 1
ATOM 2488 C C . PRO A 1 313 ? 0.428 -4.861 19.400 1.00 60.78 313 PRO A C 1
ATOM 2490 O O . PRO A 1 313 ? 0.400 -6.086 19.361 1.00 60.78 313 PRO A O 1
ATOM 2493 N N . LYS A 1 314 ? -0.588 -4.134 19.887 1.00 61.16 314 LYS A N 1
ATOM 2494 C CA . LYS A 1 314 ? -1.808 -4.698 20.491 1.00 61.16 314 LYS A CA 1
ATOM 2495 C C . LYS A 1 314 ? -2.974 -4.775 19.519 1.00 61.16 314 LYS A C 1
ATOM 2497 O O . LYS A 1 314 ? -3.910 -5.536 19.742 1.00 61.16 314 LYS A O 1
ATOM 2502 N N . GLU A 1 315 ? -2.947 -3.956 18.480 1.00 63.75 315 GLU A N 1
ATOM 2503 C CA . GLU A 1 315 ? -4.109 -3.767 17.618 1.00 63.75 315 GLU A CA 1
ATOM 2504 C C . GLU A 1 315 ? -3.810 -4.023 16.145 1.00 63.75 315 GLU A C 1
ATOM 2506 O O . GLU A 1 315 ? -4.721 -3.927 15.330 1.00 63.75 315 GLU A O 1
ATOM 2511 N N . ASN A 1 316 ? -2.577 -4.405 15.781 1.00 69.31 316 ASN A N 1
ATOM 2512 C CA . ASN A 1 316 ? -2.329 -4.873 14.422 1.00 69.31 316 ASN A CA 1
ATOM 2513 C C . ASN A 1 316 ? -3.129 -6.149 14.122 1.00 69.31 316 ASN A C 1
ATOM 2515 O O . ASN A 1 316 ? -3.472 -6.943 15.005 1.00 69.31 316 ASN A O 1
ATOM 2519 N N . MET A 1 317 ? -3.423 -6.346 12.841 1.00 77.75 317 MET A N 1
ATOM 2520 C CA . MET A 1 317 ? -4.262 -7.444 12.389 1.00 77.75 317 MET A CA 1
ATOM 2521 C C . MET A 1 317 ? -3.720 -8.818 12.809 1.00 77.75 317 MET A C 1
ATOM 2523 O O . MET A 1 317 ? -4.514 -9.673 13.186 1.00 77.75 317 MET A O 1
ATOM 2527 N N . SER A 1 318 ? -2.398 -9.027 12.833 1.00 76.69 318 SER A N 1
ATOM 2528 C CA . SER A 1 318 ? -1.797 -10.263 13.366 1.00 76.69 318 SER A CA 1
ATOM 2529 C C . SER A 1 318 ? -2.239 -10.551 14.801 1.00 76.69 318 SER A C 1
ATOM 2531 O O . SER A 1 318 ? -2.675 -11.661 15.100 1.00 76.69 318 SER A O 1
ATOM 2533 N N . HIS A 1 319 ? -2.157 -9.553 15.683 1.00 79.00 319 HIS A N 1
ATOM 2534 C CA . HIS A 1 319 ? -2.542 -9.698 17.082 1.00 79.00 319 HIS A CA 1
ATOM 2535 C C . HIS A 1 319 ? -4.059 -9.873 17.242 1.00 79.00 319 HIS A C 1
ATOM 2537 O O . HIS A 1 319 ? -4.490 -10.728 18.014 1.00 79.00 319 HIS A O 1
ATOM 2543 N N . ILE A 1 320 ? -4.870 -9.115 16.486 1.00 79.06 320 ILE A N 1
ATOM 2544 C CA . ILE A 1 320 ? -6.336 -9.275 16.475 1.00 79.06 320 ILE A CA 1
ATOM 2545 C C . ILE A 1 320 ? -6.706 -10.711 16.101 1.00 79.06 320 ILE A C 1
ATOM 2547 O O . ILE A 1 320 ? -7.530 -11.335 16.768 1.00 79.06 320 ILE A O 1
ATOM 2551 N N . LEU A 1 321 ? -6.098 -11.234 15.035 1.00 82.62 321 LEU A N 1
ATOM 2552 C CA . LEU A 1 321 ? -6.407 -12.560 14.522 1.00 82.62 321 LEU A CA 1
ATOM 2553 C C . LEU A 1 321 ? -5.928 -13.659 15.474 1.00 82.62 321 LEU A C 1
ATOM 2555 O O . LEU A 1 321 ? -6.684 -14.602 15.716 1.00 82.62 321 LEU A O 1
ATOM 2559 N N . GLY A 1 322 ? -4.716 -13.550 16.029 1.00 84.75 322 GLY A N 1
ATOM 2560 C CA . GLY A 1 322 ? -4.121 -14.591 16.871 1.00 84.75 322 GLY A CA 1
ATOM 2561 C C . GLY A 1 322 ? -4.264 -15.976 16.227 1.00 84.75 322 GLY A C 1
ATOM 2562 O O . GLY A 1 322 ? -3.988 -16.156 15.040 1.00 84.75 322 GLY A O 1
ATOM 2563 N N . ASP A 1 323 ? -4.810 -16.938 16.973 1.00 83.50 323 ASP A N 1
ATOM 2564 C CA . ASP A 1 323 ? -5.044 -18.310 16.490 1.00 83.50 323 ASP A CA 1
ATOM 2565 C C . ASP A 1 323 ? -6.013 -18.402 15.292 1.00 83.50 323 ASP A C 1
ATOM 2567 O O . ASP A 1 323 ? -6.003 -19.388 14.551 1.00 83.50 323 ASP A O 1
ATOM 2571 N N . TYR A 1 324 ? -6.854 -17.384 15.060 1.00 86.75 324 TYR A N 1
ATOM 2572 C CA . TYR A 1 324 ? -7.781 -17.364 13.923 1.00 86.75 324 TYR A CA 1
ATOM 2573 C C . TYR A 1 324 ? -7.068 -17.151 12.581 1.00 86.75 324 TYR A C 1
ATOM 2575 O O . TYR A 1 324 ? -7.644 -17.467 11.541 1.00 86.75 324 TYR A O 1
ATOM 2583 N N . LEU A 1 325 ? -5.816 -16.676 12.566 1.00 85.50 325 LEU A N 1
ATOM 2584 C CA . LEU A 1 325 ? -5.080 -16.396 11.329 1.00 85.50 325 LEU A CA 1
ATOM 2585 C C . LEU A 1 325 ? -5.003 -17.618 10.397 1.00 85.50 325 LEU A C 1
ATOM 2587 O O . LEU A 1 325 ? -5.223 -17.492 9.189 1.00 85.50 325 LEU A O 1
ATOM 2591 N N . HIS A 1 326 ? -4.758 -18.811 10.947 1.00 83.75 326 HIS A N 1
ATOM 2592 C CA . HIS A 1 326 ? -4.716 -20.044 10.156 1.00 83.75 326 HIS A CA 1
ATOM 2593 C C . HIS A 1 326 ? -6.081 -20.359 9.532 1.00 83.75 326 HIS A C 1
ATOM 2595 O O . HIS A 1 326 ? -6.180 -20.671 8.348 1.00 83.75 326 HIS A O 1
ATOM 2601 N N . GLN A 1 327 ? -7.161 -20.241 10.306 1.00 87.81 327 GLN A N 1
ATOM 2602 C CA . GLN A 1 327 ? -8.504 -20.465 9.781 1.00 87.81 327 GLN A CA 1
ATOM 2603 C C . GLN A 1 327 ? -8.869 -19.429 8.706 1.00 87.81 327 GLN A C 1
ATOM 2605 O O . GLN A 1 327 ? -9.398 -19.798 7.658 1.00 87.81 327 GLN A O 1
ATOM 2610 N N . LEU A 1 328 ? -8.556 -18.152 8.932 1.00 88.38 328 LEU A N 1
ATOM 2611 C CA . LEU A 1 328 ? -8.783 -17.098 7.949 1.00 88.38 328 LEU A CA 1
ATOM 2612 C C . LEU A 1 328 ? -8.011 -17.368 6.650 1.00 88.38 328 LEU A C 1
ATOM 2614 O O . LEU A 1 328 ? -8.548 -17.169 5.563 1.00 88.38 328 LEU A O 1
ATOM 2618 N N . THR A 1 329 ? -6.780 -17.875 6.751 1.00 84.38 329 THR A N 1
ATOM 2619 C CA . THR A 1 329 ? -5.972 -18.296 5.595 1.00 84.38 329 THR A CA 1
ATOM 2620 C C . THR A 1 329 ? -6.705 -19.343 4.756 1.00 84.38 329 THR A C 1
ATOM 2622 O O . THR A 1 329 ? -6.852 -19.180 3.545 1.00 84.38 329 THR A O 1
ATOM 2625 N N . GLU A 1 330 ? -7.238 -20.381 5.401 1.00 85.31 330 GLU A N 1
ATOM 2626 C CA . GLU A 1 330 ? -8.011 -21.438 4.738 1.00 85.31 330 GLU A CA 1
ATOM 2627 C C . GLU A 1 330 ? -9.302 -20.914 4.089 1.00 85.31 330 GLU A C 1
ATOM 2629 O O . GLU A 1 330 ? -9.701 -21.364 3.010 1.00 85.31 330 GLU A O 1
ATOM 2634 N N . GLU A 1 331 ? -9.970 -19.952 4.727 1.00 87.88 331 GLU A N 1
ATOM 2635 C CA . GLU A 1 331 ? -11.141 -19.268 4.170 1.00 87.88 331 GLU A CA 1
ATOM 2636 C C . GLU A 1 331 ? -10.769 -18.479 2.899 1.00 87.88 331 GLU A C 1
ATOM 2638 O O . GLU A 1 331 ? -11.444 -18.601 1.869 1.00 87.88 331 GLU A O 1
ATOM 2643 N N . VAL A 1 332 ? -9.653 -17.747 2.926 1.00 86.81 332 VAL A N 1
ATOM 2644 C CA . VAL A 1 332 ? -9.136 -16.970 1.786 1.00 86.81 332 VAL A CA 1
ATOM 2645 C C . VAL A 1 332 ? -8.703 -17.864 0.625 1.00 86.81 332 VAL A C 1
ATOM 2647 O O . VAL A 1 332 ? -8.998 -17.548 -0.529 1.00 86.81 332 VAL A O 1
ATOM 2650 N N . LEU A 1 333 ? -8.090 -19.020 0.894 1.00 83.06 333 LEU A N 1
ATOM 2651 C CA . LEU A 1 333 ? -7.754 -20.019 -0.134 1.00 83.06 333 LEU A CA 1
ATOM 2652 C C . LEU A 1 333 ? -9.001 -20.618 -0.806 1.00 83.06 333 LEU A C 1
ATOM 2654 O O . LEU A 1 333 ? -8.979 -20.999 -1.980 1.00 83.06 333 LEU A O 1
ATOM 2658 N N . LYS A 1 334 ? -10.134 -20.648 -0.094 1.00 83.75 334 LYS A N 1
ATOM 2659 C CA . LYS A 1 334 ? -11.456 -20.980 -0.658 1.00 83.75 334 LYS A CA 1
ATOM 2660 C C . LYS A 1 334 ? -12.101 -19.795 -1.389 1.00 83.75 334 LYS A C 1
ATOM 2662 O O . LYS A 1 334 ? -13.194 -19.939 -1.932 1.00 83.75 334 LYS A O 1
ATOM 2667 N N . GLY A 1 335 ? -11.407 -18.661 -1.438 1.00 81.62 335 GLY A N 1
ATOM 2668 C CA . GLY A 1 335 ? -11.785 -17.422 -2.102 1.00 81.62 335 GLY A CA 1
ATOM 2669 C C . GLY A 1 335 ? -12.585 -16.460 -1.226 1.00 81.62 335 GLY A C 1
ATOM 2670 O O . GLY A 1 335 ? -13.009 -15.427 -1.742 1.00 81.62 335 GLY A O 1
ATOM 2671 N N . GLN A 1 336 ? -12.852 -16.788 0.043 1.00 87.69 336 GLN A N 1
ATOM 2672 C CA . GLN A 1 336 ? -13.633 -15.908 0.910 1.00 87.69 336 GLN A CA 1
ATOM 2673 C C . GLN A 1 336 ? -12.846 -14.623 1.217 1.00 87.69 336 GLN A C 1
ATOM 2675 O O . GLN A 1 336 ? -11.620 -14.668 1.334 1.00 87.69 336 GLN A O 1
ATOM 2680 N N . PRO A 1 337 ? -13.510 -13.467 1.370 1.00 90.12 337 PRO A N 1
ATOM 2681 C CA . PRO A 1 337 ? -12.803 -12.227 1.635 1.00 90.12 337 PRO A CA 1
ATOM 2682 C C . PRO A 1 337 ? -12.289 -12.179 3.075 1.00 90.12 337 PRO A C 1
ATOM 2684 O O . PRO A 1 337 ? -12.881 -12.785 3.974 1.00 90.12 337 PRO A O 1
ATOM 2687 N N . ILE A 1 338 ? -11.229 -11.401 3.302 1.00 92.06 338 ILE A N 1
ATOM 2688 C CA . ILE A 1 338 ? -10.772 -11.069 4.655 1.00 92.06 338 ILE A CA 1
ATOM 2689 C C . ILE A 1 338 ? -11.734 -10.066 5.291 1.00 92.06 338 ILE A C 1
ATOM 2691 O O . ILE A 1 338 ? -12.317 -10.353 6.332 1.00 92.06 338 ILE A O 1
ATOM 2695 N N . LEU A 1 339 ? -11.934 -8.916 4.643 1.00 94.31 339 LEU A N 1
ATOM 2696 C CA . LEU A 1 339 ? -12.872 -7.894 5.097 1.00 94.31 339 LEU A CA 1
ATOM 2697 C C . LEU A 1 339 ? -14.253 -8.167 4.505 1.00 94.31 339 LEU A C 1
ATOM 2699 O O . LEU A 1 339 ? -14.396 -8.296 3.288 1.00 94.31 339 LEU A O 1
ATOM 2703 N N . ARG A 1 340 ? -15.279 -8.275 5.351 1.00 93.25 340 ARG A N 1
ATOM 2704 C CA . ARG A 1 340 ? -16.638 -8.633 4.919 1.00 93.25 340 ARG A CA 1
ATOM 2705 C C . ARG A 1 340 ? -17.650 -7.592 5.377 1.00 93.25 340 ARG A C 1
ATOM 2707 O O . ARG A 1 340 ? -17.543 -7.077 6.488 1.00 93.25 340 ARG A O 1
ATOM 2714 N N . PRO A 1 341 ? -18.659 -7.280 4.554 1.00 92.75 341 PRO A N 1
ATOM 2715 C CA . PRO A 1 341 ? -19.755 -6.429 4.992 1.00 92.75 341 PRO A CA 1
ATOM 2716 C C . PRO A 1 341 ? -20.564 -7.136 6.084 1.00 92.75 341 PRO A C 1
ATOM 2718 O O . PRO A 1 341 ? -20.648 -8.360 6.108 1.00 92.75 341 PRO A O 1
ATOM 2721 N N . VAL A 1 342 ? -21.211 -6.387 6.974 1.00 92.44 342 VAL A N 1
ATOM 2722 C CA . VAL A 1 342 ? -21.894 -6.985 8.140 1.00 92.44 342 VAL A CA 1
ATOM 2723 C C . VAL A 1 342 ? -23.058 -7.900 7.750 1.00 92.44 342 VAL A C 1
ATOM 2725 O O . VAL A 1 342 ? -23.269 -8.932 8.386 1.00 92.44 342 VAL A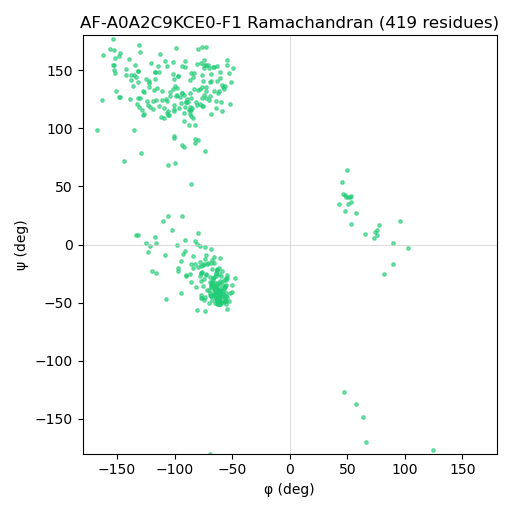 O 1
ATOM 2728 N N . TRP A 1 343 ? -23.759 -7.592 6.653 1.00 88.94 343 TRP A N 1
ATOM 2729 C CA . TRP A 1 343 ? -24.813 -8.455 6.105 1.00 88.94 343 TRP A CA 1
ATOM 2730 C C . TRP A 1 343 ? -24.310 -9.844 5.691 1.00 88.94 343 TRP A C 1
ATOM 2732 O O . TRP A 1 343 ? -25.120 -10.735 5.461 1.00 88.94 343 TRP A O 1
ATOM 2742 N N . TRP A 1 344 ? -22.994 -10.070 5.622 1.00 88.38 344 TRP A N 1
ATOM 2743 C CA . TRP A 1 344 ? -22.415 -11.380 5.331 1.00 88.38 344 TRP A CA 1
ATOM 2744 C C . TRP A 1 344 ? -22.829 -12.468 6.329 1.00 88.38 344 TRP A C 1
ATOM 2746 O O . TRP A 1 344 ? -22.963 -13.624 5.937 1.00 88.38 344 TRP A O 1
ATOM 2756 N N . GLN A 1 345 ? -23.054 -12.101 7.595 1.00 85.81 345 GLN A N 1
ATOM 2757 C CA . GLN A 1 345 ? -23.503 -13.027 8.647 1.00 85.81 345 GLN A CA 1
ATOM 2758 C C . GLN A 1 345 ? -24.972 -13.438 8.489 1.00 85.81 345 GLN A C 1
ATOM 2760 O O . GLN A 1 345 ? -25.364 -14.508 8.943 1.00 85.81 345 GLN A O 1
ATOM 2765 N N . ASP A 1 346 ? -25.788 -12.606 7.837 1.00 83.81 346 ASP A N 1
ATOM 2766 C CA . ASP A 1 346 ? -27.210 -12.877 7.616 1.00 83.81 346 ASP A CA 1
ATOM 2767 C C . ASP A 1 346 ? -27.662 -12.359 6.236 1.00 83.81 346 ASP A C 1
ATOM 2769 O O . ASP A 1 346 ? -28.357 -11.344 6.112 1.00 83.81 346 ASP A O 1
ATOM 2773 N N . PRO A 1 347 ? -27.238 -13.029 5.150 1.00 82.62 347 PRO A N 1
ATOM 2774 C CA . PRO A 1 347 ? -27.341 -12.469 3.808 1.00 82.62 347 PRO A CA 1
ATOM 2775 C C . PRO A 1 347 ? -28.751 -12.445 3.228 1.00 82.62 347 PRO A C 1
ATOM 2777 O O . PRO A 1 347 ? -28.964 -11.794 2.206 1.00 82.62 347 PRO A O 1
ATOM 2780 N N . ASN A 1 348 ? -29.708 -13.134 3.849 1.00 82.38 348 ASN A N 1
ATOM 2781 C CA . ASN A 1 348 ? -31.104 -13.146 3.408 1.00 82.38 348 ASN A CA 1
ATOM 2782 C C . ASN A 1 348 ? -31.977 -12.156 4.200 1.00 82.38 348 ASN A C 1
ATOM 2784 O O . ASN A 1 348 ? -33.172 -12.041 3.927 1.00 82.38 348 ASN A O 1
ATOM 2788 N N . ASN A 1 349 ? -31.407 -11.432 5.167 1.00 81.62 349 ASN A N 1
ATOM 2789 C CA . ASN A 1 349 ? -32.157 -10.529 6.028 1.00 81.62 349 ASN A CA 1
ATOM 2790 C C . ASN A 1 349 ? -32.276 -9.130 5.420 1.00 81.62 349 ASN A C 1
ATOM 2792 O O . ASN A 1 349 ? -31.351 -8.316 5.452 1.00 81.62 349 ASN A O 1
ATOM 2796 N N . ALA A 1 350 ? -33.461 -8.846 4.878 1.00 73.25 350 ALA A N 1
ATOM 2797 C CA . ALA A 1 350 ? -33.774 -7.579 4.226 1.00 73.25 350 ALA A CA 1
ATOM 2798 C C . ALA A 1 350 ? -33.571 -6.358 5.138 1.00 73.25 350 ALA A C 1
ATOM 2800 O O . ALA A 1 350 ? -33.206 -5.295 4.643 1.00 73.25 350 ALA A O 1
ATOM 2801 N N . SER A 1 351 ? -33.757 -6.495 6.455 1.00 71.44 351 SER A N 1
ATOM 2802 C CA . SER A 1 351 ? -33.555 -5.390 7.396 1.00 71.44 351 SER A CA 1
ATOM 2803 C C . SER A 1 351 ? -32.084 -4.999 7.516 1.00 71.44 351 SER A C 1
ATOM 2805 O O . SER A 1 351 ? -31.790 -3.812 7.593 1.00 71.44 351 SER A O 1
ATOM 2807 N N . VAL A 1 352 ? -31.155 -5.961 7.463 1.00 73.75 352 VAL A N 1
ATOM 2808 C CA . VAL A 1 352 ? -29.709 -5.667 7.494 1.00 73.75 352 VAL A CA 1
ATOM 2809 C C . VAL A 1 352 ? -29.261 -5.001 6.193 1.00 73.75 352 VAL A C 1
ATOM 2811 O O . VAL A 1 352 ? -28.491 -4.044 6.222 1.00 73.75 352 VAL A O 1
ATOM 2814 N N . HIS A 1 353 ? -29.794 -5.446 5.051 1.00 71.94 353 HIS A N 1
ATOM 2815 C CA . HIS A 1 353 ? -29.552 -4.785 3.762 1.00 71.94 353 HIS A CA 1
ATOM 2816 C C . HIS A 1 353 ? -30.107 -3.360 3.732 1.00 71.94 353 HIS A C 1
ATOM 2818 O O . HIS A 1 353 ? -29.432 -2.448 3.259 1.00 71.94 353 HIS A O 1
ATOM 2824 N N . ALA A 1 354 ? -31.306 -3.150 4.283 1.00 57.25 354 ALA A N 1
ATOM 2825 C CA . ALA A 1 354 ? -31.944 -1.838 4.347 1.00 57.25 354 ALA A CA 1
ATOM 2826 C C . ALA A 1 354 ? -31.176 -0.829 5.217 1.00 57.25 354 ALA A C 1
ATOM 2828 O O . ALA A 1 354 ? -31.281 0.371 4.977 1.00 57.25 354 ALA A O 1
ATOM 2829 N N . MET A 1 355 ? -30.385 -1.293 6.193 1.00 72.69 355 MET A N 1
ATOM 2830 C CA . MET A 1 355 ? -29.541 -0.420 7.017 1.00 72.69 355 MET A CA 1
ATOM 2831 C C . MET A 1 355 ? -28.346 0.167 6.253 1.00 72.69 355 MET A C 1
ATOM 2833 O O . MET A 1 355 ? -27.749 1.116 6.748 1.00 72.69 355 MET A O 1
ATOM 2837 N N . ALA A 1 356 ? -27.992 -0.378 5.078 1.00 78.12 356 ALA A N 1
ATOM 2838 C CA . ALA A 1 356 ? -26.904 0.117 4.227 1.00 78.12 356 ALA A CA 1
ATOM 2839 C C . ALA A 1 356 ? -25.607 0.420 5.009 1.00 78.12 356 ALA A C 1
ATOM 2841 O O . ALA A 1 356 ? -24.964 1.447 4.812 1.00 78.12 356 ALA A O 1
ATOM 2842 N N . ILE A 1 357 ? -25.241 -0.481 5.924 1.00 83.19 357 ILE A N 1
ATOM 2843 C CA . ILE A 1 357 ? -24.116 -0.299 6.843 1.00 83.19 357 ILE A CA 1
ATOM 2844 C C . ILE A 1 357 ? -22.802 -0.222 6.052 1.00 83.19 357 ILE A C 1
ATOM 2846 O O . ILE A 1 357 ? -22.415 -1.189 5.393 1.00 83.19 357 ILE A O 1
ATOM 2850 N N . GLN A 1 358 ? -22.118 0.920 6.137 1.00 85.31 358 GLN A N 1
ATOM 2851 C CA . GLN A 1 358 ? -20.882 1.222 5.394 1.00 85.31 358 GLN A CA 1
ATOM 2852 C C . GLN A 1 358 ? -19.699 1.595 6.297 1.00 85.31 358 GLN A C 1
ATOM 2854 O O . GLN A 1 358 ? -18.579 1.749 5.819 1.00 85.31 358 GLN A O 1
ATOM 2859 N N . ASP A 1 359 ? -19.932 1.739 7.599 1.00 90.44 359 ASP A N 1
ATOM 2860 C CA . ASP A 1 359 ? -18.976 2.292 8.558 1.00 90.44 359 ASP A CA 1
ATOM 2861 C C . ASP A 1 359 ? -18.555 1.287 9.645 1.00 90.44 359 ASP A C 1
ATOM 2863 O O . ASP A 1 359 ? -17.851 1.654 10.581 1.00 90.44 359 ASP A O 1
ATOM 2867 N N . GLN A 1 360 ? -18.978 0.027 9.536 1.00 93.38 360 GLN A N 1
ATOM 2868 C CA . GLN A 1 360 ? -18.519 -1.113 10.332 1.00 93.38 360 GLN A CA 1
ATOM 2869 C C . GLN A 1 360 ? -18.445 -2.352 9.430 1.00 93.38 360 GLN A C 1
ATOM 2871 O O . GLN A 1 360 ? -19.186 -2.473 8.450 1.00 93.38 360 GLN A O 1
ATOM 2876 N N . PHE A 1 361 ? -17.543 -3.274 9.743 1.00 95.62 361 PHE A N 1
ATOM 2877 C CA . PHE A 1 361 ? -17.251 -4.436 8.904 1.00 95.62 361 PHE A CA 1
ATOM 2878 C C . PHE A 1 361 ? -16.741 -5.607 9.737 1.00 95.62 361 PHE A C 1
ATOM 2880 O O . PHE A 1 361 ? -16.409 -5.459 10.909 1.00 95.62 361 PHE A O 1
ATOM 2887 N N . LEU A 1 362 ? -16.688 -6.784 9.128 1.00 95.12 362 LEU A N 1
ATOM 2888 C CA . LEU A 1 362 ? -16.160 -7.993 9.737 1.00 95.12 362 LEU A CA 1
ATOM 2889 C C . LEU A 1 362 ? -14.744 -8.278 9.236 1.00 95.12 362 LEU A C 1
ATOM 2891 O O . LEU A 1 362 ? -14.445 -8.048 8.063 1.00 95.12 362 LEU A O 1
ATOM 2895 N N . ILE A 1 363 ? -13.914 -8.853 10.099 1.00 94.06 363 ILE A N 1
ATOM 2896 C CA . ILE A 1 363 ? -12.690 -9.554 9.711 1.00 94.06 363 ILE A CA 1
ATOM 2897 C C . ILE A 1 363 ? -12.963 -11.051 9.845 1.00 94.06 363 ILE A C 1
ATOM 2899 O O . ILE A 1 363 ? -13.145 -11.577 10.949 1.00 94.06 363 ILE A O 1
ATOM 2903 N N . GLY A 1 364 ? -13.015 -11.732 8.701 1.00 91.44 364 GLY A N 1
ATOM 2904 C CA . GLY A 1 364 ? -13.508 -13.099 8.619 1.00 91.44 364 GLY A CA 1
ATOM 2905 C C . GLY A 1 364 ? -14.939 -13.200 9.149 1.00 91.44 364 GLY A C 1
ATOM 2906 O O . GLY A 1 364 ? -15.781 -12.346 8.874 1.00 91.44 364 GLY A O 1
ATOM 2907 N N . GLU A 1 365 ? -15.220 -14.242 9.924 1.00 88.94 365 GLU A N 1
ATOM 2908 C CA . GLU A 1 365 ? -16.484 -14.363 10.672 1.00 88.94 365 GLU A CA 1
ATOM 2909 C C . GLU A 1 365 ? -16.347 -13.911 12.129 1.00 88.94 365 GLU A C 1
ATOM 2911 O O . GLU A 1 365 ? -17.342 -13.606 12.776 1.00 88.94 365 GLU A O 1
ATOM 2916 N N . MET A 1 366 ? -15.115 -13.876 12.643 1.00 91.56 366 MET A N 1
ATOM 2917 C CA . MET A 1 366 ? -14.839 -13.854 14.078 1.00 91.56 366 MET A CA 1
ATOM 2918 C C . MET A 1 366 ? -14.835 -12.467 14.703 1.00 91.56 366 MET A C 1
ATOM 2920 O O . MET A 1 366 ? -15.045 -12.371 15.908 1.00 91.56 366 MET A O 1
ATOM 2924 N N . PHE A 1 367 ? -14.562 -11.411 13.941 1.00 94.06 367 PHE A N 1
ATOM 2925 C CA . PHE A 1 367 ? -14.390 -10.076 14.508 1.00 94.06 367 PHE A CA 1
ATOM 2926 C C . PHE A 1 367 ? -15.276 -9.072 13.795 1.00 94.06 367 PHE A C 1
ATOM 2928 O O . PHE A 1 367 ? -15.276 -9.018 12.571 1.00 94.06 367 PHE A O 1
ATOM 2935 N N . LEU A 1 368 ? -15.997 -8.260 14.561 1.00 95.38 368 LEU A N 1
ATOM 2936 C CA . LEU A 1 368 ? -16.739 -7.101 14.084 1.00 95.38 368 LEU A CA 1
ATOM 2937 C C . LEU A 1 368 ? -16.008 -5.836 14.525 1.00 95.38 368 LEU A C 1
ATOM 2939 O O . LEU A 1 368 ? -15.767 -5.641 15.714 1.00 95.38 368 LEU A O 1
ATOM 2943 N N . ILE A 1 369 ? -15.701 -4.979 13.559 1.00 94.94 369 ILE A N 1
ATOM 2944 C CA . ILE A 1 369 ? -14.957 -3.735 13.723 1.00 94.94 369 ILE A CA 1
ATOM 2945 C C . ILE A 1 369 ? -15.907 -2.563 13.489 1.00 94.94 369 ILE A C 1
ATOM 2947 O O . ILE A 1 369 ? -16.539 -2.474 12.434 1.00 94.94 369 ILE A O 1
ATOM 2951 N N . ALA A 1 370 ? -16.003 -1.660 14.465 1.00 94.56 370 ALA A N 1
ATOM 2952 C CA . ALA A 1 370 ? -16.874 -0.483 14.411 1.00 94.56 370 ALA A CA 1
ATOM 2953 C C . ALA A 1 370 ? -16.086 0.797 14.764 1.00 94.56 370 ALA A C 1
ATOM 2955 O O . ALA A 1 370 ? -16.152 1.283 15.895 1.00 94.56 370 ALA A O 1
ATOM 2956 N N . PRO A 1 371 ? -15.296 1.344 13.821 1.00 94.62 371 PRO A N 1
ATOM 2957 C CA . PRO A 1 371 ? -14.435 2.499 14.067 1.00 94.62 371 PRO A CA 1
ATOM 2958 C C . PRO A 1 371 ? -15.238 3.796 14.250 1.00 94.62 371 PRO A C 1
ATOM 2960 O O . PRO A 1 371 ? -16.330 3.956 13.706 1.00 94.62 371 PRO A O 1
ATOM 2963 N N . ILE A 1 372 ? -14.672 4.771 14.963 1.00 95.31 372 ILE A N 1
ATOM 2964 C CA . ILE A 1 372 ? -15.122 6.166 14.878 1.00 95.31 372 ILE A CA 1
ATOM 2965 C C . ILE A 1 372 ? -14.395 6.835 13.714 1.00 95.31 372 ILE A C 1
ATOM 2967 O O . ILE A 1 372 ? -13.167 6.831 13.670 1.00 95.31 372 ILE A O 1
ATOM 2971 N N . LEU A 1 373 ? -15.156 7.435 12.800 1.00 95.88 373 LEU A N 1
ATOM 2972 C CA . LEU A 1 373 ? -14.619 8.010 11.564 1.00 95.88 373 LEU A CA 1
ATOM 2973 C C . LEU A 1 373 ? -14.625 9.536 11.527 1.00 95.88 373 LEU A C 1
ATOM 2975 O O . LEU A 1 373 ? -14.047 10.100 10.610 1.00 95.88 373 LEU A O 1
ATOM 2979 N N . CYS A 1 374 ? -15.259 10.204 12.487 1.00 96.44 374 CYS A N 1
ATOM 2980 C CA . CYS A 1 374 ? -15.398 11.657 12.506 1.00 96.44 374 CYS A CA 1
ATOM 2981 C C . CYS A 1 374 ? -14.809 12.260 13.775 1.00 96.44 374 CYS A C 1
ATOM 2983 O O . CYS A 1 374 ? -15.005 11.727 14.868 1.00 96.44 374 CYS A O 1
ATOM 2985 N N . GLU A 1 375 ? -14.156 13.405 13.619 1.00 96.38 375 GLU A N 1
ATOM 2986 C CA . GLU A 1 375 ? -13.563 14.173 14.708 1.00 96.38 375 GLU A CA 1
ATOM 2987 C C . GLU A 1 375 ? -14.609 14.617 15.744 1.00 96.38 375 GLU A C 1
ATOM 2989 O O . GLU A 1 375 ? -15.745 14.971 15.408 1.00 96.38 375 GLU A O 1
ATOM 2994 N N . GLY A 1 376 ? -14.224 14.614 17.020 1.00 95.62 376 GLY A N 1
ATOM 2995 C CA . GLY A 1 376 ? -15.062 15.004 18.148 1.00 95.62 376 GLY A CA 1
ATOM 2996 C C . GLY A 1 376 ? -16.138 13.976 18.505 1.00 95.62 376 GLY A C 1
ATOM 2997 O O . GLY A 1 376 ? -17.039 14.287 19.287 1.00 95.62 376 GLY A O 1
ATOM 2998 N N . ARG A 1 377 ? -16.088 12.766 17.932 1.00 94.75 377 ARG A N 1
ATOM 2999 C CA . ARG A 1 377 ? -17.012 11.673 18.256 1.00 94.75 377 ARG A CA 1
ATOM 3000 C C . ARG A 1 377 ? -16.337 10.664 19.187 1.00 94.75 377 ARG A C 1
ATOM 3002 O O . ARG A 1 377 ? -15.218 10.212 18.960 1.00 94.75 377 ARG A O 1
ATOM 3009 N N . TYR A 1 378 ? -17.073 10.287 20.226 1.00 94.75 378 TYR A N 1
ATOM 3010 C CA . TYR A 1 378 ? -16.633 9.350 21.269 1.00 94.75 378 TYR A CA 1
ATOM 3011 C C . TYR A 1 378 ? -17.671 8.261 21.547 1.00 94.75 378 TYR A C 1
ATOM 3013 O O . TYR A 1 378 ? -17.545 7.504 22.502 1.00 94.75 378 TYR A O 1
ATOM 3021 N N . GLN A 1 379 ? -18.712 8.198 20.722 1.00 94.25 379 GLN A N 1
ATOM 3022 C CA . GLN A 1 379 ? -19.745 7.179 20.769 1.00 94.25 379 GLN A CA 1
ATOM 3023 C C . GLN A 1 379 ? -20.336 6.990 19.373 1.00 94.25 379 GLN A C 1
ATOM 3025 O O . GLN A 1 379 ? -20.295 7.920 18.557 1.00 94.25 379 GLN A O 1
ATOM 3030 N N . ARG A 1 380 ? -20.876 5.802 19.104 1.00 93.06 380 ARG A N 1
ATOM 3031 C CA . ARG A 1 380 ? -21.594 5.495 17.863 1.00 93.06 380 ARG A CA 1
ATOM 3032 C C . ARG A 1 380 ? -22.641 4.416 18.071 1.00 93.06 380 ARG A C 1
ATOM 3034 O O . ARG A 1 380 ? -22.525 3.598 18.980 1.00 93.06 380 ARG A O 1
ATOM 3041 N N . ASP A 1 381 ? -23.594 4.359 17.156 1.00 93.56 381 ASP A N 1
ATOM 3042 C CA . ASP A 1 381 ? -24.462 3.199 17.048 1.00 93.56 381 ASP A CA 1
ATOM 3043 C C . ASP A 1 381 ? -23.698 2.039 16.398 1.00 93.56 381 ASP A C 1
ATOM 3045 O O . ASP A 1 381 ? -22.885 2.228 15.480 1.00 93.56 381 ASP A O 1
ATOM 3049 N N . VAL A 1 382 ? -23.936 0.830 16.902 1.00 93.38 382 VAL A N 1
ATOM 3050 C CA . VAL A 1 382 ? -23.323 -0.398 16.389 1.00 93.38 382 VAL A CA 1
ATOM 3051 C C . VAL A 1 382 ? -24.389 -1.461 16.204 1.00 93.38 382 VAL A C 1
ATOM 3053 O O . VAL A 1 382 ? -25.041 -1.879 17.162 1.00 93.38 382 VAL A O 1
ATOM 3056 N N . TYR A 1 383 ? -24.537 -1.952 14.979 1.00 93.38 383 TYR A N 1
ATOM 3057 C CA . TYR A 1 383 ? -25.347 -3.136 14.723 1.00 93.38 383 TYR A CA 1
ATOM 3058 C C . TYR A 1 383 ? -24.542 -4.399 15.046 1.00 93.38 383 TYR A C 1
ATOM 3060 O O . TYR A 1 383 ? -23.498 -4.654 14.446 1.00 93.38 383 TYR A O 1
ATOM 3068 N N . ILE A 1 384 ? -25.041 -5.201 15.981 1.00 93.56 384 ILE A N 1
ATOM 3069 C CA . ILE A 1 384 ? -24.498 -6.509 16.339 1.00 93.56 384 ILE A CA 1
ATOM 3070 C C . ILE A 1 384 ? -25.292 -7.566 15.564 1.00 93.56 384 ILE A C 1
ATOM 3072 O O . ILE A 1 384 ? -26.504 -7.663 15.781 1.00 93.56 384 ILE A O 1
ATOM 3076 N N . PRO A 1 385 ? -24.660 -8.345 14.668 1.00 92.19 385 PRO A N 1
ATOM 3077 C CA . PRO A 1 385 ? -25.336 -9.389 13.898 1.00 92.19 385 PRO A CA 1
ATOM 3078 C C . PRO A 1 385 ? -25.690 -10.603 14.781 1.00 92.19 385 PRO A C 1
ATOM 3080 O O . PRO A 1 385 ? -25.246 -10.679 15.932 1.00 92.19 385 PRO A O 1
ATOM 3083 N N . PRO A 1 386 ? -26.487 -11.567 14.280 1.00 91.12 386 PRO A N 1
ATOM 3084 C CA . PRO A 1 386 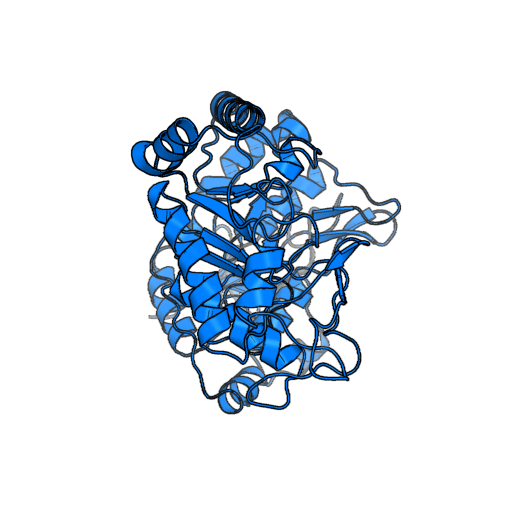? -26.856 -12.763 15.037 1.00 91.12 386 PRO A CA 1
ATOM 3085 C C . PRO A 1 386 ? -25.649 -13.497 15.644 1.00 91.12 386 PRO A C 1
ATOM 3087 O O . PRO A 1 386 ? -24.599 -13.626 15.014 1.00 91.12 386 PRO A O 1
ATOM 3090 N N . GLY A 1 387 ? -25.806 -13.979 16.878 1.00 91.12 387 GLY A N 1
ATOM 3091 C CA . GLY A 1 387 ? -24.780 -14.735 17.600 1.00 91.12 387 GLY A CA 1
ATOM 3092 C C . GLY A 1 387 ? -24.412 -14.136 18.957 1.00 91.12 387 GLY A C 1
ATOM 3093 O O . GLY A 1 387 ? -25.003 -13.155 19.418 1.00 91.12 387 GLY A O 1
ATOM 3094 N N . ILE A 1 388 ? -23.427 -14.762 19.601 1.00 94.56 388 ILE A N 1
ATOM 3095 C CA . ILE A 1 388 ? -22.878 -14.337 20.889 1.00 94.56 388 ILE A CA 1
ATOM 3096 C C . ILE A 1 388 ? -21.573 -13.595 20.620 1.00 94.56 388 ILE A C 1
ATOM 3098 O O . ILE A 1 388 ? -20.636 -14.161 20.061 1.00 94.56 388 ILE A O 1
ATOM 3102 N N . TRP A 1 389 ? -21.518 -12.335 21.028 1.00 94.38 389 TRP A N 1
ATOM 3103 C CA . TRP A 1 389 ? -20.381 -11.448 20.820 1.00 94.38 389 TRP A CA 1
ATOM 3104 C C . TRP A 1 389 ? -19.782 -11.024 22.156 1.00 94.38 389 TRP A C 1
ATOM 3106 O O . TRP A 1 389 ? -20.495 -10.894 23.149 1.00 94.38 389 TRP A O 1
ATOM 3116 N N . GLU A 1 390 ? -18.477 -10.800 22.179 1.00 93.38 390 GLU A N 1
ATOM 3117 C CA . GLU A 1 390 ? -17.722 -10.390 23.356 1.00 93.38 390 GLU A CA 1
ATOM 3118 C C . GLU A 1 390 ? -16.917 -9.124 23.052 1.00 93.38 390 GLU A C 1
ATOM 3120 O O . GLU A 1 390 ? -16.234 -9.057 22.032 1.00 93.38 390 GLU A O 1
ATOM 3125 N N . SER A 1 391 ? -17.001 -8.116 23.920 1.00 89.50 391 SER A N 1
ATOM 3126 C CA . SER A 1 391 ? -16.186 -6.895 23.853 1.00 89.50 391 SER A CA 1
ATOM 3127 C C . SER A 1 391 ? -15.934 -6.386 25.266 1.00 89.50 391 SER A C 1
ATOM 3129 O O . SER A 1 391 ? -16.895 -6.170 26.000 1.00 89.50 391 SER A O 1
ATOM 3131 N N . GLU A 1 392 ? -14.668 -6.160 25.631 1.00 78.38 392 GLU A N 1
ATOM 3132 C CA . GLU A 1 392 ? -14.258 -5.632 26.948 1.00 78.38 392 GLU A CA 1
ATOM 3133 C C . GLU A 1 392 ? -14.993 -6.317 28.122 1.00 78.38 392 GLU A C 1
ATOM 3135 O O . GLU A 1 392 ? -15.668 -5.667 28.921 1.00 78.38 392 GLU A O 1
ATOM 3140 N N . ASP A 1 393 ? -14.929 -7.653 28.158 1.00 78.38 393 ASP A N 1
ATOM 3141 C CA . ASP A 1 393 ? -15.557 -8.536 29.159 1.00 78.38 393 ASP A CA 1
ATOM 3142 C C . ASP A 1 393 ? -17.099 -8.547 29.177 1.00 78.38 393 ASP A C 1
ATOM 3144 O O . ASP A 1 393 ? -17.726 -9.149 30.055 1.00 78.38 393 ASP A O 1
ATOM 3148 N N . ARG A 1 394 ? -17.755 -7.916 28.195 1.00 87.94 394 ARG A N 1
ATOM 3149 C CA . ARG A 1 394 ? -19.217 -7.936 28.055 1.00 87.94 394 ARG A CA 1
ATOM 3150 C C . ARG A 1 394 ? -19.646 -8.964 27.027 1.00 87.94 394 ARG A C 1
ATOM 3152 O O . ARG A 1 394 ? -19.235 -8.896 25.873 1.00 87.94 394 ARG A O 1
ATOM 3159 N N . ILE A 1 395 ? -20.563 -9.842 27.428 1.00 93.75 395 ILE A N 1
ATOM 3160 C CA . ILE A 1 395 ? -21.275 -10.741 26.516 1.00 93.75 395 ILE A CA 1
ATOM 3161 C C . ILE A 1 395 ? -22.508 -10.025 25.962 1.00 93.75 395 ILE A C 1
ATOM 3163 O O . ILE A 1 395 ? -23.311 -9.451 26.701 1.00 93.75 395 ILE A O 1
ATOM 3167 N N . ILE A 1 396 ? -22.668 -10.070 24.644 1.00 94.69 396 ILE A N 1
ATOM 3168 C CA . ILE A 1 396 ? -23.682 -9.340 23.895 1.00 94.69 396 ILE A CA 1
ATOM 3169 C C . ILE A 1 396 ? -24.375 -10.317 22.947 1.00 94.69 396 ILE A C 1
ATOM 3171 O O . ILE A 1 396 ? -23.755 -10.885 22.054 1.00 94.69 396 ILE A O 1
ATOM 3175 N N . LEU A 1 397 ? -25.680 -10.500 23.137 1.00 94.62 397 LEU A N 1
ATOM 3176 C CA . LEU A 1 397 ? -26.516 -11.305 22.246 1.00 94.62 397 LEU A CA 1
ATOM 3177 C C . LEU A 1 397 ? -27.050 -10.431 21.108 1.00 94.62 397 LEU A C 1
ATOM 3179 O O . LEU A 1 397 ? -27.699 -9.413 21.374 1.00 94.62 397 LEU A O 1
ATOM 3183 N N . GLY A 1 398 ? -26.763 -10.819 19.866 1.00 92.31 398 GLY A N 1
ATOM 3184 C CA . GLY A 1 398 ? -27.372 -10.256 18.661 1.00 92.31 398 GLY A CA 1
ATOM 3185 C C . GLY A 1 398 ? -28.513 -11.134 18.115 1.00 92.31 398 GLY A C 1
ATOM 3186 O O . GLY A 1 398 ? -28.660 -12.279 18.545 1.00 92.31 398 GLY A O 1
ATOM 3187 N N . PRO A 1 399 ? -29.307 -10.642 17.145 1.00 91.94 399 PRO A N 1
ATOM 3188 C CA . PRO A 1 399 ? -29.141 -9.361 16.467 1.00 91.94 399 PRO A CA 1
ATOM 3189 C C . PRO A 1 399 ? -29.746 -8.186 17.248 1.00 91.94 399 PRO A C 1
ATOM 3191 O O . PRO A 1 399 ? -30.883 -8.268 17.710 1.00 91.94 399 PRO A O 1
ATOM 3194 N N . LYS A 1 400 ? -29.015 -7.074 17.374 1.00 91.56 400 LYS A N 1
ATOM 3195 C CA . LYS A 1 400 ? -29.536 -5.815 17.947 1.00 91.56 400 LYS A CA 1
ATOM 3196 C C . LYS A 1 400 ? -28.662 -4.620 17.584 1.00 91.56 400 LYS A C 1
ATOM 3198 O O . LYS A 1 400 ? -27.499 -4.790 17.240 1.00 91.56 400 LYS A O 1
ATOM 3203 N N . VAL A 1 401 ? -29.198 -3.413 17.735 1.00 92.38 401 VAL A N 1
ATOM 3204 C CA . VAL A 1 401 ? -28.408 -2.176 17.685 1.00 92.38 401 VAL A CA 1
ATOM 3205 C C . VAL A 1 401 ? -28.046 -1.765 19.110 1.00 92.38 401 VAL A C 1
ATOM 3207 O O . VAL A 1 401 ? -28.915 -1.680 19.977 1.00 92.38 401 VAL A O 1
ATOM 3210 N N . LEU A 1 402 ? -26.760 -1.542 19.357 1.00 93.50 402 LEU A N 1
ATOM 3211 C CA . LEU A 1 402 ? -26.268 -0.847 20.540 1.00 93.50 402 LEU A CA 1
ATOM 3212 C C . LEU A 1 402 ? -26.250 0.643 20.216 1.00 93.50 402 LEU A C 1
ATOM 3214 O O . LEU A 1 402 ? -25.513 1.051 19.322 1.00 93.50 402 LEU A O 1
ATOM 3218 N N . THR A 1 403 ? -27.061 1.432 20.909 1.00 94.19 403 THR A N 1
ATOM 3219 C CA . THR A 1 403 ? -27.115 2.885 20.719 1.00 94.19 403 THR A CA 1
ATOM 3220 C C . THR A 1 403 ? -26.068 3.582 21.574 1.00 94.19 403 THR A C 1
ATOM 3222 O O . THR A 1 403 ? -25.866 3.176 22.722 1.00 94.19 403 THR A O 1
ATOM 3225 N N . ASP A 1 404 ? -25.438 4.631 21.039 1.00 92.31 404 ASP A N 1
ATOM 3226 C CA . ASP A 1 404 ? -24.452 5.456 21.757 1.00 92.31 404 ASP A CA 1
ATOM 3227 C C . ASP A 1 404 ? -23.347 4.630 22.450 1.00 92.31 404 ASP A C 1
ATOM 3229 O O . ASP A 1 404 ? -22.929 4.909 23.577 1.00 92.31 404 ASP A O 1
ATOM 3233 N N . PHE A 1 405 ? -22.860 3.583 21.780 1.00 92.19 405 PHE A N 1
ATOM 3234 C CA . PHE A 1 405 ? -21.798 2.741 22.315 1.00 92.19 405 PHE A CA 1
ATOM 3235 C C . PHE A 1 405 ? -20.506 3.564 22.471 1.00 92.19 405 PHE A C 1
ATOM 3237 O O . PHE A 1 405 ? -20.045 4.136 21.479 1.00 92.19 405 PHE A O 1
ATOM 3244 N N . PRO A 1 406 ? -19.911 3.642 23.678 1.00 92.25 406 PRO A N 1
ATOM 3245 C CA . PRO A 1 406 ? -18.764 4.505 23.942 1.00 92.25 406 PRO A CA 1
ATOM 3246 C C . PRO A 1 406 ? -17.483 3.961 23.298 1.00 92.25 406 PRO A C 1
ATOM 3248 O O . PRO A 1 406 ? -17.169 2.778 23.406 1.00 92.25 406 PRO A O 1
ATOM 3251 N N . VAL A 1 407 ? -16.717 4.851 22.665 1.00 89.81 407 VAL A N 1
ATOM 3252 C CA . VAL A 1 407 ? -15.459 4.545 21.974 1.00 89.81 407 VAL A CA 1
ATOM 3253 C C . VAL A 1 407 ? -14.397 5.591 22.330 1.00 89.81 407 VAL A C 1
ATOM 3255 O O . VAL A 1 407 ? -14.377 6.682 21.740 1.00 89.81 407 VAL A O 1
ATOM 3258 N N . PRO A 1 408 ? -13.496 5.279 23.281 1.00 88.06 408 PRO A N 1
ATOM 3259 C CA . PRO A 1 408 ? -12.355 6.129 23.608 1.00 88.06 408 PRO A CA 1
ATOM 3260 C C . PRO A 1 408 ? -11.497 6.464 22.381 1.00 88.06 408 PRO A C 1
ATOM 3262 O O . PRO A 1 408 ? -11.558 5.788 21.353 1.00 88.06 408 PRO A O 1
ATOM 3265 N N . LEU A 1 409 ? -10.712 7.539 22.465 1.00 86.81 409 LEU A N 1
ATOM 3266 C CA . LEU A 1 409 ? -9.878 8.001 21.348 1.00 86.81 409 LEU A CA 1
ATOM 3267 C C . LEU A 1 409 ? -8.791 6.990 20.963 1.00 86.81 409 LEU A C 1
ATOM 3269 O O . LEU A 1 409 ? -8.487 6.818 19.787 1.00 86.81 409 LEU A O 1
ATOM 3273 N N . ASP A 1 410 ? -8.230 6.332 21.967 1.00 80.50 410 ASP A N 1
ATOM 3274 C CA . ASP A 1 410 ? -7.115 5.392 21.917 1.00 80.50 410 ASP A CA 1
ATOM 3275 C C . ASP A 1 410 ? -7.573 3.934 21.793 1.00 80.50 410 ASP A C 1
ATOM 3277 O O . ASP A 1 410 ? -6.864 3.027 22.216 1.00 80.50 410 ASP A O 1
ATOM 3281 N N . LYS A 1 411 ? -8.773 3.697 21.257 1.00 81.62 411 LYS A N 1
ATOM 3282 C CA . LYS A 1 411 ? -9.301 2.349 21.050 1.00 81.62 411 LYS A CA 1
ATOM 3283 C C . LYS A 1 411 ? -10.084 2.243 19.758 1.00 81.62 411 LYS A C 1
ATOM 3285 O O . LYS A 1 411 ? -10.828 3.155 19.380 1.00 81.62 411 LYS A O 1
ATOM 3290 N N . ILE A 1 412 ? -9.986 1.074 19.139 1.00 81.31 412 ILE A N 1
ATOM 3291 C CA . ILE A 1 412 ? -10.950 0.612 18.147 1.00 81.31 412 ILE A CA 1
ATOM 3292 C C . ILE A 1 412 ? -11.926 -0.372 18.792 1.00 81.31 412 ILE A C 1
ATOM 3294 O O . ILE A 1 412 ? -11.539 -1.234 19.578 1.00 81.31 412 ILE A O 1
ATOM 3298 N N . VAL A 1 413 ? -13.218 -0.237 18.483 1.00 85.81 413 VAL A N 1
ATOM 3299 C CA . VAL A 1 413 ? -14.216 -1.187 18.980 1.00 85.81 413 VAL A CA 1
ATOM 3300 C C . VAL A 1 413 ? -14.114 -2.477 18.186 1.00 85.81 413 VAL A C 1
ATOM 3302 O O . VAL A 1 413 ? -14.348 -2.481 16.973 1.00 85.81 413 VAL A O 1
ATOM 3305 N N . ILE A 1 414 ? -13.813 -3.563 18.894 1.00 90.94 414 ILE A N 1
ATOM 3306 C CA . ILE A 1 414 ? -13.756 -4.917 18.355 1.00 90.94 414 ILE A CA 1
ATOM 3307 C C . ILE A 1 414 ? -14.698 -5.794 19.168 1.00 90.94 414 ILE A C 1
ATOM 3309 O O . ILE A 1 414 ? -14.533 -5.937 20.378 1.00 90.94 414 ILE A O 1
ATOM 3313 N N . PHE A 1 415 ? -15.650 -6.430 18.492 1.00 93.69 415 PHE A N 1
ATOM 3314 C CA . PHE A 1 415 ? -16.434 -7.513 19.072 1.00 93.69 415 PHE A CA 1
ATOM 3315 C C . PHE A 1 415 ? -15.931 -8.840 18.517 1.00 93.69 415 PHE A C 1
ATOM 3317 O O . PHE A 1 415 ? -15.860 -9.013 17.300 1.00 93.69 415 PHE A O 1
ATOM 3324 N N . LYS A 1 416 ? -15.615 -9.790 19.393 1.00 93.88 416 LYS A N 1
ATOM 3325 C CA . LYS A 1 416 ? -15.221 -11.150 19.026 1.00 93.88 416 LYS A CA 1
ATOM 3326 C C . LYS A 1 416 ? -16.421 -12.087 19.125 1.00 93.88 416 LYS A C 1
ATOM 3328 O O . LYS A 1 416 ? -17.084 -12.139 20.157 1.00 93.88 416 LYS A O 1
ATOM 3333 N N . GLN A 1 417 ? -16.697 -12.846 18.076 1.00 92.44 417 GLN A N 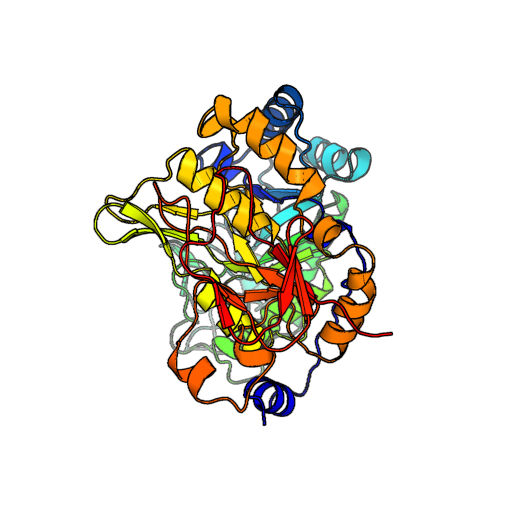1
ATOM 3334 C CA . GLN A 1 417 ? -17.745 -13.857 18.077 1.00 92.44 417 GLN A CA 1
ATOM 3335 C C . GLN A 1 417 ? -17.309 -15.058 18.928 1.00 92.44 417 GLN A C 1
ATOM 3337 O O . GLN A 1 417 ? -16.207 -15.591 18.769 1.00 92.44 417 GLN A O 1
ATOM 3342 N N . ARG A 1 418 ? -18.185 -15.522 19.819 1.00 87.69 418 ARG A N 1
ATOM 3343 C CA . ARG A 1 418 ? -18.045 -16.809 20.504 1.00 87.69 418 ARG A CA 1
ATOM 3344 C C . ARG A 1 418 ? -18.638 -17.891 19.609 1.00 87.69 418 ARG A C 1
ATOM 3346 O O . ARG A 1 418 ? -19.841 -17.895 19.366 1.00 87.69 418 ARG A O 1
ATOM 3353 N N . LYS A 1 419 ? -17.807 -18.825 19.145 1.00 72.19 419 LYS A N 1
ATOM 3354 C CA . LYS A 1 419 ? -18.301 -20.080 18.567 1.00 72.19 419 LYS A CA 1
ATOM 3355 C C . LYS A 1 419 ? -18.632 -21.026 19.723 1.00 72.19 419 LYS A C 1
ATOM 3357 O O . LYS A 1 419 ? -17.778 -21.264 20.578 1.00 72.19 419 LYS A O 1
ATOM 3362 N N . GLU A 1 420 ? -19.875 -21.500 19.794 1.00 58.59 420 GLU A N 1
ATOM 3363 C CA . GLU A 1 420 ? -20.217 -22.622 20.673 1.00 58.59 420 GLU A CA 1
ATOM 3364 C C . GLU A 1 420 ? -19.394 -23.838 20.220 1.00 58.59 420 GLU A C 1
ATOM 3366 O O . GLU A 1 420 ? -19.249 -24.073 19.018 1.00 58.59 420 GLU A O 1
ATOM 3371 N N . LYS A 1 421 ? -18.755 -24.516 21.178 1.00 43.12 421 LYS A N 1
ATOM 3372 C CA . LYS A 1 421 ? -17.915 -25.693 20.924 1.00 43.12 421 LYS A CA 1
ATOM 3373 C C . LYS A 1 421 ? -18.749 -26.926 20.631 1.00 43.12 421 LYS A C 1
ATOM 3375 O O . LYS A 1 421 ? -19.777 -27.096 21.323 1.00 43.12 421 LYS A O 1
#

Nearest PDB structures (foldseek):
  7qqg-assembly2_B  TM=8.759E-01  e=4.970E-31  Homo sapiens
  7qqg-assembly1_D  TM=8.706E-01  e=4.166E-31  Homo sapiens
  7qqg-assembly2_C  TM=8.715E-01  e=1.200E-30  Homo sapiens
  7qqf-assembly1_A  TM=8.407E-01  e=1.829E-31  Homo sapiens
  7qqh-assembly1_A  TM=8.414E-01  e=8.947E-31  Homo sapiens

Sequence (421 aa):
MLTHTVMQSMFQSKPSINVSSDAMFSSPFWSLKGFSNSLNVTDELIKNLTKDAEENDFQVHKLSLDVEWERTTGDVNFDPSRFNKSYLEELTKQTNMQIILTISPYFKFSSSNFALGVINSTFVKDSGGVVPGLTLYDGQLTAILDVFNQQSVTWFTERLKELNDIGIENFRLTYGTQSWLPYKPRFQSTTGTPNLYRKLMTEAVSRVSKTLIVEHSSESRHVNSLVPLVAKIDLVDGRNCIVGVIDEALTLSIMGYPLVMVDGFKEMKGAKMTSEMYLRWYLLALTFPAYLITKPPWSVNKSLVHAVKQLSPKENMSHILGDYLHQLTEEVLKGQPILRPVWWQDPNNASVHAMAIQDQFLIGEMFLIAPILCEGRYQRDVYIPPGIWESEDRIILGPKVLTDFPVPLDKIVIFKQRKEK

=== Feature glossary ===
The record interleaves many kinds of information about one protein. Here is each kind framed as the question it answers.

Q: What known structures does this most resemble?
A: Structural nearest neighbors (via Foldseek easy-search vs the PDB). Reported per hit: target PDB id, E-value, and alignment TM-score. A TM-score above ~0.5 is the conventional threshold for 'same fold'.

Q: Where is each backbone atom in 3D?
A: The mmCIF table is the protein's shape written out atom by atom. For each backbone N, Cα, C, and carbonyl O, it records an (x, y, z) coordinate triple in Å plus the residue type, chain letter, and residue number.

Q: What are the backbone torsion angles?
A: The φ/ψ torsion pair specifies the backbone conformation at each residue. φ rotates about the N–Cα bond, ψ about the Cα–C bond. Steric clashes forbid most of the (φ, ψ) plane — the allowed regions (α-helix basin, β-sheet basin, left-handed helix) are the Ramachandran-allowed regions.

Q: Which residues are buried vs exposed?
A: Solvent-accessible surface area (SASA) is the area in Å² traced out by the centre of a 1.4 Å probe sphere (a water molecule) rolled over the protein's van der Waals surface (Shrake–Rupley / Lee–Richards construction). Buried residues have near-zero SASA; fully exposed residues can exceed 200 Å². The total SASA scales roughly with the number of surface residues.

Q: How confident is the AlphaFold model at each residue?
A: pLDDT is the predicted lDDT-Cα score: AlphaFold's confidence that the local environment of each residue (all inter-atomic distances within 15 Å) is correctly placed. It is a per-residue number between 0 and 100, with higher meaning more reliable.

Q: What does the local fold look like, residue by residue?
A: 3Di is Foldseek's structural alphabet. Each residue is assigned one of twenty discrete states based on how its Cα sits relative to its spatial (not sequential) neighbors. Aligning 3Di strings finds structural homologs roughly as well as full 3D superposition, but orders of magnitude faster.

Q: How big and how compact is the whole molecule?
A: Radius of gyration (Rg) is the root-mean-square distance of Cα atoms from their centroid — a single number for overall size and compactness. A globular domain of N residues has Rg ≈ 2.2·N^0.38 Å; an extended or disordered chain has a much larger Rg. The Cα contact count is the number of residue pairs whose Cα atoms are within 8 Å and are more than four positions apart in sequence — a standard proxy for tertiary packing density. The bounding box is the smallest axis-aligned box enclosing all Cα atoms.

Q: Which residues are in helices, strands, or loops?
A: DSSP 8-state secondary structure assigns each residue one of H (α-helix), G (3₁₀-helix), I (π-helix), E (extended β-strand), B (isolated β-bridge), T (hydrogen-bonded turn), S (bend), or '-' (coil). The assignment is computed from backbone hydrogen-bond geometry via the Kabsch–Sander algorithm.

Q: How mobile is each atom in the crystal?
A: Crystallographic B-factors measure how much each atom's electron density is smeared out, in Å². They rise in mobile loops and surface residues and fall in the buried interior. In AlphaFold models this column is repurposed to hold pLDDT instead.

Q: What if only a Cα trace is available?
A: P-SEA three-state annotation labels each residue as helix, strand, or coil based purely on the geometry of the Cα trace. It serves as a fallback when the full backbone (and thus DSSP) is unavailable.

Q: What family and function is it annotated with?
A: Database cross-references. InterPro integrates a dozen domain/family signature databases into unified entries with residue-range hits. GO terms attach function/process/location labels with evidence codes. CATH codes position the fold in a four-level structural taxonomy. Organism is the NCBI-taxonomy species name.

Q: Are the domains correctly placed relative to each other?
A: Predicted Aligned Error (PAE) is an AlphaFold confidence matrix: entry (i, j) is the expected error in the position of residue j, in ångströms, when the prediction is superimposed on the true structure at residue i. Low PAE within a block of residues means that block is internally rigid and well-predicted; high PAE between two blocks means their relative placement is uncertain even if each block individually is confident.

Q: What do the diagnostic plots show?
A: Three diagnostic plots accompany the record. The Cα contact map visualizes the tertiary structure as a 2D adjacency matrix (8 Å cutoff, sequence-local contacts suppressed). The Ramachandran plot shows the distribution of backbone (φ, ψ) torsions, with points in the α and β basins reflecting secondary structure content. The PAE plot shows AlphaFold's inter-residue confidence as a color matrix.

Q: What is the amino-acid chain?
A: Primary structure: the covalent order of the twenty standard amino acids along the backbone. Two proteins with the same sequence will (almost always) fold to the same structure; two with 30% identity often share a fold but not the details.

Q: What do the rendered images show?
A: The six renders are orthographic views along the three Cartesian axes in both directions. Representation (cartoon, sticks, or surface) and color scheme (sequence-rainbow or by-chain) vary across proteins so the training set covers all the common visualization conventions.